Protein AF-A0A0N0VF95-F1 (afdb_monomer)

Mean predicted aligned error: 16.1 Å

Solvent-accessible surface area (backbone atoms only — not comparable to full-atom values): 36586 Å² total; per-residue (Å²): 141,85,87,76,56,75,66,59,52,66,71,29,68,65,46,52,52,51,52,53,28,52,53,48,49,68,71,66,61,54,96,54,59,75,67,47,44,58,28,39,43,28,24,74,75,69,75,32,52,61,70,86,65,90,60,78,93,64,82,70,90,65,87,73,58,76,88,77,51,61,79,75,49,56,66,72,42,43,33,57,56,52,49,53,58,71,69,46,75,83,76,75,86,73,76,82,78,67,96,63,99,69,93,77,78,98,80,84,93,77,89,74,75,90,77,60,80,74,76,49,98,81,70,58,88,42,50,72,59,63,44,55,63,55,28,48,60,32,43,67,68,74,72,40,58,56,70,73,56,29,47,51,44,46,54,22,52,58,49,46,45,67,75,44,55,33,40,32,43,36,74,40,33,38,39,46,34,77,77,26,32,36,41,36,32,42,28,34,72,26,68,66,51,46,51,50,50,47,63,71,66,50,83,75,67,79,72,79,80,82,77,86,79,85,90,82,79,88,83,88,50,76,68,56,57,63,53,50,72,54,59,82,46,73,91,76,82,57,84,70,69,93,53,82,58,62,55,85,61,35,76,83,28,41,54,48,42,35,38,22,38,67,66,29,57,69,52,71,43,79,49,66,82,59,43,16,62,51,33,45,48,51,73,60,47,89,70,78,46,55,57,50,57,80,40,76,52,80,57,50,73,78,55,95,52,32,34,38,52,53,50,41,28,45,49,51,55,48,45,30,73,62,35,54,42,60,49,57,54,56,46,65,62,78,46,62,77,77,74,76,87,74,78,64,97,56,99,66,83,77,76,81,75,76,60,36,67,57,39,76,63,85,57,59,82,39,74,58,73,87,60,60,91,84,42,64,66,59,40,59,77,30,38,52,20,59,56,18,65,58,91,69,45,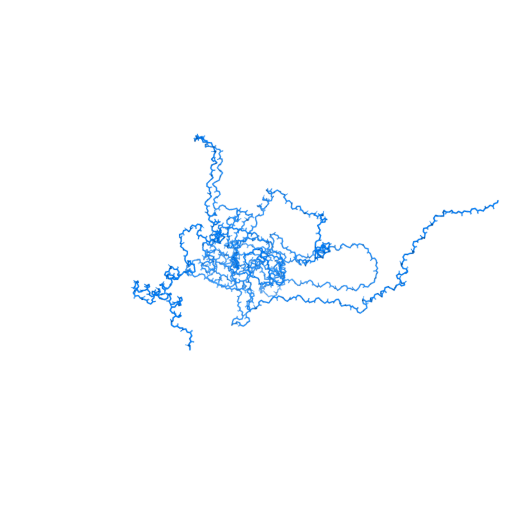66,60,40,49,71,32,26,16,33,76,40,66,61,69,46,86,74,34,37,52,42,56,76,76,78,79,79,75,74,77,75,78,78,73,86,84,80,94,80,87,87,80,86,72,77,73,74,76,78,77,77,79,77,78,74,58,73,34,69,33,73,62,38,44,56,63,73,53,73,56,40,53,25,89,91,45,99,60,44,69,39,68,36,62,47,57,47,71,45,86,87,51,94,84,51,60,57,46,44,33,35,44,32,37,57,50,39,52,37,36,35,28,42,36,39,35,39,69,74,36,62,45,63,58,65,53,56,36,35,50,31,58,78,54,72,58,57,43,84,54,79,92,68,68,68,76,80,79,77,80,79,80,73,85,80,79,56,95,77,73,77,67,72,72,74,76,80,48,74,73,57,55,59,70,71,51,75,77,78,81,78,79,76,80,75,80,87,78,86,90,81,88,83,93,133

Structure (mmCIF, N/CA/C/O backbone):
data_AF-A0A0N0VF95-F1
#
_entry.id   AF-A0A0N0VF95-F1
#
loop_
_atom_site.group_PDB
_atom_site.id
_atom_site.type_symbol
_atom_site.label_atom_id
_atom_site.label_alt_id
_atom_site.label_comp_id
_atom_site.label_asym_id
_atom_site.label_entity_id
_atom_site.label_seq_id
_atom_site.pdbx_PDB_ins_code
_atom_site.Cartn_x
_atom_site.Cartn_y
_atom_site.Cartn_z
_atom_site.occupancy
_atom_site.B_iso_or_equiv
_atom_site.auth_seq_id
_atom_site.auth_comp_id
_atom_site.auth_asym_id
_atom_site.auth_atom_id
_atom_site.pdbx_PDB_model_num
ATOM 1 N N . MET A 1 1 ? -21.400 -15.124 -65.547 1.00 45.16 1 MET A N 1
ATOM 2 C CA . MET A 1 1 ? -20.869 -16.178 -64.659 1.00 45.16 1 MET A CA 1
ATOM 3 C C . MET A 1 1 ? -21.030 -17.516 -65.368 1.00 45.16 1 MET A C 1
ATOM 5 O O . MET A 1 1 ? -22.014 -18.204 -65.154 1.00 45.16 1 MET A O 1
ATOM 9 N N . ALA A 1 2 ? -20.131 -17.824 -66.301 1.00 60.16 2 ALA A N 1
ATOM 10 C CA . ALA A 1 2 ? -20.002 -19.162 -66.875 1.00 60.16 2 ALA A CA 1
ATOM 11 C C . ALA A 1 2 ? -18.717 -19.743 -66.282 1.00 60.16 2 ALA A C 1
ATOM 13 O O . ALA A 1 2 ? -17.702 -19.048 -66.319 1.00 60.16 2 ALA A O 1
ATOM 14 N N . GLY A 1 3 ? -18.759 -20.940 -65.692 1.00 65.06 3 GLY A N 1
ATOM 15 C CA . GLY A 1 3 ? -17.522 -21.520 -65.166 1.00 65.06 3 GLY A CA 1
ATOM 16 C C . GLY A 1 3 ? -17.594 -22.718 -64.225 1.00 65.06 3 GLY A C 1
ATOM 17 O O . GLY A 1 3 ? -16.574 -23.002 -63.617 1.00 65.06 3 GLY A O 1
ATOM 18 N N . VAL A 1 4 ? -18.722 -23.418 -64.080 1.00 71.50 4 VAL A N 1
ATOM 19 C CA . VAL A 1 4 ? -18.715 -24.756 -63.458 1.00 71.50 4 VAL A CA 1
ATOM 20 C C . VAL A 1 4 ? -19.694 -25.638 -64.225 1.00 71.50 4 VAL A C 1
ATOM 22 O O . VAL A 1 4 ? -20.857 -25.263 -64.398 1.00 71.50 4 VAL A O 1
ATOM 25 N N . SER A 1 5 ? -19.230 -26.773 -64.742 1.00 82.94 5 SER A N 1
ATOM 26 C CA . SER A 1 5 ? -20.101 -27.765 -65.378 1.00 82.94 5 SER A CA 1
ATOM 27 C C . SER A 1 5 ? -20.965 -28.470 -64.325 1.00 82.94 5 SER A C 1
ATOM 29 O O . SER A 1 5 ? -20.577 -28.616 -63.166 1.00 82.94 5 SER A O 1
ATOM 31 N N . ALA A 1 6 ? -22.163 -28.919 -64.708 1.00 78.44 6 ALA A N 1
ATOM 32 C CA . ALA A 1 6 ? -23.062 -29.616 -63.782 1.00 78.44 6 ALA A CA 1
ATOM 33 C C . ALA A 1 6 ? -22.428 -30.890 -63.191 1.00 78.44 6 ALA A C 1
ATOM 35 O O . ALA A 1 6 ? -22.718 -31.258 -62.050 1.00 78.44 6 ALA A O 1
ATOM 36 N N . ASP A 1 7 ? -21.538 -31.530 -63.947 1.00 81.94 7 ASP A N 1
ATOM 37 C CA . ASP A 1 7 ? -20.803 -32.703 -63.492 1.00 81.94 7 ASP A CA 1
ATOM 38 C C . ASP A 1 7 ? -19.745 -32.331 -62.449 1.00 81.94 7 ASP A C 1
ATOM 40 O O . ASP A 1 7 ? -19.653 -33.003 -61.425 1.00 81.94 7 ASP A O 1
ATOM 44 N N . GLU A 1 8 ? -19.024 -31.220 -62.609 1.00 81.88 8 GLU A N 1
ATOM 45 C CA . GLU A 1 8 ? -18.088 -30.722 -61.587 1.00 81.88 8 GLU A CA 1
ATOM 46 C C . GLU A 1 8 ? -18.797 -30.366 -60.271 1.00 81.88 8 GLU A C 1
ATOM 48 O O . GLU A 1 8 ? -18.272 -30.649 -59.193 1.00 81.88 8 GLU A O 1
ATOM 53 N N . ILE A 1 9 ? -20.021 -29.825 -60.328 1.00 82.31 9 ILE A N 1
ATOM 54 C CA . ILE A 1 9 ? -20.820 -29.543 -59.122 1.00 82.31 9 ILE A CA 1
ATOM 55 C C . ILE A 1 9 ? -21.160 -30.844 -58.384 1.00 82.31 9 ILE A C 1
ATOM 57 O O . ILE A 1 9 ? -21.012 -30.909 -57.163 1.00 82.31 9 ILE A O 1
ATOM 61 N N . ARG A 1 10 ? -21.571 -31.894 -59.106 1.00 83.62 10 ARG A N 1
ATOM 62 C CA . ARG A 1 10 ? -21.964 -33.191 -58.518 1.00 83.62 10 ARG A CA 1
ATOM 63 C C . ARG A 1 10 ? -20.800 -33.971 -57.913 1.00 83.62 10 ARG A C 1
ATOM 65 O O . ARG A 1 10 ? -21.015 -34.738 -56.980 1.00 83.62 10 ARG A O 1
ATOM 72 N N . HIS A 1 11 ? -19.588 -33.768 -58.420 1.00 86.19 11 HIS A N 1
ATOM 73 C CA . HIS A 1 11 ? -18.372 -34.366 -57.862 1.00 86.19 11 HIS A CA 1
ATOM 74 C C . HIS A 1 11 ? -17.726 -33.493 -56.774 1.00 86.19 11 HIS A C 1
ATOM 76 O O . HIS A 1 11 ? -16.705 -33.880 -56.206 1.00 86.19 11 HIS A O 1
ATOM 82 N N . SER A 1 12 ? -18.299 -32.325 -56.460 1.00 89.44 12 SER A N 1
ATOM 83 C CA . SER A 1 12 ? -17.751 -31.453 -55.425 1.00 89.44 12 SER A CA 1
ATOM 84 C C . SER A 1 12 ? -17.924 -32.059 -54.020 1.00 89.44 12 SER A C 1
ATOM 86 O O . SER A 1 12 ? -18.953 -32.676 -53.719 1.00 89.44 12 SER A O 1
ATOM 88 N N . PRO A 1 13 ? -16.956 -31.848 -53.110 1.00 89.19 13 PRO A N 1
ATOM 89 C CA . PRO A 1 13 ? -17.052 -32.328 -51.731 1.00 89.19 13 PRO A CA 1
ATOM 90 C C . PRO A 1 13 ? -18.235 -31.699 -50.982 1.00 89.19 13 PRO A C 1
ATOM 92 O O . PRO A 1 13 ? -18.852 -32.355 -50.147 1.00 89.19 13 PRO A O 1
ATOM 95 N N . LEU A 1 14 ? -18.608 -30.460 -51.326 1.00 89.88 14 LEU A N 1
ATOM 96 C CA . LEU A 1 14 ? -19.784 -29.788 -50.771 1.00 89.88 14 LEU A CA 1
ATOM 97 C C . LEU A 1 14 ? -21.084 -30.493 -51.177 1.00 89.88 14 LEU A C 1
ATOM 99 O O . LEU A 1 14 ? -21.972 -30.662 -50.345 1.00 89.88 14 LEU A O 1
ATOM 103 N N . TRP A 1 15 ? -21.190 -30.929 -52.436 1.00 90.75 15 TRP A N 1
ATOM 104 C CA . TRP A 1 15 ? -22.339 -31.699 -52.909 1.00 90.75 15 TRP A CA 1
ATOM 105 C C . TRP A 1 15 ? -22.452 -33.037 -52.176 1.00 90.75 15 TRP A C 1
ATOM 107 O O . TRP A 1 15 ? -23.539 -33.399 -51.724 1.00 90.75 15 TRP A O 1
ATOM 117 N N . GLY A 1 16 ? -21.328 -33.737 -51.989 1.00 92.19 16 GLY A N 1
ATOM 118 C CA . GLY A 1 16 ? -21.266 -34.963 -51.188 1.00 92.19 16 GLY A CA 1
ATOM 119 C C . GLY A 1 16 ? -21.709 -34.744 -49.738 1.00 92.19 16 GLY A C 1
ATOM 120 O O . GLY A 1 16 ? -22.595 -35.454 -49.260 1.00 92.19 16 GLY A O 1
ATOM 121 N N . HIS A 1 17 ? -21.165 -33.719 -49.074 1.00 92.56 17 HIS A N 1
ATOM 122 C CA . HIS A 1 17 ? -21.524 -33.345 -47.700 1.00 92.56 17 HIS A CA 1
ATOM 123 C C . HIS A 1 17 ? -23.014 -33.017 -47.573 1.00 92.56 17 HIS A C 1
ATOM 125 O O . HIS A 1 17 ? -23.721 -33.605 -46.759 1.00 92.56 17 HIS A O 1
ATOM 131 N N . MET A 1 18 ? -23.540 -32.150 -48.440 1.00 92.25 18 MET A N 1
ATOM 132 C CA . MET A 1 18 ? -24.950 -31.758 -48.384 1.00 92.25 18 MET A CA 1
ATOM 133 C C . MET A 1 18 ? -25.904 -32.907 -48.698 1.00 92.25 18 MET A C 1
ATOM 135 O O . MET A 1 18 ? -26.975 -32.997 -48.098 1.00 92.25 18 MET A O 1
ATOM 139 N N . THR A 1 19 ? -25.501 -33.826 -49.576 1.00 93.12 19 THR A N 1
ATOM 140 C CA . THR A 1 19 ? -26.258 -35.055 -49.834 1.00 93.12 19 THR A CA 1
ATOM 141 C C . THR A 1 19 ? -26.342 -35.922 -48.578 1.00 93.12 19 THR A C 1
ATOM 143 O O . THR A 1 19 ? -27.412 -36.444 -48.271 1.00 93.12 19 THR A O 1
ATOM 146 N N . GLN A 1 20 ? -25.249 -36.052 -47.821 1.00 92.69 20 GLN A N 1
ATOM 147 C CA . GLN A 1 20 ? -25.231 -36.810 -46.568 1.00 92.69 20 GLN A CA 1
ATOM 148 C C . GLN A 1 20 ? -26.078 -36.140 -45.478 1.00 92.69 20 GLN A C 1
ATOM 150 O O . GLN A 1 20 ? -26.863 -36.830 -44.828 1.00 92.69 20 GLN A O 1
ATOM 155 N N . VAL A 1 21 ? -25.995 -34.811 -45.336 1.00 92.94 21 VAL A N 1
ATOM 156 C CA . VAL A 1 21 ? -26.812 -34.033 -44.383 1.00 92.94 21 VAL A CA 1
ATOM 157 C C . VAL A 1 21 ? -28.297 -34.215 -44.671 1.00 92.94 21 VAL A C 1
ATOM 159 O O . VAL A 1 21 ? -29.066 -34.578 -43.783 1.00 92.94 21 VAL A O 1
ATOM 162 N N . LEU A 1 22 ? -28.710 -34.032 -45.927 1.00 92.94 22 LEU A N 1
ATOM 163 C CA . LEU A 1 22 ? -30.106 -34.211 -46.323 1.00 92.94 22 LEU A CA 1
ATOM 164 C C . LEU A 1 22 ? -30.559 -35.665 -46.150 1.00 92.94 22 LEU A C 1
ATOM 166 O O . LEU A 1 22 ? -31.666 -35.905 -45.673 1.00 92.94 22 LEU A O 1
ATOM 170 N N . ALA A 1 23 ? -29.710 -36.644 -46.478 1.00 93.31 23 ALA A N 1
ATOM 171 C CA . ALA A 1 23 ? -30.018 -38.057 -46.266 1.00 93.31 23 ALA A CA 1
ATOM 172 C C . ALA A 1 23 ? -30.214 -38.394 -44.780 1.00 93.31 23 ALA A C 1
ATOM 174 O O . ALA A 1 23 ? -31.068 -39.220 -44.451 1.00 93.31 23 ALA A O 1
ATOM 175 N N . GLN A 1 24 ? -29.456 -37.757 -43.887 1.00 89.50 24 GLN A N 1
ATOM 176 C CA . GLN A 1 24 ? -29.604 -37.921 -42.447 1.00 89.50 24 GLN A CA 1
ATOM 177 C C . GLN A 1 24 ? -30.906 -37.291 -41.934 1.00 89.50 24 GLN A C 1
ATOM 179 O O . GLN A 1 24 ? -31.692 -37.982 -41.288 1.00 89.50 24 GLN A O 1
ATOM 184 N N . VAL A 1 25 ? -31.203 -36.043 -42.307 1.00 91.75 25 VAL A N 1
ATOM 185 C CA . VAL A 1 25 ? -32.443 -35.350 -41.904 1.00 91.75 25 VAL A CA 1
ATOM 186 C C . VAL A 1 25 ? -33.688 -36.087 -42.414 1.00 91.75 25 VAL A C 1
ATOM 188 O O . VAL A 1 25 ? -34.662 -36.256 -41.681 1.00 91.75 25 VAL A O 1
ATOM 191 N N . VAL A 1 26 ? -33.656 -36.608 -43.646 1.00 92.94 26 VAL A N 1
ATOM 192 C CA . VAL A 1 26 ? -34.758 -37.409 -44.213 1.00 92.94 26 VAL A CA 1
ATOM 193 C C . VAL A 1 26 ? -34.939 -38.740 -43.478 1.00 92.94 26 VAL A C 1
ATOM 195 O O . VAL A 1 26 ? -36.071 -39.213 -43.345 1.00 92.94 26 VAL A O 1
ATOM 198 N N . ARG A 1 27 ? -33.845 -39.354 -43.011 1.00 91.25 27 ARG A N 1
ATOM 199 C CA . ARG A 1 27 ? -33.880 -40.608 -42.245 1.00 91.25 27 ARG A CA 1
ATOM 200 C C . ARG A 1 27 ? -34.451 -40.395 -40.847 1.00 91.25 27 ARG A C 1
ATOM 202 O O . ARG A 1 27 ? -35.261 -41.203 -40.407 1.00 91.25 27 ARG A O 1
ATOM 209 N N . GLU A 1 28 ? -34.028 -39.333 -40.173 1.00 88.06 28 GLU A N 1
ATOM 210 C CA . GLU A 1 28 ? -34.392 -39.048 -38.782 1.00 88.06 28 GLU A CA 1
ATOM 211 C C . GLU A 1 28 ? -35.772 -38.395 -38.646 1.00 88.06 28 GLU A C 1
ATOM 213 O O . GLU A 1 28 ? -36.416 -38.562 -37.615 1.00 88.06 28 GLU A O 1
ATOM 218 N N . ARG A 1 29 ? -36.257 -37.712 -39.695 1.00 89.75 29 ARG A N 1
ATOM 219 C CA . ARG A 1 29 ? -37.553 -37.005 -39.723 1.00 89.75 29 ARG A CA 1
ATOM 220 C C . ARG A 1 29 ? -37.805 -36.160 -38.460 1.00 89.75 29 ARG A C 1
ATOM 222 O O . ARG A 1 29 ? -38.813 -36.367 -37.780 1.00 89.75 29 ARG A O 1
ATOM 229 N N . PRO A 1 30 ? -36.903 -35.217 -38.143 1.00 90.19 30 PRO A N 1
ATOM 230 C CA . PRO A 1 30 ? -37.080 -34.317 -37.010 1.00 90.19 30 PRO A CA 1
ATOM 231 C C . PRO A 1 30 ? -38.315 -33.425 -37.207 1.00 90.19 30 PRO A C 1
ATOM 233 O O . PRO A 1 30 ? -38.731 -33.171 -38.339 1.00 90.19 30 PRO A O 1
ATOM 236 N N . ALA A 1 31 ? -38.888 -32.946 -36.099 1.00 87.19 31 ALA A N 1
ATOM 237 C CA . ALA A 1 31 ? -40.053 -32.058 -36.120 1.00 87.19 31 ALA A CA 1
ATOM 238 C C . ALA A 1 31 ? -39.769 -30.760 -36.900 1.00 87.19 31 ALA A C 1
ATOM 240 O O . ALA A 1 31 ? -40.573 -30.375 -37.745 1.00 87.19 31 ALA A O 1
ATOM 241 N N . ASP A 1 32 ? -38.584 -30.175 -36.690 1.00 88.56 32 ASP A N 1
ATOM 242 C CA . ASP A 1 32 ? -38.088 -29.002 -37.409 1.00 88.56 32 ASP A CA 1
ATOM 243 C C . ASP A 1 32 ? -36.848 -29.360 -38.236 1.00 88.56 32 ASP A C 1
ATOM 245 O O . ASP A 1 32 ? -35.707 -29.359 -37.771 1.00 88.56 32 ASP A O 1
ATOM 249 N N . ALA A 1 33 ? -37.078 -29.689 -39.509 1.00 86.19 33 ALA A N 1
ATOM 250 C CA . ALA A 1 33 ? -36.026 -30.134 -40.424 1.00 86.19 33 ALA A CA 1
ATOM 251 C C . ALA A 1 33 ? -34.931 -29.085 -40.666 1.00 86.19 33 ALA A C 1
ATOM 253 O O . ALA A 1 33 ? -33.787 -29.460 -40.897 1.00 86.19 33 ALA A O 1
ATOM 254 N N . LEU A 1 34 ? -35.266 -27.792 -40.607 1.00 85.69 34 LEU A N 1
ATOM 255 C CA . LEU A 1 34 ? -34.314 -26.709 -40.862 1.00 85.69 34 LEU A CA 1
ATOM 256 C C . LEU A 1 34 ? -33.276 -26.578 -39.736 1.00 85.69 34 LEU A C 1
ATOM 258 O O . LEU A 1 34 ? -32.093 -26.426 -40.016 1.00 85.69 34 LEU A O 1
ATOM 262 N N . GLU A 1 35 ? -33.706 -26.672 -38.477 1.00 84.38 35 GLU A N 1
ATOM 263 C CA . GLU A 1 35 ? -32.815 -26.587 -37.311 1.00 84.38 35 GLU A CA 1
ATOM 264 C C . GLU A 1 35 ? -31.921 -27.832 -37.212 1.00 84.38 35 GLU A C 1
ATOM 266 O O . GLU A 1 35 ? -30.715 -27.748 -36.980 1.00 84.38 35 GLU A O 1
ATOM 271 N N . ALA A 1 36 ? -32.484 -29.003 -37.516 1.00 84.25 36 ALA A N 1
ATOM 272 C CA . ALA A 1 36 ? -31.744 -30.258 -37.517 1.00 84.25 36 ALA A CA 1
ATOM 273 C C . ALA A 1 36 ? -30.660 -30.349 -38.609 1.00 84.25 36 ALA A C 1
ATOM 275 O O . ALA A 1 36 ? -29.745 -31.164 -38.484 1.00 84.25 36 ALA A O 1
ATOM 276 N N . MET A 1 37 ? -30.720 -29.528 -39.668 1.00 87.69 37 MET A N 1
ATOM 277 C CA . MET A 1 37 ? -29.682 -29.511 -40.708 1.00 87.69 37 MET A CA 1
ATOM 278 C C . MET A 1 37 ? -28.320 -29.075 -40.163 1.00 87.69 37 MET A C 1
ATOM 280 O O . MET A 1 37 ? -27.301 -29.617 -40.592 1.00 87.69 37 MET A O 1
ATOM 284 N N . GLU A 1 38 ? -28.287 -28.126 -39.224 1.00 86.56 38 GLU A N 1
ATOM 285 C CA . GLU A 1 38 ? -27.035 -27.667 -38.616 1.00 86.56 38 GLU A CA 1
ATOM 286 C C . GLU A 1 38 ? -26.411 -28.776 -37.761 1.00 86.56 38 GLU A C 1
ATOM 288 O O . GLU A 1 38 ? -25.241 -29.123 -37.938 1.00 86.56 38 GLU A O 1
ATOM 293 N N . ALA A 1 39 ? -27.220 -29.406 -36.906 1.00 84.44 39 ALA A N 1
ATOM 294 C CA . ALA A 1 39 ? -26.795 -30.524 -36.068 1.00 84.44 39 ALA A CA 1
ATOM 295 C C . ALA A 1 39 ? -26.323 -31.733 -36.899 1.00 84.44 39 ALA A C 1
ATOM 297 O O . ALA A 1 39 ? -25.262 -32.295 -36.625 1.00 84.44 39 ALA A O 1
ATOM 298 N N . ALA A 1 40 ? -27.050 -32.093 -37.962 1.00 87.38 40 ALA A N 1
ATOM 299 C CA . ALA A 1 40 ? -26.664 -33.170 -38.875 1.00 87.38 40 ALA A CA 1
ATOM 300 C C . ALA A 1 40 ? -25.367 -32.843 -39.637 1.00 87.38 40 ALA A C 1
ATOM 302 O O . ALA A 1 40 ? -24.492 -33.699 -39.777 1.00 87.38 40 ALA A O 1
ATOM 303 N N . SER A 1 41 ? -25.190 -31.591 -40.074 1.00 90.38 41 SER A N 1
ATOM 304 C CA . SER A 1 41 ? -23.936 -31.129 -40.683 1.00 90.38 41 SER A CA 1
ATOM 305 C C . SER A 1 41 ? -22.754 -31.279 -39.729 1.00 90.38 41 SER A C 1
ATOM 307 O O . SER A 1 41 ? -21.719 -31.821 -40.120 1.00 90.38 41 SER A O 1
ATOM 309 N N . ASN A 1 42 ? -22.912 -30.870 -38.470 1.00 86.12 42 ASN A N 1
ATOM 310 C CA . ASN A 1 42 ? -21.871 -31.025 -37.455 1.00 86.12 42 ASN A CA 1
ATOM 311 C C . ASN A 1 42 ? -21.574 -32.495 -37.153 1.00 86.12 42 ASN A C 1
ATOM 313 O O . ASN A 1 42 ? -20.403 -32.868 -37.061 1.00 86.12 42 ASN A O 1
ATOM 317 N N . GLN A 1 43 ? -22.599 -33.345 -37.077 1.00 86.19 43 GLN A N 1
ATOM 318 C CA . GLN A 1 43 ? -22.429 -34.772 -36.819 1.00 86.19 43 GLN A CA 1
ATOM 319 C C . GLN A 1 43 ? -21.663 -35.480 -37.933 1.00 86.19 43 GLN A C 1
ATOM 321 O O . GLN A 1 43 ? -20.809 -36.316 -37.647 1.00 86.19 43 GLN A O 1
ATOM 326 N N . ILE A 1 44 ? -21.917 -35.121 -39.191 1.00 87.25 44 ILE A N 1
ATOM 327 C CA . ILE A 1 44 ? -21.204 -35.687 -40.341 1.00 87.25 44 ILE A CA 1
ATOM 328 C C . ILE A 1 44 ? -19.746 -35.216 -40.379 1.00 87.25 44 ILE A C 1
ATOM 330 O O . ILE A 1 44 ? -18.860 -36.011 -40.682 1.00 87.25 44 ILE A O 1
ATOM 334 N N . LEU A 1 45 ? -19.476 -33.952 -40.036 1.00 86.12 45 LEU A N 1
ATOM 335 C CA . LEU A 1 45 ? -18.117 -33.395 -40.057 1.00 86.12 45 LEU A CA 1
ATOM 336 C C . LEU A 1 45 ? -17.265 -33.811 -38.853 1.00 86.12 45 LEU A C 1
ATOM 338 O O . LEU A 1 45 ? -16.061 -34.004 -38.994 1.00 86.12 45 LEU A O 1
ATOM 342 N N . THR A 1 46 ? -17.864 -33.898 -37.665 1.00 82.19 46 THR A N 1
ATOM 343 C CA . THR A 1 46 ? -17.133 -34.000 -36.387 1.00 82.19 46 THR A CA 1
ATOM 344 C C . THR A 1 46 ? -17.473 -35.250 -35.579 1.00 82.19 46 THR A C 1
ATOM 346 O O . THR A 1 46 ? -16.852 -35.500 -34.549 1.00 82.19 46 THR A O 1
ATOM 349 N N . GLY A 1 47 ? -18.456 -36.044 -36.014 1.00 83.12 47 GLY A N 1
ATOM 350 C CA . GLY A 1 47 ? -18.970 -37.196 -35.267 1.00 83.12 47 GLY A CA 1
ATOM 351 C C . GLY A 1 47 ? -19.920 -36.832 -34.118 1.00 83.12 47 GLY A C 1
ATOM 352 O O . GLY A 1 47 ? -20.489 -37.731 -33.502 1.00 83.12 47 GLY A O 1
ATOM 353 N N . SER A 1 48 ? -20.129 -35.540 -33.840 1.00 79.06 48 SER A N 1
ATOM 354 C CA . SER A 1 48 ? -21.010 -35.026 -32.786 1.00 79.06 48 SER A CA 1
ATOM 355 C C . SER A 1 48 ? -22.026 -34.036 -33.358 1.00 79.06 48 SER A C 1
ATOM 357 O O . SER A 1 48 ? -21.670 -33.150 -34.129 1.00 79.06 48 SER A O 1
ATOM 359 N N . ALA A 1 49 ? -23.295 -34.168 -32.960 1.00 76.06 49 ALA A N 1
ATOM 360 C CA . ALA A 1 49 ? -24.370 -33.253 -33.362 1.00 76.06 49 ALA A CA 1
ATOM 361 C C . ALA A 1 49 ? -24.182 -31.829 -32.809 1.00 76.06 49 ALA A C 1
ATOM 363 O O . ALA A 1 49 ? -24.650 -30.854 -33.394 1.00 76.06 49 ALA A O 1
ATOM 364 N N . VAL A 1 50 ? -23.465 -31.710 -31.691 1.00 73.19 50 VAL A N 1
ATOM 365 C CA . VAL A 1 50 ? -23.048 -30.427 -31.125 1.00 73.19 50 VAL A CA 1
ATOM 366 C C . VAL A 1 50 ? -21.674 -30.088 -31.704 1.00 73.19 50 VAL A C 1
ATOM 368 O O . VAL A 1 50 ? -20.798 -30.963 -31.662 1.00 73.19 50 VAL A O 1
ATOM 371 N N . PRO A 1 51 ? -21.453 -28.856 -32.209 1.00 64.50 51 PRO A N 1
ATOM 372 C CA . PRO A 1 51 ? -20.123 -28.411 -32.600 1.00 64.50 51 PRO A CA 1
ATOM 373 C C . PRO A 1 51 ? -19.138 -28.691 -31.463 1.00 64.50 51 PRO A C 1
ATOM 375 O O . PRO A 1 51 ? -19.505 -28.494 -30.300 1.00 64.50 51 PRO A O 1
ATOM 378 N N . PRO A 1 52 ? -17.898 -29.119 -31.744 1.00 59.12 52 PRO A N 1
ATOM 379 C CA . PRO A 1 52 ? -16.887 -29.235 -30.707 1.00 59.12 52 PRO A CA 1
ATOM 380 C C . PRO A 1 52 ? -16.733 -27.866 -30.039 1.00 59.12 52 PRO A C 1
ATOM 382 O O . PRO A 1 52 ? -16.176 -26.931 -30.619 1.00 59.12 52 PRO A O 1
ATOM 385 N N . MET A 1 53 ? -17.279 -27.726 -28.829 1.00 58.00 53 MET A N 1
ATOM 386 C CA . MET A 1 53 ? -17.075 -26.530 -28.030 1.00 58.00 53 MET A CA 1
ATOM 387 C C . MET A 1 53 ? -15.573 -26.414 -27.786 1.00 58.00 53 MET A C 1
ATOM 389 O O . MET A 1 53 ? -14.924 -27.374 -27.363 1.00 58.00 53 MET A O 1
ATOM 393 N N . LYS A 1 54 ? -14.998 -25.241 -28.068 1.00 56.81 54 LYS A N 1
ATOM 394 C CA . LYS A 1 54 ? -13.656 -24.913 -27.584 1.00 56.81 54 LYS A CA 1
ATOM 395 C C . LYS A 1 54 ? -13.716 -24.884 -26.055 1.00 56.81 54 LYS A C 1
ATOM 397 O O . LYS A 1 54 ? -14.058 -23.864 -25.471 1.00 56.81 54 LYS A O 1
ATOM 402 N N . GLY A 1 55 ? -13.388 -26.017 -25.441 1.00 58.25 55 GLY A N 1
ATOM 403 C CA . GLY A 1 55 ? -13.351 -26.196 -23.995 1.00 58.25 55 GLY A CA 1
ATOM 404 C C . GLY A 1 55 ? -14.722 -26.454 -23.374 1.00 58.25 55 GLY A C 1
ATOM 405 O O . GLY A 1 55 ? -15.751 -25.944 -23.813 1.00 58.25 55 GLY A O 1
ATOM 406 N N . VAL A 1 56 ? -14.726 -27.255 -22.312 1.00 55.47 56 VAL A N 1
ATOM 407 C CA . VAL A 1 56 ? -15.877 -27.358 -21.419 1.00 55.47 56 VAL A CA 1
ATOM 408 C C . VAL A 1 56 ? -15.965 -26.026 -20.670 1.00 55.47 56 VAL A C 1
ATOM 410 O O . VAL A 1 56 ? -15.089 -25.704 -19.874 1.00 55.47 56 VAL A O 1
ATOM 413 N N . MET A 1 57 ? -16.988 -25.222 -20.967 1.00 47.94 57 MET A N 1
ATOM 414 C CA . MET A 1 57 ? -17.147 -23.874 -20.397 1.00 47.94 57 MET A CA 1
ATOM 415 C C . MET A 1 57 ? -17.423 -23.894 -18.881 1.00 47.94 57 MET A C 1
ATOM 417 O O . MET A 1 57 ? -17.193 -22.905 -18.192 1.00 47.94 57 MET A O 1
ATOM 421 N N . TYR A 1 58 ? -17.877 -25.039 -18.362 1.00 53.19 58 TYR A N 1
ATOM 422 C CA . TYR A 1 58 ? -18.131 -25.283 -16.947 1.00 53.19 58 TYR A CA 1
ATOM 423 C C . TYR A 1 58 ? -17.403 -26.550 -16.512 1.00 53.19 58 TYR A C 1
ATOM 425 O O . TYR A 1 58 ? -17.690 -27.631 -17.017 1.00 53.19 58 TYR A O 1
ATOM 433 N N . ALA A 1 59 ? -16.465 -26.427 -15.576 1.00 58.50 59 ALA A N 1
ATOM 434 C CA . ALA A 1 59 ? -15.816 -27.591 -14.991 1.00 58.50 59 ALA A CA 1
ATOM 435 C C . ALA A 1 59 ? -16.876 -28.506 -14.351 1.00 58.50 59 ALA A C 1
ATOM 437 O O . ALA A 1 59 ? -17.670 -28.052 -13.525 1.00 58.50 59 ALA A O 1
ATOM 438 N N . ASP A 1 60 ? -16.900 -29.785 -14.736 1.00 62.81 60 ASP A N 1
ATOM 439 C CA . ASP A 1 60 ? -17.632 -30.802 -13.979 1.00 62.81 60 ASP A CA 1
ATOM 440 C C . ASP A 1 60 ? -17.034 -30.819 -12.558 1.00 62.81 60 ASP A C 1
ATOM 442 O O . ASP A 1 60 ? -15.815 -30.952 -12.425 1.00 62.81 60 ASP A O 1
ATOM 446 N N . PRO A 1 61 ? -17.833 -30.644 -11.488 1.00 63.12 61 PRO A N 1
ATOM 447 C CA . PRO A 1 61 ? -17.323 -30.637 -10.116 1.00 63.12 61 PRO A CA 1
ATOM 448 C C . PRO A 1 61 ? -16.762 -31.996 -9.670 1.00 63.12 61 PRO A C 1
ATOM 450 O O . PRO A 1 61 ? -16.215 -32.107 -8.571 1.00 63.12 61 PRO A O 1
ATOM 453 N N . ARG A 1 62 ? -16.918 -33.054 -10.474 1.00 73.44 62 ARG A N 1
ATOM 454 C CA . ARG A 1 62 ? -16.356 -34.371 -10.177 1.00 73.44 62 ARG A CA 1
ATOM 455 C C . ARG A 1 62 ? -14.836 -34.369 -10.369 1.00 73.44 62 ARG A C 1
ATOM 457 O O . ARG A 1 62 ? -14.347 -33.870 -11.378 1.00 73.44 62 ARG A O 1
ATOM 464 N N . PRO A 1 63 ? -14.079 -34.984 -9.446 1.00 67.56 63 PRO A N 1
ATOM 465 C CA . PRO A 1 63 ? -12.633 -35.072 -9.570 1.00 67.56 63 PRO A CA 1
ATOM 466 C C . PRO A 1 63 ? -12.257 -35.886 -10.812 1.00 67.56 63 PRO A C 1
ATOM 468 O O . PRO A 1 63 ? -12.563 -37.075 -10.916 1.00 67.56 63 PRO A O 1
ATOM 471 N N . THR A 1 64 ? -11.587 -35.244 -11.763 1.00 68.56 64 THR A N 1
ATOM 472 C CA . THR A 1 64 ? -11.041 -35.900 -12.951 1.00 68.56 64 THR A CA 1
ATOM 473 C C . THR A 1 64 ? -9.780 -36.679 -12.586 1.00 68.56 64 THR A C 1
ATOM 475 O O . THR A 1 64 ? -8.996 -36.267 -11.729 1.00 68.56 64 THR A O 1
ATOM 478 N N . ALA A 1 65 ? -9.548 -37.812 -13.252 1.00 73.56 65 ALA A N 1
ATOM 479 C CA . ALA A 1 65 ? -8.296 -38.543 -13.092 1.00 73.56 65 ALA A CA 1
ATOM 480 C C . ALA A 1 65 ? -7.103 -37.649 -13.469 1.00 73.56 65 ALA A C 1
ATOM 482 O O . ALA A 1 65 ? -7.153 -36.924 -14.461 1.00 73.56 65 ALA A O 1
ATOM 483 N N . ARG A 1 66 ? -5.999 -37.750 -12.716 1.00 72.12 66 ARG A N 1
ATOM 484 C CA . ARG A 1 66 ? -4.768 -36.975 -12.952 1.00 72.12 66 ARG A CA 1
ATOM 485 C C . ARG A 1 66 ? -4.252 -37.102 -14.393 1.00 72.12 66 ARG A C 1
ATOM 487 O O . ARG A 1 66 ? -3.718 -36.149 -14.935 1.00 72.12 66 ARG A O 1
ATOM 494 N N . THR A 1 67 ? -4.445 -38.253 -15.030 1.00 77.75 67 THR A N 1
ATOM 495 C CA . THR A 1 67 ? -4.053 -38.513 -16.425 1.00 77.75 67 THR A CA 1
ATOM 496 C C . THR A 1 67 ? -4.903 -37.782 -17.467 1.00 77.75 67 THR A C 1
ATOM 498 O O . THR A 1 67 ? -4.468 -37.646 -18.604 1.00 77.75 67 THR A O 1
ATOM 501 N N . ALA A 1 68 ? -6.101 -37.320 -17.100 1.00 76.75 68 ALA A N 1
ATOM 502 C CA . ALA A 1 68 ? -7.007 -36.580 -17.975 1.00 76.75 68 ALA A CA 1
ATOM 503 C C . ALA A 1 68 ? -6.833 -35.053 -17.864 1.00 76.75 68 ALA A C 1
ATOM 505 O O . ALA A 1 68 ? -7.409 -34.314 -18.661 1.00 76.75 68 ALA A O 1
ATOM 506 N N . ALA A 1 69 ? -6.062 -34.576 -16.882 1.00 71.88 69 ALA A N 1
ATOM 507 C CA . ALA A 1 69 ? -5.769 -33.160 -16.713 1.00 71.88 69 ALA A CA 1
ATOM 508 C C . ALA A 1 69 ? -4.604 -32.733 -17.634 1.00 71.88 69 ALA A C 1
ATOM 510 O O . ALA A 1 69 ? -3.624 -33.474 -17.753 1.00 71.88 69 ALA A O 1
ATOM 511 N N . PRO A 1 70 ? -4.666 -31.550 -18.275 1.00 80.12 70 PRO A N 1
ATOM 512 C CA . PRO A 1 70 ? -3.550 -31.019 -19.058 1.00 80.12 70 PRO A CA 1
ATOM 513 C C . PRO A 1 70 ? -2.271 -30.910 -18.216 1.00 80.12 70 PRO A C 1
ATOM 515 O O . PRO A 1 70 ? -2.346 -30.554 -17.041 1.00 80.12 70 PRO A O 1
ATOM 518 N N . ALA A 1 71 ? -1.095 -31.149 -18.804 1.00 75.94 71 ALA A N 1
ATOM 519 C CA . ALA A 1 71 ? 0.179 -31.070 -18.077 1.00 75.94 71 ALA A CA 1
ATOM 520 C C . ALA A 1 71 ? 0.413 -29.685 -17.431 1.00 75.94 71 ALA A C 1
ATOM 522 O O . ALA A 1 71 ? 0.871 -29.601 -16.293 1.00 75.94 71 ALA A O 1
ATOM 523 N N . ASP A 1 72 ? -0.014 -28.609 -18.096 1.00 75.31 72 ASP A N 1
ATOM 524 C CA . ASP A 1 72 ? 0.107 -27.232 -17.593 1.00 75.31 72 ASP A CA 1
ATOM 525 C C . ASP A 1 72 ? -0.837 -26.924 -16.415 1.00 75.31 72 ASP A C 1
ATOM 527 O O . ASP A 1 72 ? -0.684 -25.918 -15.728 1.00 75.31 72 ASP A O 1
ATOM 531 N N . SER A 1 73 ? -1.826 -27.783 -16.139 1.00 75.12 73 SER A N 1
ATOM 532 C CA . SER A 1 73 ? -2.728 -27.587 -14.996 1.00 75.12 73 SER A CA 1
ATOM 533 C C . SER A 1 73 ? -2.043 -27.852 -13.653 1.00 75.12 73 SER A C 1
ATOM 535 O O . SER A 1 73 ? -2.461 -27.303 -12.636 1.00 75.12 73 SER A O 1
ATOM 537 N N . PHE A 1 74 ? -0.965 -28.645 -13.634 1.00 75.81 74 PHE A N 1
ATOM 538 C CA . PHE A 1 74 ? -0.275 -29.010 -12.397 1.00 75.81 74 PHE A CA 1
ATOM 539 C C . PHE A 1 74 ? 0.504 -27.849 -11.785 1.00 75.81 74 PHE A C 1
ATOM 541 O O . PHE A 1 74 ? 0.496 -27.703 -10.564 1.00 75.81 74 PHE A O 1
ATOM 548 N N . SER A 1 75 ? 1.137 -27.004 -12.606 1.00 75.62 75 SER A N 1
ATOM 549 C CA . SER A 1 75 ? 1.780 -25.778 -12.120 1.00 75.62 75 SER A CA 1
ATOM 550 C C . SER A 1 75 ? 0.736 -24.818 -11.549 1.00 75.62 75 SER A C 1
ATOM 552 O O . SER A 1 75 ? 0.899 -24.327 -10.435 1.00 75.62 75 SER A O 1
ATOM 554 N N . ASN A 1 76 ? -0.389 -24.653 -12.250 1.00 76.75 76 ASN A N 1
ATOM 555 C CA . ASN A 1 76 ? -1.494 -23.790 -11.829 1.00 76.75 76 ASN A CA 1
ATOM 556 C C . ASN A 1 76 ? -2.254 -24.306 -10.597 1.00 76.75 76 ASN A C 1
ATOM 558 O O . ASN A 1 76 ? -2.924 -23.520 -9.938 1.00 76.75 76 ASN A O 1
ATOM 562 N N . ALA A 1 77 ? -2.181 -25.601 -10.278 1.00 81.38 77 ALA A N 1
ATOM 563 C CA . ALA A 1 77 ? -2.844 -26.201 -9.116 1.00 81.38 77 ALA A CA 1
ATOM 564 C C . ALA A 1 77 ? -1.914 -26.382 -7.901 1.00 81.38 77 ALA A C 1
ATOM 566 O O . ALA A 1 77 ? -2.356 -26.882 -6.863 1.00 81.38 77 ALA A O 1
ATOM 567 N N . ARG A 1 78 ? -0.638 -25.982 -8.000 1.00 83.50 78 ARG A N 1
ATOM 568 C CA . ARG A 1 78 ? 0.344 -26.136 -6.914 1.00 83.50 78 ARG A CA 1
ATOM 569 C C . ARG A 1 78 ? -0.093 -25.417 -5.637 1.00 83.50 78 ARG A C 1
ATOM 571 O O . ARG A 1 78 ? -0.045 -26.023 -4.569 1.00 83.50 78 ARG A O 1
ATOM 578 N N . TRP A 1 79 ? -0.610 -24.192 -5.753 1.00 84.56 79 TRP A N 1
ATOM 579 C CA . TRP A 1 79 ? -1.148 -23.445 -4.610 1.00 84.56 79 TRP A CA 1
ATOM 580 C C . TRP A 1 79 ? -2.227 -24.226 -3.851 1.00 84.56 79 TRP A C 1
ATOM 582 O O . TRP A 1 79 ? -2.264 -24.191 -2.622 1.00 84.56 79 TRP A O 1
ATOM 592 N N . ALA A 1 80 ? -3.095 -24.958 -4.559 1.00 84.62 80 ALA A N 1
ATOM 593 C CA . ALA A 1 80 ? -4.188 -25.701 -3.944 1.00 84.62 80 ALA A CA 1
ATOM 594 C C . ALA A 1 80 ? -3.656 -26.903 -3.151 1.00 84.62 80 ALA A C 1
ATOM 596 O O . ALA A 1 80 ? -4.127 -27.175 -2.048 1.00 84.62 80 ALA A O 1
ATOM 597 N N . ALA A 1 81 ? -2.632 -27.591 -3.669 1.00 85.38 81 ALA A N 1
ATOM 598 C CA . ALA A 1 81 ? -1.956 -28.672 -2.953 1.00 85.38 81 ALA A CA 1
ATOM 599 C C . ALA A 1 81 ? -1.234 -28.164 -1.692 1.00 85.38 81 ALA A C 1
ATOM 601 O O . ALA A 1 81 ? -1.379 -28.760 -0.620 1.00 85.38 81 ALA A O 1
ATOM 602 N N . ASN A 1 82 ? -0.521 -27.038 -1.798 1.00 86.69 82 ASN A N 1
ATOM 603 C CA . ASN A 1 82 ? 0.149 -26.393 -0.665 1.00 86.69 82 ASN A CA 1
ATOM 604 C C . ASN A 1 82 ? -0.864 -25.958 0.401 1.00 86.69 82 ASN A C 1
ATOM 606 O O . ASN A 1 82 ? -0.703 -26.271 1.577 1.00 86.69 82 ASN A O 1
ATOM 610 N N . THR A 1 83 ? -1.962 -25.332 -0.023 1.00 84.50 83 THR A N 1
ATOM 611 C CA . THR A 1 83 ? -3.045 -24.899 0.868 1.00 84.50 83 THR A CA 1
ATOM 612 C C . THR A 1 83 ? -3.694 -26.078 1.586 1.00 84.50 83 THR A C 1
ATOM 614 O O . THR A 1 83 ? -3.902 -26.032 2.794 1.00 84.50 83 THR A O 1
ATOM 617 N N . ASN A 1 84 ? -3.978 -27.167 0.871 1.00 86.38 84 ASN A N 1
ATOM 618 C CA . ASN A 1 84 ? -4.547 -28.370 1.479 1.00 86.38 84 ASN A CA 1
ATOM 619 C C . ASN A 1 84 ? -3.586 -29.022 2.478 1.00 86.38 84 ASN A C 1
ATOM 621 O O . ASN A 1 84 ? -4.032 -29.579 3.476 1.00 86.38 84 ASN A O 1
ATOM 625 N N . THR A 1 85 ? -2.280 -28.941 2.223 1.00 86.81 85 THR A N 1
ATOM 626 C CA . THR A 1 85 ? -1.253 -29.427 3.154 1.00 86.81 85 THR A CA 1
ATOM 627 C C . THR A 1 85 ? -1.191 -28.554 4.405 1.00 86.81 85 THR A C 1
ATOM 629 O O . THR A 1 85 ? -1.111 -29.086 5.505 1.00 86.81 85 THR A O 1
ATOM 632 N N . ALA A 1 86 ? -1.296 -27.232 4.248 1.00 84.69 86 ALA A N 1
ATOM 633 C CA . ALA A 1 86 ? -1.336 -26.268 5.345 1.00 84.69 86 ALA A CA 1
ATOM 634 C C . ALA A 1 86 ? -2.581 -26.413 6.237 1.00 84.69 86 ALA A C 1
ATOM 636 O O . ALA A 1 86 ? -2.502 -26.233 7.448 1.00 84.69 86 ALA A O 1
ATOM 637 N N . LEU A 1 87 ? -3.729 -26.732 5.632 1.00 85.56 87 LEU A N 1
ATOM 638 C CA . LEU A 1 87 ? -5.002 -26.947 6.325 1.00 85.56 87 LEU A CA 1
ATOM 639 C C . LEU A 1 87 ? -5.132 -28.346 6.936 1.00 85.56 87 LEU A C 1
ATOM 641 O O . LEU A 1 87 ? -6.046 -28.581 7.729 1.00 85.56 87 LEU A O 1
ATOM 645 N N . ALA A 1 88 ? -4.278 -29.291 6.539 1.00 84.12 88 ALA A N 1
ATOM 646 C CA . ALA A 1 88 ? -4.342 -30.644 7.059 1.00 84.12 88 ALA A CA 1
ATOM 647 C C . ALA A 1 88 ? -4.011 -30.634 8.561 1.00 84.12 88 ALA A C 1
ATOM 649 O O . ALA A 1 88 ? -3.030 -30.005 8.964 1.00 84.12 88 ALA A O 1
ATOM 650 N N . PRO A 1 89 ? -4.789 -31.343 9.397 1.00 78.88 89 PRO A N 1
ATOM 651 C CA . PRO A 1 89 ? -4.467 -31.454 10.811 1.00 78.88 89 PRO A CA 1
ATOM 652 C C . PRO A 1 89 ? -3.082 -32.099 10.985 1.00 78.88 89 PRO A C 1
ATOM 654 O O . PRO A 1 89 ? -2.705 -32.958 10.171 1.00 78.88 89 PRO A O 1
ATOM 657 N N . PRO A 1 90 ? -2.323 -31.719 12.033 1.00 76.12 90 PRO A N 1
ATOM 658 C CA . PRO A 1 90 ? -1.034 -32.334 12.312 1.00 76.12 90 PRO A CA 1
ATOM 659 C C . PRO A 1 90 ? -1.213 -33.849 12.416 1.00 76.12 90 PRO A C 1
ATOM 661 O O . PRO A 1 90 ? -2.134 -34.350 13.066 1.00 76.12 90 PRO A O 1
ATOM 664 N N . LYS A 1 91 ? -0.359 -34.596 11.711 1.00 76.94 91 LYS A N 1
ATOM 665 C CA . LYS A 1 91 ? -0.423 -36.058 11.750 1.00 76.94 91 LYS A CA 1
ATOM 666 C C . LYS A 1 91 ? -0.104 -36.501 13.180 1.00 76.94 91 LYS A C 1
ATOM 668 O O . LYS A 1 91 ? 0.903 -36.038 13.716 1.00 76.94 91 LYS A O 1
ATOM 673 N N . PRO A 1 92 ? -0.898 -37.405 13.778 1.00 78.81 92 PRO A N 1
ATOM 674 C CA . PRO A 1 92 ? -0.572 -37.932 15.094 1.00 78.81 92 PRO A CA 1
ATOM 675 C C . PRO A 1 92 ? 0.823 -38.572 15.049 1.00 78.81 92 PRO A C 1
ATOM 677 O O . PRO A 1 92 ? 1.160 -39.203 14.032 1.00 78.81 92 PRO A O 1
ATOM 680 N N . PRO A 1 93 ? 1.640 -38.416 16.107 1.00 71.94 93 PRO A N 1
ATOM 681 C CA . PRO A 1 93 ? 2.967 -39.006 16.154 1.00 71.94 93 PRO A CA 1
ATOM 682 C C . PRO A 1 93 ? 2.838 -40.513 15.939 1.00 71.94 93 PRO A C 1
ATOM 684 O O . PRO A 1 93 ? 2.155 -41.225 16.676 1.00 71.94 93 PRO A O 1
ATOM 687 N N . ARG A 1 94 ? 3.452 -41.015 14.866 1.00 66.12 94 ARG A N 1
ATOM 688 C CA . ARG A 1 94 ? 3.491 -42.453 14.609 1.00 66.12 94 ARG A CA 1
ATOM 689 C C . ARG A 1 94 ? 4.518 -43.058 15.554 1.00 66.12 94 ARG A C 1
ATOM 691 O O . ARG A 1 94 ? 5.703 -42.770 15.410 1.00 66.12 94 ARG A O 1
ATOM 698 N N . ARG A 1 95 ? 4.072 -43.923 16.474 1.00 59.62 95 ARG A N 1
ATOM 699 C CA . ARG A 1 95 ? 4.969 -44.807 17.234 1.00 59.62 95 ARG A CA 1
ATOM 700 C C . ARG A 1 95 ? 5.878 -45.511 16.211 1.00 59.62 95 ARG A C 1
ATOM 702 O O . ARG A 1 95 ? 5.338 -46.074 15.249 1.00 59.62 95 ARG A O 1
ATOM 709 N N . PRO A 1 96 ? 7.215 -45.444 16.332 1.00 58.53 96 PRO A N 1
ATOM 710 C CA . PRO A 1 96 ? 8.093 -46.131 15.399 1.00 58.53 96 PRO A CA 1
ATOM 711 C C . PRO A 1 96 ? 7.757 -47.618 15.464 1.00 58.53 96 PRO A C 1
ATOM 713 O O . PRO A 1 96 ? 7.888 -48.256 16.507 1.00 58.53 96 PRO A O 1
ATOM 716 N N . ARG A 1 97 ? 7.253 -48.165 14.356 1.00 49.62 97 ARG A N 1
ATOM 717 C CA . ARG A 1 97 ? 7.010 -49.599 14.239 1.00 49.62 97 ARG A CA 1
ATOM 718 C C . ARG A 1 97 ? 8.382 -50.262 14.216 1.00 49.62 97 ARG A C 1
ATOM 720 O O . ARG A 1 97 ? 9.039 -50.245 13.176 1.00 49.62 97 ARG A O 1
ATOM 727 N N . ARG A 1 98 ? 8.827 -50.788 15.364 1.00 47.59 98 ARG A N 1
ATOM 728 C CA . ARG A 1 98 ? 9.980 -51.690 15.411 1.00 47.59 98 ARG A CA 1
ATOM 729 C C . ARG A 1 98 ? 9.705 -52.831 14.440 1.00 47.59 98 ARG A C 1
ATOM 731 O O . ARG A 1 98 ? 8.588 -53.348 14.371 1.00 47.59 98 ARG A O 1
ATOM 738 N N . ALA A 1 99 ? 10.697 -53.144 13.622 1.00 55.69 99 ALA A N 1
ATOM 739 C CA . ALA A 1 99 ? 10.591 -54.149 12.584 1.00 55.69 99 ALA A CA 1
ATOM 740 C C . ALA A 1 99 ? 10.766 -55.568 13.145 1.00 55.69 99 ALA A C 1
ATOM 742 O O . ALA A 1 99 ? 11.280 -56.410 12.437 1.00 55.69 99 ALA A O 1
ATOM 743 N N . ASP A 1 100 ? 10.306 -55.842 14.367 1.00 46.69 100 ASP A N 1
ATOM 744 C CA . ASP A 1 100 ? 10.402 -57.153 15.003 1.00 46.69 100 ASP A CA 1
ATOM 745 C C . ASP A 1 100 ? 9.096 -57.394 15.765 1.00 46.69 100 ASP A C 1
ATOM 747 O O . ASP A 1 100 ? 8.682 -56.590 16.600 1.00 46.69 100 ASP A O 1
ATOM 751 N N . GLY A 1 101 ? 8.368 -58.430 15.350 1.00 52.25 101 GLY A N 1
ATOM 752 C CA . GLY A 1 101 ? 7.018 -58.732 15.808 1.00 52.25 101 GLY A CA 1
ATOM 753 C C . GLY A 1 101 ? 7.001 -59.472 17.135 1.00 52.25 101 GLY A C 1
ATOM 754 O O . GLY A 1 101 ? 6.772 -60.677 17.137 1.00 52.25 101 GLY A O 1
ATOM 755 N N . GLU A 1 102 ? 7.173 -58.748 18.235 1.00 43.69 102 GLU A N 1
ATOM 756 C CA . GLU A 1 102 ? 6.856 -59.246 19.573 1.00 43.69 102 GLU A CA 1
ATOM 757 C C . GLU A 1 102 ? 5.893 -58.269 20.259 1.00 43.69 102 GLU A C 1
ATOM 759 O O . GLU A 1 102 ? 6.110 -57.057 20.304 1.00 43.69 102 GLU A O 1
ATOM 764 N N . GLU A 1 103 ? 4.750 -58.817 20.672 1.00 47.09 103 GLU A N 1
ATOM 765 C CA . GLU A 1 103 ? 3.735 -58.153 21.480 1.00 47.09 103 GLU A CA 1
ATOM 766 C C . GLU A 1 103 ? 4.332 -57.941 22.875 1.00 47.09 103 GLU A C 1
ATOM 768 O O . GLU A 1 103 ? 4.510 -58.907 23.611 1.00 47.09 103 GLU A O 1
ATOM 773 N N . GLU A 1 104 ? 4.673 -56.701 23.228 1.00 40.28 104 GLU A N 1
ATOM 774 C CA . GLU A 1 104 ? 5.013 -56.355 24.609 1.00 40.28 104 GLU A CA 1
ATOM 775 C C . GLU A 1 104 ? 3.818 -55.709 25.309 1.00 40.28 104 GLU A C 1
ATOM 777 O O . GLU A 1 104 ? 3.109 -54.859 24.757 1.00 40.28 104 GLU A O 1
ATOM 782 N N . GLU A 1 105 ? 3.611 -56.216 26.519 1.00 40.31 105 GLU A N 1
ATOM 783 C CA . GLU A 1 105 ? 2.502 -56.023 27.433 1.00 40.31 105 GLU A CA 1
ATOM 784 C C . GLU A 1 105 ? 2.321 -54.551 27.837 1.00 40.31 105 GLU A C 1
ATOM 786 O O . GLU A 1 105 ? 3.262 -53.762 27.936 1.00 40.31 105 GLU A O 1
ATOM 791 N N . GLU A 1 106 ? 1.058 -54.183 28.051 1.00 46.34 106 GLU A N 1
ATOM 792 C CA . GLU A 1 106 ? 0.640 -52.914 28.637 1.00 46.34 106 GLU A CA 1
ATOM 793 C C . GLU A 1 106 ? 1.108 -52.833 30.096 1.00 46.34 106 GLU A C 1
ATOM 795 O O . GLU A 1 106 ? 0.350 -53.206 30.975 1.00 46.34 106 GLU A O 1
ATOM 800 N N . GLU A 1 107 ? 2.319 -52.353 30.380 1.00 42.22 107 GLU A N 1
ATOM 801 C CA . GLU A 1 107 ? 2.705 -51.902 31.728 1.00 42.22 107 GLU A CA 1
ATOM 802 C C . GLU A 1 107 ? 4.047 -51.152 31.671 1.00 42.22 107 GLU A C 1
ATOM 804 O O . GLU A 1 107 ? 5.101 -51.728 31.878 1.00 42.22 107 GLU A O 1
ATOM 809 N N . ASP A 1 108 ? 3.996 -49.863 31.317 1.00 35.34 108 ASP A N 1
ATOM 810 C CA . ASP A 1 108 ? 4.937 -48.822 31.774 1.00 35.34 108 ASP A CA 1
ATOM 811 C C . ASP A 1 108 ? 4.351 -47.447 31.397 1.00 35.34 108 ASP A C 1
ATOM 813 O O . ASP A 1 108 ? 4.726 -46.776 30.434 1.00 35.34 108 ASP A O 1
ATOM 817 N N . MET A 1 109 ? 3.315 -47.073 32.152 1.00 42.25 109 MET A N 1
ATOM 818 C CA . MET A 1 109 ? 2.727 -45.734 32.207 1.00 42.25 109 MET A CA 1
ATOM 819 C C . MET A 1 109 ? 3.226 -45.044 33.480 1.00 42.25 109 MET A C 1
ATOM 821 O O . MET A 1 109 ? 2.545 -45.073 34.501 1.00 42.25 109 MET A O 1
ATOM 825 N N . ALA A 1 110 ? 4.413 -44.449 33.417 1.00 37.78 110 ALA A N 1
ATOM 826 C CA . ALA A 1 110 ? 4.872 -43.331 34.245 1.00 37.78 110 ALA A CA 1
ATOM 827 C C . ALA A 1 110 ? 6.263 -42.927 33.729 1.00 37.78 110 ALA A C 1
ATOM 829 O O . ALA A 1 110 ? 7.074 -43.800 33.457 1.00 37.78 110 ALA A O 1
ATOM 830 N N . ASP A 1 111 ? 6.534 -41.632 33.592 1.00 36.69 111 ASP A N 1
ATOM 831 C CA . ASP A 1 111 ? 7.844 -41.048 33.236 1.00 36.69 111 ASP A CA 1
ATOM 832 C C . ASP A 1 111 ? 8.169 -40.850 31.741 1.00 36.69 111 ASP A C 1
ATOM 834 O O . ASP A 1 111 ? 9.327 -40.861 31.325 1.00 36.69 111 ASP A O 1
ATOM 838 N N . MET A 1 112 ? 7.166 -40.490 30.937 1.00 34.50 112 MET A N 1
ATOM 839 C CA . MET A 1 112 ? 7.392 -39.405 29.976 1.00 34.50 112 MET A CA 1
ATOM 840 C C . MET A 1 112 ? 6.505 -38.234 30.369 1.00 34.50 112 MET A C 1
ATOM 842 O O . MET A 1 112 ? 5.285 -38.284 30.232 1.00 34.50 112 MET A O 1
ATOM 846 N N . GLU A 1 113 ? 7.171 -37.235 30.941 1.00 34.16 113 GLU A N 1
ATOM 847 C CA . GLU A 1 113 ? 6.738 -35.860 31.154 1.00 34.16 113 GLU A CA 1
ATOM 848 C C . GLU A 1 113 ? 5.634 -35.450 30.171 1.00 34.16 113 GLU A C 1
ATOM 850 O O . GLU A 1 113 ? 5.764 -35.663 28.963 1.00 34.16 113 GLU A O 1
ATOM 855 N N . GLU A 1 114 ? 4.541 -34.892 30.703 1.00 31.84 114 GLU A N 1
ATOM 856 C CA . GLU A 1 114 ? 3.463 -34.223 29.969 1.00 31.84 114 GLU A CA 1
ATOM 857 C C . GLU A 1 114 ? 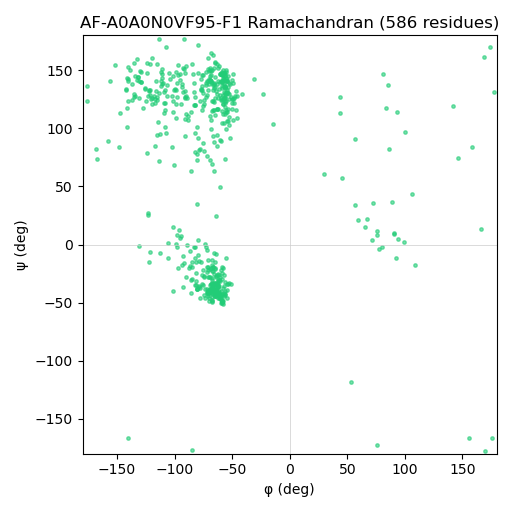4.034 -33.081 29.106 1.00 31.84 114 GLU A C 1
ATOM 859 O O . GLU A 1 114 ? 3.902 -31.896 29.401 1.00 31.84 114 GLU A O 1
ATOM 864 N N . GLY A 1 115 ? 4.708 -33.431 28.017 1.00 33.66 115 GLY A N 1
ATOM 865 C CA . GLY A 1 115 ? 5.216 -32.514 27.017 1.00 33.66 115 GLY A CA 1
ATOM 866 C C . GLY A 1 115 ? 4.065 -32.086 26.130 1.00 33.66 115 GLY A C 1
ATOM 867 O O . GLY A 1 115 ? 3.874 -32.685 25.080 1.00 33.66 115 GLY A O 1
ATOM 868 N N . GLN A 1 116 ? 3.310 -31.103 26.628 1.00 32.94 116 GLN A N 1
ATOM 869 C CA . GLN A 1 116 ? 2.400 -30.166 25.957 1.00 32.94 116 GLN A CA 1
ATOM 870 C C . GLN A 1 116 ? 1.464 -30.749 24.874 1.00 32.94 116 GLN A C 1
ATOM 872 O O . GLN A 1 116 ? 1.926 -31.340 23.897 1.00 32.94 116 GLN A O 1
ATOM 877 N N . PRO A 1 117 ? 0.132 -30.524 24.954 1.00 33.41 117 PRO A N 1
ATOM 878 C CA . PRO A 1 117 ? -0.747 -30.802 23.819 1.00 33.41 117 PRO A CA 1
ATOM 879 C C . PRO A 1 117 ? -0.144 -30.129 22.584 1.00 33.41 117 PRO A C 1
ATOM 881 O O . PRO A 1 117 ? 0.161 -28.940 22.623 1.00 33.41 117 PRO A O 1
ATOM 884 N N . GLY A 1 118 ? 0.143 -30.930 21.550 1.00 42.03 118 GLY A N 1
ATOM 885 C CA . GLY A 1 118 ? 0.921 -30.494 20.395 1.00 42.03 118 GLY A CA 1
ATOM 886 C C . GLY A 1 118 ? 0.423 -29.144 19.902 1.00 42.03 118 GLY A C 1
ATOM 887 O O . GLY A 1 118 ? -0.733 -29.071 19.499 1.00 42.03 118 GLY A O 1
ATOM 888 N N . ALA A 1 119 ? 1.302 -28.135 20.008 1.00 45.50 119 ALA A N 1
ATOM 889 C CA . ALA A 1 119 ? 1.066 -26.710 19.780 1.00 45.50 119 ALA A CA 1
ATOM 890 C C . ALA A 1 119 ? -0.253 -26.449 19.052 1.00 45.50 119 ALA A C 1
ATOM 892 O O . ALA A 1 119 ? -0.362 -26.696 17.840 1.00 45.50 119 ALA A O 1
ATOM 893 N N . ASP A 1 120 ? -1.258 -26.003 19.808 1.00 43.09 120 ASP A N 1
ATOM 894 C CA . ASP A 1 120 ? -2.576 -25.720 19.270 1.00 43.09 120 ASP A CA 1
ATOM 895 C C . ASP A 1 120 ? -2.427 -24.844 18.017 1.00 43.09 120 ASP A C 1
ATOM 897 O O . ASP A 1 120 ? -1.541 -23.992 17.896 1.00 43.09 120 ASP A O 1
ATOM 901 N N . LEU A 1 121 ? -3.317 -25.017 17.037 1.00 46.81 121 LEU A N 1
ATOM 902 C CA . LEU A 1 121 ? -3.359 -24.155 15.846 1.00 46.81 121 LEU A CA 1
ATOM 903 C C . LEU A 1 121 ? -3.500 -22.650 16.194 1.00 46.81 121 LEU A C 1
ATOM 905 O O . LEU A 1 121 ? -3.372 -21.810 15.301 1.00 46.81 121 LEU A O 1
ATOM 909 N N . ALA A 1 122 ? -3.801 -22.340 17.459 1.00 53.34 122 ALA A N 1
ATOM 910 C CA . ALA A 1 122 ? -3.905 -21.014 18.049 1.00 53.34 122 ALA A CA 1
ATOM 911 C C . ALA A 1 122 ? -2.573 -20.453 18.587 1.00 53.34 122 ALA A C 1
ATOM 913 O O . ALA A 1 122 ? -2.461 -19.236 18.691 1.00 53.34 122 ALA A O 1
ATOM 914 N N . ASP A 1 123 ? -1.565 -21.288 18.858 1.00 65.25 123 ASP A N 1
ATOM 915 C CA . ASP A 1 123 ? -0.302 -20.831 19.439 1.00 65.25 123 ASP A CA 1
ATOM 916 C C . ASP A 1 123 ? 0.664 -20.408 18.326 1.00 65.25 123 ASP A C 1
ATOM 918 O O . ASP A 1 123 ? 1.134 -21.207 17.503 1.00 65.25 123 ASP A O 1
ATOM 922 N N . HIS A 1 124 ? 0.919 -19.106 18.248 1.00 68.94 124 HIS A N 1
ATOM 923 C CA . HIS A 1 124 ? 1.941 -18.508 17.398 1.00 68.94 124 HIS A CA 1
ATOM 924 C C . HIS A 1 124 ? 2.775 -17.518 18.224 1.00 68.94 124 HIS A C 1
ATOM 926 O O . HIS A 1 124 ? 2.216 -16.845 19.087 1.00 68.94 124 HIS A O 1
ATOM 932 N N . PRO A 1 125 ? 4.092 -17.405 17.966 1.00 74.25 125 PRO A N 1
ATOM 933 C CA . PRO A 1 125 ? 5.027 -16.720 18.866 1.00 74.25 125 PRO A CA 1
ATOM 934 C C . PRO A 1 125 ? 4.892 -15.188 18.901 1.00 74.25 125 PRO A C 1
ATOM 936 O O . PRO A 1 125 ? 5.565 -14.547 19.693 1.00 74.25 125 PRO A O 1
ATOM 939 N N . GLY A 1 126 ? 4.033 -14.590 18.069 1.00 80.94 126 GLY A N 1
ATOM 940 C CA . GLY A 1 126 ? 3.853 -13.137 18.005 1.00 80.94 126 GLY A CA 1
ATOM 941 C C . GLY A 1 126 ? 2.399 -12.717 17.815 1.00 80.94 126 GLY A C 1
ATOM 942 O O . GLY A 1 126 ? 1.477 -13.516 17.952 1.00 80.94 126 GLY A O 1
ATOM 943 N N . THR A 1 127 ? 2.170 -11.455 17.477 1.00 88.06 127 THR A N 1
ATOM 944 C CA . THR A 1 127 ? 0.833 -10.905 17.217 1.00 88.06 127 THR A CA 1
ATOM 945 C C . THR A 1 127 ? 0.474 -11.022 15.734 1.00 88.06 127 THR A C 1
ATOM 947 O O . THR A 1 127 ? 1.207 -10.573 14.855 1.00 88.06 127 THR A O 1
ATOM 950 N N . LEU A 1 128 ? -0.672 -11.631 15.430 1.00 89.31 128 LEU A N 1
ATOM 951 C CA . LEU A 1 128 ? -1.170 -11.772 14.062 1.00 89.31 128 LEU A CA 1
ATOM 952 C C . LEU A 1 128 ? -2.468 -10.982 13.903 1.00 89.31 128 LEU A C 1
ATOM 954 O O . LEU A 1 128 ? -3.415 -11.186 14.663 1.00 89.31 128 LEU A O 1
ATOM 958 N N . SER A 1 129 ? -2.527 -10.108 12.899 1.00 86.75 129 SER A N 1
ATOM 959 C CA . SER A 1 129 ? -3.749 -9.354 12.611 1.00 86.75 129 SER A CA 1
ATOM 960 C C . SER A 1 129 ? -4.845 -10.267 12.032 1.00 86.75 129 SER A C 1
ATOM 962 O O . SER A 1 129 ? -4.582 -11.190 11.251 1.00 86.75 129 SER A O 1
ATOM 964 N N . ASP A 1 130 ? -6.097 -10.039 12.441 1.00 90.12 130 ASP A N 1
ATOM 965 C CA . ASP A 1 130 ? -7.240 -10.839 11.992 1.00 90.12 130 ASP A CA 1
ATOM 966 C C . ASP A 1 130 ? -7.689 -10.406 10.594 1.00 90.12 130 ASP A C 1
ATOM 968 O O . ASP A 1 130 ? -8.673 -9.684 10.406 1.00 90.12 130 ASP A O 1
ATOM 972 N N . VAL A 1 131 ? -6.979 -10.917 9.589 1.00 91.75 131 VAL A N 1
ATOM 973 C CA . VAL A 1 131 ? -7.273 -10.673 8.173 1.00 91.75 131 VAL A CA 1
ATOM 974 C C . VAL A 1 131 ? -8.723 -11.015 7.827 1.00 91.75 131 VAL A C 1
ATOM 976 O O . VAL A 1 131 ? -9.327 -10.346 6.995 1.00 91.75 131 VAL A O 1
ATOM 979 N N . THR A 1 132 ? -9.333 -12.025 8.452 1.00 92.81 132 THR A N 1
ATOM 980 C CA . THR A 1 132 ? -10.706 -12.418 8.096 1.00 92.81 132 THR A CA 1
ATOM 981 C C . THR A 1 132 ? -11.737 -11.383 8.528 1.00 92.81 132 THR A C 1
ATOM 983 O O . THR A 1 132 ? -12.630 -11.046 7.743 1.00 92.81 132 THR A O 1
ATOM 986 N N . THR A 1 133 ? -11.585 -10.826 9.728 1.00 91.62 133 THR A N 1
ATOM 987 C CA . THR A 1 133 ? -12.445 -9.745 10.224 1.00 91.62 133 THR A CA 1
ATOM 988 C C . THR A 1 133 ? -12.154 -8.431 9.502 1.00 91.62 133 THR A C 1
ATOM 990 O O . THR A 1 133 ? -13.085 -7.751 9.067 1.00 91.62 133 THR A O 1
ATOM 993 N N . GLU A 1 134 ? -10.883 -8.107 9.257 1.00 92.31 134 GLU A N 1
ATOM 994 C CA . GLU A 1 134 ? -10.491 -6.915 8.493 1.00 92.31 134 GLU A CA 1
ATOM 995 C C . GLU A 1 134 ? -11.089 -6.926 7.076 1.00 92.31 134 GLU A C 1
ATOM 997 O O . GLU A 1 134 ? -11.732 -5.965 6.643 1.00 92.31 134 GLU A O 1
ATOM 1002 N N . GLN A 1 135 ? -10.950 -8.042 6.351 1.00 93.75 135 GLN A N 1
ATOM 1003 C CA . GLN A 1 135 ? -11.505 -8.181 5.003 1.00 93.75 135 GLN A CA 1
ATOM 1004 C C . GLN A 1 135 ? -13.036 -8.191 5.006 1.00 93.75 135 GLN A C 1
ATOM 1006 O O . GLN A 1 135 ? -13.648 -7.725 4.045 1.00 93.75 135 GLN A O 1
ATOM 1011 N N . ARG A 1 136 ? -13.687 -8.648 6.082 1.00 92.25 136 ARG A N 1
ATOM 1012 C CA . ARG A 1 136 ? -15.143 -8.519 6.240 1.00 92.25 136 ARG A CA 1
ATOM 1013 C C . ARG A 1 136 ? -15.576 -7.052 6.251 1.00 92.25 136 ARG A C 1
ATOM 1015 O O . ARG A 1 136 ? -16.501 -6.712 5.516 1.00 92.25 136 ARG A O 1
ATOM 1022 N N . HIS A 1 137 ? -14.891 -6.186 6.996 1.00 91.81 137 HIS A N 1
ATOM 1023 C CA . HIS A 1 137 ? -15.192 -4.749 7.011 1.00 91.81 137 HIS A CA 1
ATOM 1024 C C . HIS A 1 137 ? -14.960 -4.089 5.644 1.00 91.81 137 HIS A C 1
ATOM 1026 O O . HIS A 1 137 ? -15.785 -3.295 5.188 1.00 91.81 137 HIS A O 1
ATOM 1032 N N . PHE A 1 138 ? -13.903 -4.472 4.923 1.00 92.56 138 PHE A N 1
ATOM 1033 C CA . PHE A 1 138 ? -13.705 -4.011 3.544 1.00 92.56 138 PHE A CA 1
ATOM 1034 C C . PHE A 1 138 ? -14.772 -4.542 2.569 1.00 92.56 138 PHE A C 1
ATOM 1036 O O . PHE A 1 138 ? -15.169 -3.831 1.639 1.00 92.56 138 PHE A O 1
ATOM 1043 N N . ASN A 1 139 ? -15.267 -5.766 2.770 1.00 92.06 139 ASN A N 1
ATOM 1044 C CA . ASN A 1 139 ? -16.324 -6.373 1.957 1.00 92.06 139 ASN A CA 1
ATOM 1045 C C . ASN A 1 139 ? -17.684 -5.694 2.152 1.00 92.06 139 ASN A C 1
ATOM 1047 O O . ASN A 1 139 ? -18.418 -5.538 1.177 1.00 92.06 139 ASN A O 1
ATOM 1051 N N . GLU A 1 140 ? -17.993 -5.205 3.355 1.00 89.00 140 GLU A N 1
ATOM 1052 C CA . GLU A 1 140 ? -19.202 -4.404 3.618 1.00 89.00 140 GLU A CA 1
ATOM 1053 C C . GLU A 1 140 ? -19.260 -3.123 2.763 1.00 89.00 140 GLU A C 1
ATOM 1055 O O . GLU A 1 140 ? -20.345 -2.623 2.462 1.00 89.00 140 GLU A O 1
ATOM 1060 N N . VAL A 1 141 ? -18.104 -2.620 2.312 1.00 85.75 141 VAL A N 1
ATOM 1061 C CA . VAL A 1 141 ? -17.976 -1.434 1.440 1.00 85.75 141 VAL A CA 1
ATOM 1062 C C . VAL A 1 141 ? -17.628 -1.799 -0.015 1.00 85.75 141 VAL A C 1
ATOM 1064 O O . VAL A 1 141 ? -17.503 -0.918 -0.874 1.00 85.75 141 VAL A O 1
ATOM 1067 N N . GLY A 1 142 ? -17.512 -3.094 -0.323 1.00 86.69 142 GLY A N 1
ATOM 1068 C CA . GLY A 1 142 ? -17.247 -3.612 -1.667 1.00 86.69 142 GLY A CA 1
ATOM 1069 C C . GLY A 1 142 ? -15.818 -3.376 -2.168 1.00 86.69 142 GLY A C 1
ATOM 1070 O O . GLY A 1 142 ? -15.635 -3.079 -3.347 1.00 86.69 142 GLY A O 1
ATOM 1071 N N . LEU A 1 143 ? -14.817 -3.436 -1.283 1.00 87.00 143 LEU A N 1
ATOM 1072 C CA . LEU A 1 143 ? -13.394 -3.279 -1.627 1.00 87.00 143 LEU A CA 1
ATOM 1073 C C . LEU A 1 143 ? -12.498 -4.461 -1.231 1.00 87.00 143 LEU A C 1
ATOM 1075 O O . LEU A 1 143 ? -11.358 -4.509 -1.683 1.00 87.00 143 LEU A O 1
ATOM 1079 N N . GLY A 1 144 ? -12.973 -5.354 -0.363 1.00 88.31 144 GLY A N 1
ATOM 1080 C CA . GLY A 1 144 ? -12.157 -6.410 0.235 1.00 88.31 144 GLY A CA 1
ATOM 1081 C C . GLY A 1 144 ? -11.921 -7.616 -0.670 1.00 88.31 144 GLY A C 1
ATOM 1082 O O . GLY A 1 144 ? -12.522 -7.766 -1.736 1.00 88.31 144 GLY A O 1
ATOM 1083 N N . LEU A 1 145 ? -11.042 -8.500 -0.203 1.00 91.88 145 LEU A N 1
ATOM 1084 C CA . LEU A 1 145 ? -10.850 -9.827 -0.778 1.00 91.88 145 LEU A CA 1
ATOM 1085 C C . LEU A 1 145 ? -12.030 -10.742 -0.439 1.00 91.88 145 LEU A C 1
ATOM 1087 O O . LEU A 1 145 ? -12.610 -10.631 0.649 1.00 91.88 145 LEU A O 1
ATOM 1091 N N . PRO A 1 146 ? -12.370 -11.700 -1.319 1.00 92.69 146 PRO A N 1
ATOM 1092 C CA . PRO A 1 146 ? -13.423 -12.653 -1.017 1.00 92.69 146 PRO A CA 1
ATOM 1093 C C . PRO A 1 146 ? -13.059 -13.466 0.242 1.00 92.69 146 PRO A C 1
ATOM 1095 O O . PRO A 1 146 ? -11.883 -13.776 0.458 1.00 92.69 146 PRO A O 1
ATOM 1098 N N . PRO A 1 147 ? -14.047 -13.871 1.064 1.00 91.94 147 PRO A N 1
ATOM 1099 C CA . PRO A 1 147 ? -13.787 -14.539 2.343 1.00 91.94 147 PRO A CA 1
ATOM 1100 C C . PRO A 1 147 ? -12.924 -15.804 2.234 1.00 91.94 147 PRO A C 1
ATOM 1102 O O . PRO A 1 147 ? -12.137 -16.098 3.131 1.00 91.94 147 PRO A O 1
ATOM 1105 N N . SER A 1 148 ? -13.037 -16.541 1.123 1.00 90.75 148 SER A N 1
ATOM 1106 C CA . SER A 1 148 ? -12.210 -17.722 0.860 1.00 90.75 148 SER A CA 1
ATOM 1107 C C . SER A 1 148 ? -10.728 -17.388 0.720 1.00 90.75 148 SER A C 1
ATOM 1109 O O . SER A 1 148 ? -9.888 -18.145 1.197 1.00 90.75 148 SER A O 1
ATOM 1111 N N . ASP A 1 149 ? -10.402 -16.267 0.078 1.00 90.25 149 ASP A N 1
ATOM 1112 C CA . ASP A 1 149 ? -9.016 -15.859 -0.164 1.00 90.25 149 ASP A CA 1
ATOM 1113 C C . ASP A 1 149 ? -8.436 -15.210 1.087 1.00 90.25 149 ASP A C 1
ATOM 1115 O O . ASP A 1 149 ? -7.308 -15.514 1.458 1.00 90.25 149 ASP A O 1
ATOM 1119 N N . ALA A 1 150 ? -9.242 -14.421 1.804 1.00 92.94 150 ALA A N 1
ATOM 1120 C CA . ALA A 1 150 ? -8.873 -13.877 3.108 1.00 92.94 150 ALA A CA 1
ATOM 1121 C C . ALA A 1 150 ? -8.485 -14.986 4.103 1.00 92.94 150 ALA A C 1
ATOM 1123 O O . ALA A 1 150 ? -7.473 -14.874 4.791 1.00 92.94 150 ALA A O 1
ATOM 1124 N N . TYR A 1 151 ? -9.242 -16.090 4.143 1.00 91.81 151 TYR A N 1
ATOM 1125 C CA . TYR A 1 151 ? -8.914 -17.229 5.003 1.00 91.81 151 TYR A CA 1
ATOM 1126 C C . TYR A 1 151 ? -7.639 -17.961 4.558 1.00 91.81 151 TYR A C 1
ATOM 1128 O O . TYR A 1 151 ? -6.815 -18.324 5.395 1.00 91.81 151 TYR A O 1
ATOM 1136 N N . ARG A 1 152 ? -7.430 -18.146 3.247 1.00 90.44 152 ARG A N 1
ATOM 1137 C CA . ARG A 1 152 ? -6.183 -18.734 2.718 1.00 90.44 152 ARG A CA 1
ATOM 1138 C C . ARG A 1 152 ? -4.967 -17.888 3.083 1.00 90.44 152 ARG A C 1
ATOM 1140 O O . ARG A 1 152 ? -3.963 -18.439 3.521 1.00 90.44 152 ARG A O 1
ATOM 1147 N N . LEU A 1 153 ? -5.078 -16.567 2.953 1.00 92.50 153 LEU A N 1
ATOM 1148 C CA . LEU A 1 153 ? -4.027 -15.632 3.344 1.00 92.50 153 LEU A CA 1
ATOM 1149 C C . LEU A 1 153 ? -3.756 -15.685 4.846 1.00 92.50 153 LEU A C 1
ATOM 1151 O O . LEU A 1 153 ? -2.596 -15.736 5.236 1.00 92.50 153 LEU A O 1
ATOM 1155 N N . LEU A 1 154 ? -4.795 -15.754 5.685 1.00 92.31 154 LEU A N 1
ATOM 1156 C CA . LEU A 1 154 ? -4.624 -15.914 7.132 1.00 92.31 154 LEU A CA 1
ATOM 1157 C C . LEU A 1 154 ? -3.795 -17.164 7.467 1.00 92.31 154 LEU A C 1
ATOM 1159 O O . LEU A 1 154 ? -2.904 -17.107 8.309 1.00 92.31 154 LEU A O 1
ATOM 1163 N N . VAL A 1 155 ? -4.055 -18.287 6.793 1.00 90.81 155 VAL A N 1
ATOM 1164 C CA . VAL A 1 155 ? -3.280 -19.526 6.972 1.00 90.81 155 VAL A CA 1
ATOM 1165 C C . VAL A 1 155 ? -1.831 -19.349 6.511 1.00 90.81 155 VAL A C 1
ATOM 1167 O O . VAL A 1 155 ? -0.922 -19.763 7.227 1.00 90.81 155 VAL A O 1
ATOM 1170 N N . GLY A 1 156 ? -1.603 -18.685 5.374 1.00 91.62 156 GLY A N 1
ATOM 1171 C CA . GLY A 1 156 ? -0.256 -18.361 4.896 1.00 91.62 156 GLY A CA 1
ATOM 1172 C C . GLY A 1 156 ? 0.526 -17.479 5.876 1.00 91.62 156 GLY A C 1
ATOM 1173 O O . GLY A 1 156 ? 1.682 -17.767 6.169 1.00 91.62 156 GLY A O 1
ATOM 1174 N N . LEU A 1 157 ? -0.103 -16.449 6.447 1.00 92.62 157 LEU A N 1
ATOM 1175 C CA . LEU A 1 157 ? 0.532 -15.568 7.437 1.00 92.62 157 LEU A CA 1
ATOM 1176 C C . LEU A 1 157 ? 0.822 -16.284 8.763 1.00 92.62 157 LEU A C 1
ATOM 1178 O O . LEU A 1 157 ? 1.848 -16.031 9.391 1.00 92.62 157 LEU A O 1
ATOM 1182 N N . ARG A 1 158 ? -0.039 -17.226 9.175 1.00 89.88 158 ARG A N 1
ATOM 1183 C CA . ARG A 1 158 ? 0.225 -18.101 10.333 1.00 89.88 158 ARG A CA 1
ATOM 1184 C C . ARG A 1 158 ? 1.444 -18.995 10.125 1.00 89.88 158 ARG A C 1
ATOM 1186 O O . ARG A 1 158 ? 2.145 -19.293 11.085 1.00 89.88 158 ARG A O 1
ATOM 1193 N N . GLN A 1 159 ? 1.695 -19.441 8.897 1.00 89.06 159 GLN A N 1
ATOM 1194 C CA . GLN A 1 159 ? 2.921 -20.175 8.583 1.00 89.06 159 GLN A CA 1
ATOM 1195 C C . GLN A 1 159 ? 4.139 -19.252 8.600 1.00 89.06 159 GLN A C 1
ATOM 1197 O O . GLN A 1 159 ? 5.162 -19.626 9.167 1.00 89.06 159 GLN A O 1
ATOM 1202 N N . LEU A 1 160 ? 4.005 -18.035 8.065 1.00 90.88 160 LEU A N 1
ATOM 1203 C CA . LEU A 1 160 ? 5.071 -17.033 8.049 1.00 90.88 160 LEU A CA 1
ATOM 1204 C C . LEU A 1 160 ? 5.572 -16.681 9.460 1.00 90.88 160 LEU A C 1
ATOM 1206 O O . LEU A 1 160 ? 6.768 -16.773 9.710 1.00 90.88 160 LEU A O 1
ATOM 1210 N N . ILE A 1 161 ? 4.677 -16.350 10.400 1.00 90.56 16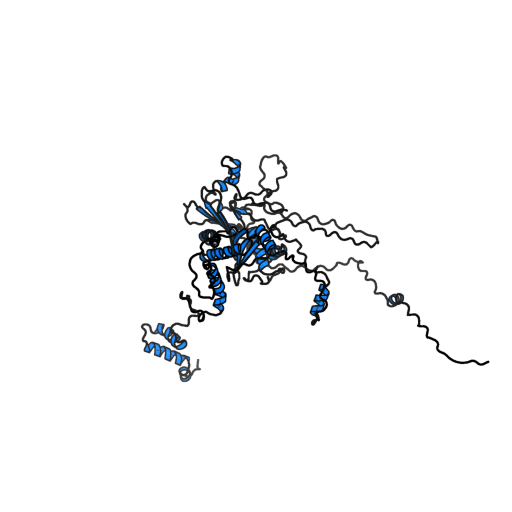1 ILE A N 1
ATOM 1211 C CA . ILE A 1 161 ? 5.065 -15.971 11.778 1.00 90.56 161 ILE A CA 1
ATOM 1212 C C . ILE A 1 161 ? 5.752 -17.116 12.547 1.00 90.56 161 ILE A C 1
ATOM 1214 O O . ILE A 1 161 ? 6.557 -16.887 13.449 1.00 90.56 161 ILE A O 1
ATOM 1218 N N . ARG A 1 162 ? 5.444 -18.368 12.185 1.00 87.25 162 ARG A N 1
ATOM 1219 C CA . ARG A 1 162 ? 6.086 -19.560 12.754 1.00 87.25 162 ARG A CA 1
ATOM 1220 C C . ARG A 1 162 ? 7.459 -19.818 12.135 1.00 87.25 162 ARG A C 1
ATOM 1222 O O . ARG A 1 162 ? 8.358 -20.241 12.849 1.00 87.25 162 ARG A O 1
ATOM 1229 N N . ALA A 1 163 ? 7.620 -19.563 10.839 1.00 87.75 163 ALA A N 1
ATOM 1230 C CA . ALA A 1 163 ? 8.877 -19.779 10.128 1.00 87.75 163 ALA A CA 1
ATOM 1231 C C . ALA A 1 163 ? 9.932 -18.710 10.460 1.00 87.75 163 ALA A C 1
ATOM 1233 O O . ALA A 1 163 ? 11.079 -19.048 10.728 1.00 87.75 163 ALA A O 1
ATOM 1234 N N . GLU A 1 164 ? 9.535 -17.437 10.514 1.00 88.44 164 GLU A N 1
ATOM 1235 C CA . GLU A 1 164 ? 10.447 -16.284 10.591 1.00 88.44 164 GLU A CA 1
ATOM 1236 C C . GLU A 1 164 ? 10.373 -15.566 11.952 1.00 88.44 164 GLU A C 1
ATOM 1238 O O . GLU A 1 164 ? 9.293 -15.562 12.556 1.00 88.44 164 GLU A O 1
ATOM 1243 N N . PRO A 1 165 ? 11.471 -14.957 12.457 1.00 87.62 165 PRO A N 1
ATOM 1244 C CA . PRO A 1 165 ? 11.525 -14.243 13.741 1.00 87.62 165 PRO A CA 1
ATOM 1245 C C . PRO A 1 165 ? 10.772 -12.912 13.725 1.00 87.62 165 PRO A C 1
ATOM 1247 O O . PRO A 1 165 ? 11.354 -11.832 13.636 1.00 87.62 165 PRO A O 1
ATOM 1250 N N . LEU A 1 166 ? 9.444 -13.002 13.789 1.00 90.50 166 LEU A N 1
ATOM 1251 C CA . LEU A 1 166 ? 8.529 -11.871 13.661 1.00 90.50 166 LEU A CA 1
ATOM 1252 C C . LEU A 1 166 ? 7.706 -11.682 14.942 1.00 90.50 166 LEU A C 1
ATOM 1254 O O . LEU A 1 166 ? 7.023 -12.605 15.385 1.00 90.50 166 LEU A O 1
ATOM 1258 N N . ALA A 1 167 ? 7.718 -10.460 15.477 1.00 89.75 167 ALA A N 1
ATOM 1259 C CA . ALA A 1 167 ? 6.938 -10.047 16.644 1.00 89.75 167 ALA A CA 1
ATOM 1260 C C . ALA A 1 167 ? 5.486 -9.722 16.270 1.00 89.75 167 ALA A C 1
ATOM 1262 O O . ALA A 1 167 ? 4.548 -10.023 17.014 1.00 89.75 167 ALA A O 1
ATOM 1263 N N . SER A 1 168 ? 5.283 -9.104 15.104 1.00 91.94 168 SER A N 1
ATOM 1264 C CA . SER A 1 168 ? 3.953 -8.808 14.576 1.00 91.94 168 SER A CA 1
ATOM 1265 C C . SER A 1 168 ? 3.886 -9.035 13.071 1.00 91.94 168 SER A C 1
ATOM 1267 O O . SER A 1 168 ? 4.840 -8.757 12.343 1.00 91.94 168 SER A O 1
ATOM 1269 N N . VAL A 1 169 ? 2.753 -9.560 12.602 1.00 94.50 169 VAL A N 1
ATOM 1270 C CA . VAL A 1 169 ? 2.473 -9.787 11.180 1.00 94.50 169 VAL A CA 1
ATOM 1271 C C . VAL A 1 169 ? 1.104 -9.221 10.838 1.00 94.50 169 VAL A C 1
ATOM 1273 O O . VAL A 1 169 ? 0.085 -9.582 11.434 1.00 94.50 169 VAL A O 1
ATOM 1276 N N . ARG A 1 170 ? 1.074 -8.357 9.826 1.00 93.75 170 ARG A N 1
ATOM 1277 C CA . ARG A 1 170 ? -0.141 -7.733 9.314 1.00 93.75 170 ARG A CA 1
ATOM 1278 C C . ARG A 1 170 ? -0.202 -7.830 7.795 1.00 93.75 170 ARG A C 1
ATOM 1280 O O . ARG A 1 170 ? 0.790 -7.678 7.089 1.00 93.75 170 ARG A O 1
ATOM 1287 N N . PHE A 1 171 ? -1.410 -8.007 7.271 1.00 95.56 171 PHE A N 1
ATOM 1288 C CA . PHE A 1 171 ? -1.653 -7.913 5.838 1.00 95.56 171 PHE A CA 1
ATOM 1289 C C . PHE A 1 171 ? -1.658 -6.447 5.368 1.00 95.56 171 PHE A C 1
ATOM 1291 O O . PHE A 1 171 ? -2.482 -5.646 5.808 1.00 95.56 171 PHE A O 1
ATOM 1298 N N . TRP A 1 172 ? -0.739 -6.090 4.466 1.00 96.19 172 TRP A N 1
ATOM 1299 C CA . TRP A 1 172 ? -0.628 -4.735 3.910 1.00 96.19 172 TRP A CA 1
ATOM 1300 C C . TRP A 1 172 ? -1.553 -4.536 2.705 1.00 96.19 172 TRP A C 1
ATOM 1302 O O . TRP A 1 172 ? -2.201 -3.494 2.564 1.00 96.19 172 TRP A O 1
ATOM 1312 N N . GLY A 1 173 ? -1.632 -5.534 1.820 1.00 95.31 173 GLY A N 1
ATOM 1313 C CA . GLY A 1 173 ? -2.454 -5.421 0.622 1.00 95.31 173 GLY A CA 1
ATOM 1314 C C . GLY A 1 173 ? -2.047 -6.297 -0.558 1.00 95.31 173 GLY A C 1
ATOM 1315 O O . GLY A 1 173 ? -1.249 -7.225 -0.436 1.00 95.31 173 GLY A O 1
ATOM 1316 N N . VAL A 1 174 ? -2.620 -5.970 -1.717 1.00 95.75 174 VAL A N 1
ATOM 1317 C CA . VAL A 1 174 ? -2.411 -6.636 -3.005 1.00 95.75 174 VAL A CA 1
ATOM 1318 C C . VAL A 1 174 ? -1.886 -5.649 -4.041 1.00 95.75 174 VAL A C 1
ATOM 1320 O O . VAL A 1 174 ? -2.489 -4.598 -4.283 1.00 95.75 174 VAL A O 1
ATOM 1323 N N . VAL A 1 175 ? -0.792 -6.014 -4.703 1.00 96.56 175 VAL A N 1
ATOM 1324 C CA . VAL A 1 175 ? -0.277 -5.306 -5.878 1.00 96.56 175 VAL A CA 1
ATOM 1325 C C . VAL A 1 175 ? -0.512 -6.164 -7.111 1.00 96.56 175 VAL A C 1
ATOM 1327 O O . VAL A 1 175 ? 0.045 -7.251 -7.236 1.00 96.56 175 VAL A O 1
ATOM 1330 N N . THR A 1 176 ? -1.340 -5.682 -8.033 1.00 95.31 176 THR A N 1
ATOM 1331 C CA . THR A 1 176 ? -1.721 -6.454 -9.218 1.00 95.31 176 THR A CA 1
ATOM 1332 C C . THR A 1 176 ? -0.610 -6.453 -10.262 1.00 95.31 176 THR A C 1
ATOM 1334 O O . THR A 1 176 ? -0.104 -5.379 -10.619 1.00 95.31 176 THR A O 1
ATOM 1337 N N . GLY A 1 177 ? -0.286 -7.625 -10.799 1.00 93.62 177 GLY A N 1
ATOM 1338 C CA . GLY A 1 177 ? 0.710 -7.808 -11.851 1.00 93.62 177 GLY A CA 1
ATOM 1339 C C . GLY A 1 177 ? 0.098 -8.288 -13.166 1.00 93.62 177 GLY A C 1
ATOM 1340 O O . GLY A 1 177 ? -1.104 -8.500 -13.290 1.00 93.62 177 GLY A O 1
ATOM 1341 N N . SER A 1 178 ? 0.930 -8.422 -14.198 1.00 91.69 178 SER A N 1
ATOM 1342 C CA . SER A 1 178 ? 0.477 -8.912 -15.511 1.00 91.69 178 SER A CA 1
ATOM 1343 C C . SER A 1 178 ? 0.385 -10.437 -15.601 1.00 91.69 178 SER A C 1
ATOM 1345 O O . SER A 1 178 ? -0.503 -10.936 -16.290 1.00 91.69 178 SER A O 1
ATOM 1347 N N . LYS A 1 179 ? 1.280 -11.178 -14.934 1.00 91.00 179 LYS A N 1
ATOM 1348 C CA . LYS A 1 179 ? 1.253 -12.652 -14.883 1.00 91.00 179 LYS A CA 1
ATOM 1349 C C . LYS A 1 179 ? 0.677 -13.179 -13.574 1.00 91.00 179 LYS A C 1
ATOM 1351 O O . LYS A 1 179 ? -0.040 -14.171 -13.589 1.00 91.00 179 LYS A O 1
ATOM 1356 N N . ALA A 1 180 ? 1.018 -12.535 -12.463 1.00 91.38 180 ALA A N 1
ATOM 1357 C CA . ALA A 1 180 ? 0.535 -12.879 -11.136 1.00 91.38 180 ALA A CA 1
ATOM 1358 C C . ALA A 1 180 ? 0.509 -11.637 -10.242 1.00 91.38 180 ALA A C 1
ATOM 1360 O O . ALA A 1 180 ? 1.274 -10.696 -10.464 1.00 91.38 180 ALA A O 1
ATOM 1361 N N . ASP A 1 181 ? -0.356 -11.662 -9.233 1.00 94.88 181 ASP A N 1
ATOM 1362 C CA . ASP A 1 181 ? -0.482 -10.593 -8.245 1.00 94.88 181 ASP A CA 1
ATOM 1363 C C . ASP A 1 181 ? 0.396 -10.871 -7.022 1.00 94.88 181 ASP A C 1
ATOM 1365 O O . ASP A 1 181 ? 0.651 -12.028 -6.683 1.00 94.88 181 ASP A O 1
ATOM 1369 N N . TYR A 1 182 ? 0.829 -9.811 -6.346 1.00 96.06 182 TYR A N 1
ATOM 1370 C CA . TYR A 1 182 ? 1.607 -9.884 -5.116 1.00 96.06 182 TYR A CA 1
ATOM 1371 C C . TYR A 1 182 ? 0.726 -9.622 -3.901 1.00 96.06 182 TYR A C 1
ATOM 1373 O O . TYR A 1 182 ? 0.125 -8.555 -3.787 1.00 96.06 182 TYR A O 1
ATOM 1381 N N . TYR A 1 183 ? 0.705 -10.565 -2.968 1.00 96.06 183 TYR A N 1
ATOM 1382 C CA . TYR A 1 183 ? 0.200 -10.375 -1.615 1.00 96.06 183 TYR A CA 1
ATOM 1383 C C . TYR A 1 183 ? 1.341 -9.892 -0.730 1.00 96.06 183 TYR A C 1
ATOM 1385 O O . TYR A 1 183 ? 2.388 -10.531 -0.675 1.00 96.06 183 TYR A O 1
ATOM 1393 N N . VAL A 1 184 ? 1.150 -8.772 -0.042 1.00 97.00 184 VAL A N 1
ATOM 1394 C CA . VAL A 1 184 ? 2.189 -8.145 0.778 1.00 97.00 184 VAL A CA 1
ATOM 1395 C C . VAL A 1 184 ? 1.791 -8.217 2.249 1.00 97.00 184 VAL A C 1
ATOM 1397 O O . VAL A 1 184 ? 0.681 -7.823 2.620 1.00 97.00 184 VAL A O 1
ATOM 1400 N N . ALA A 1 185 ? 2.716 -8.677 3.083 1.00 96.25 185 ALA A N 1
ATOM 1401 C CA . ALA A 1 185 ? 2.635 -8.633 4.534 1.00 96.25 185 ALA A CA 1
ATOM 1402 C C . ALA A 1 185 ? 3.646 -7.615 5.073 1.00 96.25 185 ALA A C 1
ATOM 1404 O O . ALA A 1 185 ? 4.812 -7.636 4.678 1.00 96.25 185 ALA A O 1
ATOM 1405 N N . GLU A 1 186 ? 3.204 -6.733 5.966 1.00 94.75 186 GLU A N 1
ATOM 1406 C CA . GLU A 1 186 ? 4.088 -5.897 6.780 1.00 94.75 186 GLU A CA 1
ATOM 1407 C C . GLU A 1 186 ? 4.352 -6.618 8.103 1.00 94.75 186 GLU A C 1
ATOM 1409 O O . GLU A 1 186 ? 3.425 -7.136 8.730 1.00 94.75 186 GLU A O 1
ATOM 1414 N N . CYS A 1 187 ? 5.617 -6.707 8.497 1.00 94.06 187 CYS A N 1
ATOM 1415 C CA . CYS A 1 187 ? 6.037 -7.452 9.672 1.00 94.06 187 CYS A CA 1
ATOM 1416 C C . CYS A 1 187 ? 7.020 -6.625 10.507 1.00 94.06 187 CYS A C 1
ATOM 1418 O O . CYS A 1 187 ? 7.851 -5.883 9.972 1.00 94.06 187 CYS A O 1
ATOM 1420 N N . GLN A 1 188 ? 6.945 -6.784 11.822 1.00 91.94 188 GLN A N 1
ATOM 1421 C CA . GLN A 1 188 ? 7.935 -6.260 12.754 1.00 91.94 188 GLN A CA 1
ATOM 1422 C C . GLN A 1 188 ? 8.842 -7.404 13.191 1.00 91.94 188 GLN A C 1
ATOM 1424 O O . GLN A 1 188 ? 8.355 -8.457 13.604 1.00 91.94 188 GLN A O 1
ATOM 1429 N N . VAL A 1 189 ? 10.151 -7.202 13.063 1.00 88.50 189 VAL A N 1
ATOM 1430 C CA . VAL A 1 189 ? 11.150 -8.193 13.472 1.00 88.50 189 VAL A CA 1
ATOM 1431 C C . VAL A 1 189 ? 11.177 -8.277 14.994 1.00 88.50 189 VAL A C 1
ATOM 1433 O O . VAL A 1 189 ? 11.109 -7.251 15.670 1.00 88.50 189 VAL A O 1
ATOM 1436 N N . ASP A 1 190 ? 11.265 -9.496 15.516 1.00 83.69 190 ASP A N 1
ATOM 1437 C CA . ASP A 1 190 ? 11.510 -9.737 16.933 1.00 83.69 190 ASP A CA 1
ATOM 1438 C C . ASP A 1 190 ? 13.022 -9.778 17.192 1.00 83.69 190 ASP A C 1
ATOM 1440 O O . ASP A 1 190 ? 13.702 -10.719 16.777 1.00 83.69 190 ASP A O 1
ATOM 1444 N N . ALA A 1 191 ? 13.555 -8.735 17.831 1.00 80.56 191 ALA A N 1
ATOM 1445 C CA . ALA A 1 191 ? 14.989 -8.605 18.072 1.00 80.56 191 ALA A CA 1
ATOM 1446 C C . ALA A 1 191 ? 15.538 -9.724 18.973 1.00 80.56 191 ALA A C 1
ATOM 1448 O O . ALA A 1 191 ? 16.653 -10.188 18.740 1.00 80.56 191 ALA A O 1
ATOM 1449 N N . GLU A 1 192 ? 14.755 -10.193 19.949 1.00 77.31 192 GLU A N 1
ATOM 1450 C CA . GLU A 1 192 ? 15.166 -11.256 20.875 1.00 77.31 192 GLU A CA 1
ATOM 1451 C C . GLU A 1 192 ? 15.300 -12.579 20.124 1.00 77.31 192 GLU A C 1
ATOM 1453 O O . GLU A 1 192 ? 16.344 -13.227 20.157 1.00 77.31 192 GLU A O 1
ATOM 1458 N N . ARG A 1 193 ? 14.289 -12.928 19.325 1.00 74.06 193 ARG A N 1
ATOM 1459 C CA . ARG A 1 193 ? 14.303 -14.159 18.532 1.00 74.06 193 ARG A CA 1
ATOM 1460 C C . ARG A 1 193 ? 15.360 -14.143 17.422 1.00 74.06 193 ARG A C 1
ATOM 1462 O O . ARG A 1 193 ? 15.882 -15.195 17.063 1.00 74.06 193 ARG A O 1
ATOM 1469 N N . VAL A 1 194 ? 15.696 -12.976 16.865 1.00 78.62 194 VAL A N 1
ATOM 1470 C CA . VAL A 1 194 ? 16.835 -12.853 15.936 1.00 78.62 194 VAL A CA 1
ATOM 1471 C C . VAL A 1 194 ? 18.147 -13.160 16.650 1.00 78.62 194 VAL A C 1
ATOM 1473 O O . VAL A 1 194 ? 18.951 -13.914 16.109 1.00 78.62 194 VAL A O 1
ATOM 1476 N N . GLN A 1 195 ? 18.350 -12.628 17.858 1.00 71.81 195 GLN A N 1
ATOM 1477 C CA . GLN A 1 195 ? 19.540 -12.917 18.662 1.00 71.81 195 GLN A CA 1
ATOM 1478 C C . GLN A 1 195 ? 19.604 -14.391 19.071 1.00 71.81 195 GLN A C 1
ATOM 1480 O O . GLN A 1 195 ? 20.673 -14.986 19.003 1.00 71.81 195 GLN A O 1
ATOM 1485 N N . GLU A 1 196 ? 18.475 -15.010 19.421 1.00 68.94 196 GLU A N 1
ATOM 1486 C CA . GLU A 1 196 ? 18.402 -16.449 19.701 1.00 68.94 196 GLU A CA 1
ATOM 1487 C C . GLU A 1 196 ? 18.765 -17.290 18.474 1.00 68.94 196 GLU A C 1
ATOM 1489 O O . GLU A 1 196 ? 19.553 -18.224 18.582 1.00 68.94 196 GLU A O 1
ATOM 1494 N N . ILE A 1 197 ? 18.230 -16.959 17.295 1.00 71.88 197 ILE A N 1
ATOM 1495 C CA . ILE A 1 197 ? 18.561 -17.667 16.052 1.00 71.88 197 ILE A CA 1
ATOM 1496 C C . ILE A 1 197 ? 20.033 -17.454 15.683 1.00 71.88 197 ILE A C 1
ATOM 1498 O O . ILE A 1 197 ? 20.686 -18.410 15.277 1.00 71.88 197 ILE A O 1
ATOM 1502 N N . ALA A 1 198 ? 20.571 -16.245 15.857 1.00 70.62 198 ALA A N 1
ATOM 1503 C CA . ALA A 1 198 ? 21.990 -15.964 15.643 1.00 70.62 198 ALA A CA 1
ATOM 1504 C C . ALA A 1 198 ? 22.875 -16.766 16.614 1.00 70.62 198 ALA A C 1
ATOM 1506 O O . ALA A 1 198 ? 23.833 -17.402 16.188 1.00 70.62 198 ALA A O 1
ATOM 1507 N N . ALA A 1 199 ? 22.499 -16.836 17.894 1.00 71.00 199 ALA A N 1
ATOM 1508 C CA . ALA A 1 199 ? 23.209 -17.615 18.906 1.00 71.00 199 ALA A CA 1
ATOM 1509 C C . ALA A 1 199 ? 23.121 -19.134 18.668 1.00 71.00 199 ALA A C 1
ATOM 1511 O O . ALA A 1 199 ? 24.066 -19.861 18.968 1.00 71.00 199 ALA A O 1
ATOM 1512 N N . LEU A 1 200 ? 22.002 -19.627 18.125 1.00 66.00 200 LEU A N 1
ATOM 1513 C CA . LEU A 1 200 ? 21.818 -21.036 17.759 1.00 66.00 200 LEU A CA 1
ATOM 1514 C C . LEU A 1 200 ? 22.557 -21.414 16.471 1.00 66.00 200 LEU A C 1
ATOM 1516 O O . LEU A 1 200 ? 23.028 -22.545 16.359 1.00 66.00 200 LEU A O 1
ATOM 1520 N N . ASN A 1 201 ? 22.650 -20.486 15.516 1.00 63.69 201 ASN A N 1
ATOM 1521 C CA . ASN A 1 201 ? 23.401 -20.672 14.276 1.00 63.69 201 ASN A CA 1
ATOM 1522 C C . ASN A 1 201 ? 24.910 -20.463 14.458 1.00 63.69 201 ASN A C 1
ATOM 1524 O O . ASN A 1 201 ? 25.645 -20.818 13.549 1.00 63.69 201 ASN A O 1
ATOM 1528 N N . GLY A 1 202 ? 25.343 -19.972 15.628 1.00 46.97 202 GLY A N 1
ATOM 1529 C CA . GLY A 1 202 ? 26.728 -19.932 16.090 1.00 46.97 202 GLY A CA 1
ATOM 1530 C C . GLY A 1 202 ? 27.662 -19.192 15.143 1.00 46.97 202 GLY A C 1
ATOM 1531 O O . GLY A 1 202 ? 28.232 -19.839 14.280 1.00 46.97 202 GLY A O 1
ATOM 1532 N N . ASP A 1 203 ? 27.833 -17.881 15.345 1.00 44.06 203 ASP A N 1
ATOM 1533 C CA . ASP A 1 203 ? 28.934 -17.058 14.815 1.00 44.06 203 ASP A CA 1
ATOM 1534 C C . ASP A 1 203 ? 29.517 -17.541 13.470 1.00 44.06 203 ASP A C 1
ATOM 1536 O O . ASP A 1 203 ? 30.701 -17.851 13.357 1.00 44.06 203 ASP A O 1
ATOM 1540 N N . GLU A 1 204 ? 28.694 -17.585 12.422 1.00 39.75 204 GLU A N 1
ATOM 1541 C CA . GLU A 1 204 ? 29.206 -17.300 11.085 1.00 39.75 204 GLU A CA 1
ATOM 1542 C C . GLU A 1 204 ? 29.249 -15.773 10.993 1.00 39.75 204 GLU A C 1
ATOM 1544 O O . GLU A 1 204 ? 28.346 -15.128 10.459 1.00 39.75 204 GLU A O 1
ATOM 1549 N N . GLU A 1 205 ? 30.278 -15.185 11.614 1.00 36.31 205 GLU A N 1
ATOM 1550 C CA . GLU A 1 205 ? 30.805 -13.917 11.127 1.00 36.31 205 GLU A CA 1
ATOM 1551 C C . GLU A 1 205 ? 30.984 -14.107 9.616 1.00 36.31 205 GLU A C 1
ATOM 1553 O O . GLU A 1 205 ? 31.635 -15.060 9.177 1.00 36.31 205 GLU A O 1
ATOM 1558 N N . GLU A 1 206 ? 30.332 -13.268 8.810 1.00 34.50 206 GLU A N 1
ATOM 1559 C CA . GLU A 1 206 ? 30.751 -13.093 7.428 1.00 34.50 206 GLU A CA 1
ATOM 1560 C C . GLU A 1 206 ? 32.227 -12.692 7.516 1.00 34.50 206 GLU A C 1
ATOM 1562 O O . GLU A 1 206 ? 32.531 -11.550 7.859 1.00 34.50 206 GLU A O 1
ATOM 1567 N N . GLU A 1 207 ? 33.149 -13.639 7.304 1.00 30.34 207 GLU A N 1
ATOM 1568 C CA . GLU A 1 207 ? 34.527 -13.274 7.016 1.00 30.34 207 GLU A CA 1
ATOM 1569 C C . GLU A 1 207 ? 34.440 -12.326 5.823 1.00 30.34 207 GLU A C 1
ATOM 1571 O O . GLU A 1 207 ? 33.980 -12.701 4.738 1.00 30.34 207 GLU A O 1
ATOM 1576 N N . GLU A 1 208 ? 34.802 -11.066 6.055 1.00 28.61 208 GLU A N 1
ATOM 1577 C CA . GLU A 1 208 ? 35.162 -10.155 4.988 1.00 28.61 208 GLU A CA 1
ATOM 1578 C C . GLU A 1 208 ? 36.242 -10.877 4.175 1.00 28.61 208 GLU A C 1
ATOM 1580 O O . GLU A 1 208 ? 37.377 -11.040 4.616 1.00 28.61 208 GLU A O 1
ATOM 1585 N N . ASP A 1 209 ? 35.840 -11.409 3.021 1.00 27.66 209 ASP A N 1
ATOM 1586 C CA . ASP A 1 209 ? 36.717 -12.027 2.035 1.00 27.66 209 ASP A CA 1
ATOM 1587 C C . ASP A 1 209 ? 37.670 -10.947 1.506 1.00 27.66 209 ASP A C 1
ATOM 1589 O O . ASP A 1 209 ? 37.420 -10.296 0.487 1.00 27.66 209 ASP A O 1
ATOM 1593 N N . ASP A 1 210 ? 38.770 -10.731 2.229 1.00 31.06 210 ASP A N 1
ATOM 1594 C CA . ASP A 1 210 ? 39.999 -10.115 1.734 1.00 31.06 210 ASP A CA 1
ATOM 1595 C C . ASP A 1 210 ? 40.645 -11.071 0.712 1.00 31.06 210 ASP A C 1
ATOM 1597 O O . ASP A 1 210 ? 41.692 -11.685 0.929 1.00 31.06 210 ASP A O 1
ATOM 1601 N N . GLY A 1 211 ? 39.986 -11.219 -0.437 1.00 30.19 211 GLY A N 1
ATOM 1602 C CA . GLY A 1 211 ? 40.447 -12.004 -1.573 1.00 30.19 211 GLY A CA 1
ATOM 1603 C C . GLY A 1 211 ? 41.475 -11.248 -2.416 1.00 30.19 211 GLY A C 1
ATOM 1604 O O . GLY A 1 211 ? 41.173 -10.826 -3.534 1.00 30.19 211 GLY A O 1
ATOM 1605 N N . ASP A 1 212 ? 42.703 -11.093 -1.912 1.00 41.84 212 ASP A N 1
ATOM 1606 C CA . ASP A 1 212 ? 43.876 -10.835 -2.760 1.00 41.84 212 ASP A CA 1
ATOM 1607 C C . ASP A 1 212 ? 44.391 -12.172 -3.313 1.00 41.84 212 ASP A C 1
ATOM 1609 O O . ASP A 1 212 ? 45.114 -12.916 -2.647 1.00 41.84 212 ASP A O 1
ATOM 1613 N N . GLY A 1 213 ? 43.973 -12.513 -4.534 1.00 42.78 213 GLY A N 1
ATOM 1614 C CA . GLY A 1 213 ? 44.517 -13.663 -5.248 1.00 42.78 213 GLY A CA 1
ATOM 1615 C C . GLY A 1 213 ? 43.618 -14.217 -6.344 1.00 42.78 213 GLY A C 1
ATOM 1616 O O . GLY A 1 213 ? 42.958 -15.228 -6.136 1.00 42.78 213 GLY A O 1
ATOM 1617 N N . ASP A 1 214 ? 43.671 -13.633 -7.545 1.00 31.98 214 ASP A N 1
ATOM 1618 C CA . ASP A 1 214 ? 43.404 -14.416 -8.759 1.00 31.98 214 ASP A CA 1
ATOM 1619 C C . ASP A 1 214 ? 44.214 -13.882 -9.955 1.00 31.98 214 ASP A C 1
ATOM 1621 O O . ASP A 1 214 ? 43.772 -13.061 -10.765 1.00 31.98 214 ASP A O 1
ATOM 1625 N N . GLU A 1 215 ? 45.465 -14.341 -10.046 1.00 39.56 215 GLU A N 1
ATOM 1626 C CA . GLU A 1 215 ? 46.277 -14.233 -11.253 1.00 39.56 215 GLU A CA 1
ATOM 1627 C C . GLU A 1 215 ? 45.944 -15.394 -12.213 1.00 39.56 215 GLU A C 1
ATOM 1629 O O . GLU A 1 215 ? 46.201 -16.562 -11.932 1.00 39.56 215 GLU A O 1
ATOM 1634 N N . HIS A 1 216 ? 45.478 -15.015 -13.410 1.00 37.47 216 HIS A N 1
ATOM 1635 C CA . HIS A 1 216 ? 45.492 -15.769 -14.676 1.00 37.47 216 HIS A CA 1
ATOM 1636 C C . HIS A 1 216 ? 44.343 -16.749 -15.002 1.00 37.47 216 HIS A C 1
ATOM 1638 O O . HIS A 1 216 ? 44.521 -17.966 -15.055 1.00 37.47 216 HIS A O 1
ATOM 1644 N N . ALA A 1 217 ? 43.235 -16.194 -15.512 1.00 40.22 217 ALA A N 1
ATOM 1645 C CA . ALA A 1 217 ? 42.400 -16.854 -16.525 1.00 40.22 217 ALA A CA 1
ATOM 1646 C C . ALA A 1 217 ? 42.748 -16.341 -17.948 1.00 40.22 217 ALA A C 1
ATOM 1648 O O . ALA A 1 217 ? 42.972 -15.140 -18.130 1.00 40.22 217 ALA A O 1
ATOM 1649 N N . PRO A 1 218 ? 42.818 -17.204 -18.985 1.00 39.97 218 PRO A N 1
ATOM 1650 C CA . PRO A 1 218 ? 43.241 -16.799 -20.325 1.00 39.97 218 PRO A CA 1
ATOM 1651 C C . PRO A 1 218 ? 42.154 -15.997 -21.056 1.00 39.97 218 PRO A C 1
ATOM 1653 O O . PRO A 1 218 ? 41.034 -16.461 -21.267 1.00 39.97 218 PRO A O 1
ATOM 1656 N N . VAL A 1 219 ? 42.521 -14.793 -21.493 1.00 44.38 219 VAL A N 1
ATOM 1657 C CA . VAL A 1 219 ? 41.652 -13.845 -22.200 1.00 44.38 219 VAL A CA 1
ATOM 1658 C C . VAL A 1 219 ? 41.433 -14.300 -23.648 1.00 44.38 219 VAL A C 1
ATOM 1660 O O . VAL A 1 219 ? 42.393 -14.439 -24.405 1.00 44.38 219 VAL A O 1
ATOM 1663 N N . SER A 1 220 ? 40.180 -14.528 -24.057 1.00 51.88 220 SER A N 1
ATOM 1664 C CA . SER A 1 220 ? 39.844 -15.001 -25.416 1.00 51.88 220 SER A CA 1
ATOM 1665 C C . SER A 1 220 ? 39.240 -13.927 -26.334 1.00 51.88 220 SER A C 1
ATOM 1667 O O . SER A 1 220 ? 39.190 -14.118 -27.550 1.00 51.88 220 SER A O 1
ATOM 1669 N N . GLN A 1 221 ? 38.844 -12.765 -25.800 1.00 48.75 221 GLN A N 1
ATOM 1670 C CA . GLN A 1 221 ? 38.275 -11.659 -26.574 1.00 48.75 221 GLN A CA 1
ATOM 1671 C C . GLN A 1 221 ? 38.846 -10.302 -26.148 1.00 48.75 221 GLN A C 1
ATOM 1673 O O . GLN A 1 221 ? 38.966 -9.994 -24.970 1.00 48.75 221 GLN A O 1
ATOM 1678 N N . VAL A 1 222 ? 39.139 -9.440 -27.127 1.00 53.06 222 VAL A N 1
ATOM 1679 C CA . VAL A 1 222 ? 39.654 -8.069 -26.913 1.00 53.06 222 VAL A CA 1
ATOM 1680 C C . VAL A 1 222 ? 38.687 -7.203 -26.079 1.00 53.06 222 VAL A C 1
ATOM 1682 O O . VAL A 1 222 ? 39.113 -6.249 -25.434 1.00 53.06 222 VAL A O 1
ATOM 1685 N N . ALA A 1 223 ? 37.397 -7.563 -26.029 1.00 51.00 223 ALA A N 1
ATOM 1686 C CA . ALA A 1 223 ? 36.405 -6.922 -25.162 1.00 51.00 223 ALA A CA 1
ATOM 1687 C C . ALA A 1 223 ? 36.715 -7.103 -23.660 1.00 51.00 223 ALA A C 1
ATOM 1689 O O . ALA A 1 223 ? 36.514 -6.170 -22.885 1.00 51.00 223 ALA A O 1
ATOM 1690 N N . ASP A 1 224 ? 37.294 -8.239 -23.265 1.00 45.47 224 ASP A N 1
ATOM 1691 C CA . ASP A 1 224 ? 37.657 -8.519 -21.870 1.00 45.47 224 ASP A CA 1
ATOM 1692 C C . ASP A 1 224 ? 38.896 -7.722 -21.429 1.00 45.47 224 ASP A C 1
ATOM 1694 O O . ASP A 1 224 ? 39.009 -7.349 -20.264 1.00 45.47 224 ASP A O 1
ATOM 1698 N N . VAL A 1 225 ? 39.794 -7.361 -22.357 1.00 48.22 225 VAL A N 1
ATOM 1699 C CA . VAL A 1 225 ? 40.966 -6.496 -22.091 1.00 48.22 225 VAL A CA 1
ATOM 1700 C C . VAL A 1 225 ? 40.549 -5.045 -21.802 1.00 48.22 225 VAL A C 1
ATOM 1702 O O . VAL A 1 225 ? 41.145 -4.373 -20.956 1.00 48.22 225 VAL A O 1
ATOM 1705 N N . LEU A 1 226 ? 39.490 -4.554 -22.457 1.00 46.81 226 LEU A N 1
ATOM 1706 C CA . LEU A 1 226 ? 38.945 -3.212 -22.205 1.00 46.81 226 LEU A CA 1
ATOM 1707 C C . LEU A 1 226 ? 38.159 -3.141 -20.885 1.00 46.81 226 LEU A C 1
ATOM 1709 O O . LEU A 1 226 ? 38.124 -2.086 -20.254 1.00 46.81 226 LEU A O 1
ATOM 1713 N N . CYS A 1 227 ? 37.571 -4.254 -20.438 1.00 46.81 227 CYS A N 1
ATOM 1714 C CA . CYS A 1 227 ? 36.913 -4.341 -19.132 1.00 46.81 227 CYS A CA 1
ATOM 1715 C C . CYS A 1 227 ? 37.897 -4.581 -17.970 1.00 46.81 227 CYS A C 1
ATOM 1717 O O . CYS A 1 227 ? 37.698 -4.020 -16.896 1.00 46.81 227 CYS A O 1
ATOM 1719 N N . THR A 1 228 ? 38.976 -5.344 -18.164 1.00 41.84 228 THR A N 1
ATOM 1720 C CA . THR A 1 228 ? 39.955 -5.657 -17.098 1.00 41.84 228 THR A CA 1
ATOM 1721 C C . THR A 1 228 ? 40.937 -4.519 -16.819 1.00 41.84 228 THR A C 1
ATOM 1723 O O . THR A 1 228 ? 41.223 -4.232 -15.660 1.00 41.84 228 THR A O 1
ATOM 1726 N N . SER A 1 229 ? 41.371 -3.765 -17.834 1.00 40.44 229 SER A N 1
ATOM 1727 C CA . SER A 1 229 ? 42.180 -2.547 -17.619 1.00 40.44 229 SER A CA 1
ATOM 1728 C C . SER A 1 229 ? 41.404 -1.410 -16.926 1.00 40.44 229 SER A C 1
ATOM 1730 O O . SER A 1 229 ? 42.005 -0.508 -16.340 1.00 40.44 229 SER A O 1
ATOM 1732 N N . ALA A 1 230 ? 40.068 -1.480 -16.919 1.00 42.75 230 ALA A N 1
ATOM 1733 C CA . ALA A 1 230 ? 39.204 -0.618 -16.116 1.00 42.75 230 ALA A CA 1
ATOM 1734 C C . ALA A 1 230 ? 38.987 -1.129 -14.674 1.00 42.75 230 ALA A C 1
ATOM 1736 O O . ALA A 1 230 ? 38.543 -0.347 -13.837 1.00 42.75 230 ALA A O 1
ATOM 1737 N N . ALA A 1 231 ? 39.313 -2.393 -14.369 1.00 39.09 231 ALA A N 1
ATOM 1738 C CA . ALA A 1 231 ? 39.021 -3.044 -13.086 1.00 39.09 231 ALA A CA 1
ATOM 1739 C C . ALA A 1 231 ? 40.091 -2.820 -11.997 1.00 39.09 231 ALA A C 1
ATOM 1741 O O . ALA A 1 231 ? 39.789 -2.952 -10.818 1.00 39.09 231 ALA A O 1
ATOM 1742 N N . HIS A 1 232 ? 41.318 -2.415 -12.349 1.00 35.94 232 HIS A N 1
ATOM 1743 C CA . HIS A 1 232 ? 42.320 -1.948 -11.366 1.00 35.94 232 HIS A CA 1
ATOM 1744 C C . HIS A 1 232 ? 42.151 -0.473 -10.975 1.00 35.94 232 HIS A C 1
ATOM 1746 O O . HIS A 1 232 ? 42.848 0.040 -10.101 1.00 35.94 232 HIS A O 1
ATOM 1752 N N . ARG A 1 233 ? 41.182 0.228 -11.572 1.00 38.31 233 ARG A N 1
ATOM 1753 C CA . ARG A 1 233 ? 40.625 1.426 -10.949 1.00 38.31 233 ARG A CA 1
ATOM 1754 C C . ARG A 1 233 ? 39.525 0.938 -10.016 1.00 38.31 233 ARG A C 1
ATOM 1756 O O . ARG A 1 233 ? 38.522 0.420 -10.497 1.00 38.31 233 ARG A O 1
ATOM 1763 N N . ARG A 1 234 ? 39.713 1.119 -8.700 1.00 35.12 234 ARG A N 1
ATOM 1764 C CA . ARG A 1 234 ? 38.659 1.000 -7.670 1.00 35.12 234 ARG A CA 1
ATOM 1765 C C . ARG A 1 234 ? 37.300 1.419 -8.255 1.00 35.12 234 ARG A C 1
ATOM 1767 O O . ARG A 1 234 ? 37.288 2.407 -9.000 1.00 35.12 234 ARG A O 1
ATOM 1774 N N . PRO A 1 235 ? 36.166 0.776 -7.917 1.00 36.66 235 PRO A N 1
ATOM 1775 C CA . PRO A 1 235 ? 34.856 1.130 -8.456 1.00 36.66 235 PRO A CA 1
ATOM 1776 C C . PRO A 1 235 ? 34.406 2.499 -7.909 1.00 36.66 235 PRO A C 1
ATOM 1778 O O . PRO A 1 235 ? 33.516 2.611 -7.080 1.00 36.66 235 PRO A O 1
ATOM 1781 N N . ARG A 1 236 ? 35.027 3.585 -8.380 1.00 37.78 236 ARG A N 1
ATOM 1782 C CA . ARG A 1 236 ? 34.667 4.986 -8.118 1.00 37.78 236 ARG A CA 1
ATOM 1783 C C . ARG A 1 236 ? 33.799 5.566 -9.245 1.00 37.78 236 ARG A C 1
ATOM 1785 O O . ARG A 1 236 ? 33.616 6.773 -9.317 1.00 37.78 236 ARG A O 1
ATOM 1792 N N . ARG A 1 237 ? 33.273 4.729 -10.152 1.00 35.19 237 ARG A N 1
ATOM 1793 C CA . ARG A 1 237 ? 32.502 5.156 -11.341 1.00 35.19 237 ARG A CA 1
ATOM 1794 C C . ARG A 1 237 ? 31.088 4.565 -11.446 1.00 35.19 237 ARG A C 1
ATOM 1796 O O . ARG A 1 237 ? 30.536 4.468 -12.536 1.00 35.19 237 ARG A O 1
ATOM 1803 N N . GLY A 1 238 ? 30.467 4.221 -10.323 1.00 39.34 238 GLY A N 1
ATOM 1804 C CA . GLY A 1 238 ? 29.016 4.393 -10.186 1.00 39.34 238 GLY A CA 1
ATOM 1805 C C . GLY A 1 238 ? 28.768 5.738 -9.499 1.00 39.34 238 GLY A C 1
ATOM 1806 O O . GLY A 1 238 ? 29.607 6.120 -8.682 1.00 39.34 238 GLY A O 1
ATOM 1807 N N . PRO A 1 239 ? 27.686 6.486 -9.788 1.00 40.28 239 PRO A N 1
ATOM 1808 C CA . PRO A 1 239 ? 27.318 7.587 -8.906 1.00 40.28 239 PRO A CA 1
ATOM 1809 C C . PRO A 1 239 ? 27.172 6.995 -7.500 1.00 40.28 239 PRO A C 1
ATOM 1811 O O . PRO A 1 239 ? 26.303 6.143 -7.298 1.00 40.28 239 PRO A O 1
ATOM 1814 N N . ARG A 1 240 ? 28.046 7.384 -6.552 1.00 43.56 240 ARG A N 1
ATOM 1815 C CA . ARG A 1 240 ? 27.815 7.099 -5.127 1.00 43.56 240 ARG A CA 1
ATOM 1816 C C . ARG A 1 240 ? 26.362 7.517 -4.872 1.00 43.56 240 ARG A C 1
ATOM 1818 O O . ARG A 1 240 ? 26.004 8.624 -5.294 1.00 43.56 240 ARG A O 1
ATOM 1825 N N . PRO A 1 241 ? 25.498 6.660 -4.292 1.00 53.31 241 PRO A N 1
ATOM 1826 C CA . PRO A 1 241 ? 24.176 7.107 -3.883 1.00 53.31 241 PRO A CA 1
ATOM 1827 C C . PRO A 1 241 ? 24.396 8.376 -3.067 1.00 53.31 241 PRO A C 1
ATOM 1829 O O . PRO A 1 241 ? 25.099 8.330 -2.064 1.00 53.31 241 PRO A O 1
ATOM 1832 N N . SER A 1 242 ? 23.892 9.523 -3.533 1.00 61.94 242 SER A N 1
ATOM 1833 C CA . SER A 1 242 ? 24.256 10.812 -2.922 1.00 61.94 242 SER A CA 1
ATOM 1834 C C . SER A 1 242 ? 23.776 10.926 -1.472 1.00 61.94 242 SER A C 1
ATOM 1836 O O . SER A 1 242 ? 24.063 11.907 -0.801 1.00 61.94 242 SER A O 1
ATOM 1838 N N . THR A 1 243 ? 22.977 9.955 -1.024 1.00 75.88 243 THR A N 1
ATOM 1839 C CA . THR A 1 243 ? 22.369 9.868 0.293 1.00 75.88 243 THR A CA 1
ATOM 1840 C C . THR A 1 243 ? 22.516 8.441 0.828 1.00 75.88 243 THR A C 1
ATOM 1842 O O . THR A 1 243 ? 22.177 7.487 0.113 1.00 75.88 243 THR A O 1
ATOM 1845 N N . PRO A 1 244 ? 23.009 8.276 2.068 1.00 83.12 244 PRO A N 1
ATOM 1846 C CA . PRO A 1 244 ? 23.153 6.965 2.684 1.00 83.12 244 PRO A CA 1
ATOM 1847 C C . PRO A 1 244 ? 21.780 6.362 2.987 1.00 83.12 244 PRO A C 1
ATOM 1849 O O . PRO A 1 244 ? 20.827 7.089 3.302 1.00 83.12 244 PRO A O 1
ATOM 1852 N N . ALA A 1 245 ? 21.685 5.037 2.860 1.00 83.75 245 ALA A N 1
ATOM 1853 C CA . ALA A 1 245 ? 20.474 4.296 3.188 1.00 83.75 245 ALA A CA 1
ATOM 1854 C C . ALA A 1 245 ? 20.189 4.340 4.694 1.00 83.75 245 ALA A C 1
ATOM 1856 O O . ALA A 1 245 ? 21.102 4.478 5.500 1.00 83.75 245 ALA A O 1
ATOM 1857 N N . GLU A 1 246 ? 18.910 4.268 5.054 1.00 85.56 246 GL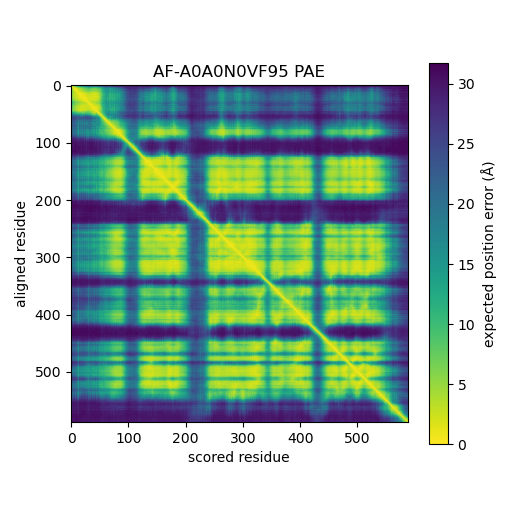U A N 1
ATOM 1858 C CA . GLU A 1 246 ? 18.501 4.164 6.455 1.00 85.56 246 GLU A CA 1
ATOM 1859 C C . GLU A 1 246 ? 18.750 2.733 6.942 1.00 85.56 246 GLU A C 1
ATOM 1861 O O . GLU A 1 246 ? 18.447 1.775 6.224 1.00 85.56 246 GLU A O 1
ATOM 1866 N N . GLU A 1 247 ? 19.298 2.595 8.146 1.00 85.00 247 GLU A N 1
ATOM 1867 C CA . GLU A 1 247 ? 19.592 1.302 8.762 1.00 85.00 247 GLU A CA 1
ATOM 1868 C C . GLU A 1 247 ? 18.313 0.487 8.988 1.00 85.00 247 GLU A C 1
ATOM 1870 O O . GLU A 1 247 ? 17.222 1.043 9.182 1.00 85.00 247 GLU A O 1
ATOM 1875 N N . ALA A 1 248 ? 18.442 -0.840 8.986 1.00 83.31 248 ALA A N 1
ATOM 1876 C CA . ALA A 1 248 ? 17.336 -1.736 9.299 1.00 83.31 248 ALA A CA 1
ATOM 1877 C C . ALA A 1 248 ? 16.757 -1.405 10.688 1.00 83.31 248 ALA A C 1
ATOM 1879 O O . ALA A 1 248 ? 17.487 -1.257 11.661 1.00 83.31 248 ALA A O 1
ATOM 1880 N N . GLY A 1 249 ? 15.435 -1.255 10.778 1.00 79.06 249 GLY A N 1
ATOM 1881 C CA . GLY A 1 249 ? 14.747 -0.831 12.002 1.00 79.06 249 GLY A CA 1
ATOM 1882 C C . GLY A 1 249 ? 14.514 0.681 12.117 1.00 79.06 249 GLY A C 1
ATOM 1883 O O . GLY A 1 249 ? 13.697 1.100 12.936 1.00 79.06 249 GLY A O 1
ATOM 1884 N N . THR A 1 250 ? 15.123 1.507 11.261 1.00 81.94 250 THR A N 1
ATOM 1885 C CA . THR A 1 250 ? 14.971 2.972 11.306 1.00 81.94 250 THR A CA 1
ATOM 1886 C C . THR A 1 250 ? 14.190 3.520 10.107 1.00 81.94 250 THR A C 1
ATOM 1888 O O . THR A 1 250 ? 14.238 2.979 9.002 1.00 81.94 250 THR A O 1
ATOM 1891 N N . GLY A 1 251 ? 13.416 4.591 10.329 1.00 84.94 251 GLY A N 1
ATOM 1892 C CA . GLY A 1 251 ? 12.708 5.327 9.273 1.00 84.94 251 GLY A CA 1
ATOM 1893 C C . GLY A 1 251 ? 11.832 4.444 8.371 1.00 84.94 251 GLY A C 1
ATOM 1894 O O . GLY A 1 251 ? 10.882 3.797 8.825 1.00 84.94 251 GLY A O 1
ATOM 1895 N N . LEU A 1 252 ? 12.151 4.417 7.076 1.00 86.12 252 LEU A N 1
ATOM 1896 C CA . LEU A 1 252 ? 11.488 3.620 6.040 1.00 86.12 252 LEU A CA 1
ATOM 1897 C C . LEU A 1 252 ? 11.770 2.122 6.129 1.00 86.12 252 LEU A C 1
ATOM 1899 O O . LEU A 1 252 ? 11.005 1.341 5.550 1.00 86.12 252 LEU A O 1
ATOM 1903 N N . ASN A 1 253 ? 12.838 1.726 6.822 1.00 91.50 253 ASN A N 1
ATOM 1904 C CA . ASN A 1 253 ? 13.241 0.341 7.068 1.00 91.50 253 ASN A CA 1
ATOM 1905 C C . ASN A 1 253 ? 12.860 -0.146 8.477 1.00 91.50 253 ASN A C 1
ATOM 1907 O O . ASN A 1 253 ? 13.310 -1.205 8.896 1.00 91.50 253 ASN A O 1
ATOM 1911 N N . SER A 1 254 ? 11.980 0.575 9.182 1.00 89.00 254 SER A N 1
ATOM 1912 C CA . SER A 1 254 ? 11.412 0.152 10.474 1.00 89.00 254 SER A CA 1
ATOM 1913 C C . SER A 1 254 ? 10.611 -1.150 10.405 1.00 89.00 254 SER A C 1
ATOM 1915 O O . SER A 1 254 ? 10.651 -1.957 11.330 1.00 89.00 254 SER A O 1
ATOM 1917 N N . LEU A 1 255 ? 9.892 -1.366 9.301 1.00 91.25 255 LEU A N 1
ATOM 1918 C CA . LEU A 1 255 ? 9.106 -2.572 9.052 1.00 91.25 255 LEU A CA 1
ATOM 1919 C C . LEU A 1 255 ? 9.733 -3.388 7.924 1.00 91.25 255 LEU A C 1
ATOM 1921 O O . LEU A 1 255 ? 10.115 -2.846 6.880 1.00 91.25 255 LEU A O 1
ATOM 1925 N N . CYS A 1 256 ? 9.764 -4.704 8.111 1.00 92.88 256 CYS A N 1
ATOM 1926 C CA . CYS A 1 256 ? 10.141 -5.650 7.072 1.00 92.88 256 CYS A CA 1
ATOM 1927 C C . CYS A 1 256 ? 8.897 -6.092 6.293 1.00 92.88 256 CYS A C 1
ATOM 1929 O O . CYS A 1 256 ? 7.788 -6.151 6.823 1.00 92.88 256 CYS A O 1
ATOM 1931 N N . TYR A 1 257 ? 9.067 -6.370 5.002 1.00 95.88 257 TYR A N 1
ATOM 1932 C CA . TYR A 1 257 ? 7.954 -6.724 4.127 1.00 95.88 257 TYR A CA 1
ATOM 1933 C C . TYR A 1 257 ? 8.193 -8.091 3.507 1.00 95.88 257 TYR A C 1
ATOM 1935 O O . TYR A 1 257 ? 9.259 -8.346 2.949 1.00 95.88 257 TYR A O 1
ATOM 1943 N N . TYR A 1 258 ? 7.179 -8.947 3.566 1.00 96.19 258 TYR A N 1
ATOM 1944 C CA . TYR A 1 258 ? 7.175 -10.252 2.918 1.00 96.19 258 TYR A CA 1
ATOM 1945 C C . TYR A 1 258 ? 6.159 -10.254 1.791 1.00 96.19 258 TYR A C 1
ATOM 1947 O O . TYR A 1 258 ? 5.072 -9.687 1.909 1.00 96.19 258 TYR A O 1
ATOM 1955 N N . VAL A 1 259 ? 6.516 -10.896 0.687 1.00 96.19 259 VAL A N 1
ATOM 1956 C CA . VAL A 1 259 ? 5.665 -10.986 -0.492 1.00 96.19 259 VAL A CA 1
ATOM 1957 C C . VAL A 1 259 ? 5.405 -12.434 -0.834 1.00 96.19 259 VAL A C 1
ATOM 1959 O O . VAL A 1 259 ? 6.319 -13.250 -0.904 1.00 96.19 259 VAL A O 1
ATOM 1962 N N . SER A 1 260 ? 4.141 -12.727 -1.086 1.00 94.25 260 SER A N 1
ATOM 1963 C CA . SER A 1 260 ? 3.686 -13.969 -1.677 1.00 94.25 260 SER A CA 1
ATOM 1964 C C . SER A 1 260 ? 3.052 -13.684 -3.035 1.00 94.25 260 SER A C 1
ATOM 1966 O O . SER A 1 260 ? 2.606 -12.571 -3.311 1.00 94.25 260 SER A O 1
ATOM 1968 N N . THR A 1 261 ? 3.032 -14.674 -3.918 1.00 92.94 261 THR A N 1
ATOM 1969 C CA . THR A 1 261 ? 2.479 -14.527 -5.270 1.00 92.94 261 THR A CA 1
ATOM 1970 C C . THR A 1 261 ? 1.128 -15.230 -5.345 1.00 92.94 261 THR A C 1
ATOM 1972 O O . THR A 1 261 ? 0.941 -16.271 -4.728 1.00 92.94 261 THR A O 1
ATOM 1975 N N . SER A 1 262 ? 0.190 -14.736 -6.155 1.00 87.56 262 SER A N 1
ATOM 1976 C CA . SER A 1 262 ? -1.114 -15.392 -6.363 1.00 87.56 262 SER A CA 1
ATOM 1977 C C . SER A 1 262 ? -1.002 -16.841 -6.863 1.00 87.56 262 SER A C 1
ATOM 1979 O O . SER A 1 262 ? -1.852 -17.678 -6.566 1.00 87.56 262 SER A O 1
ATOM 1981 N N . ALA A 1 263 ? 0.098 -17.168 -7.547 1.00 83.88 263 ALA A N 1
ATOM 1982 C CA . ALA A 1 263 ? 0.433 -18.527 -7.965 1.00 83.88 263 ALA A CA 1
ATOM 1983 C C . ALA A 1 263 ? 0.750 -19.487 -6.801 1.00 83.88 263 ALA A C 1
ATOM 1985 O O . ALA A 1 263 ? 0.645 -20.698 -6.993 1.00 83.88 263 ALA A O 1
ATOM 1986 N N . ASP A 1 264 ? 1.153 -18.977 -5.633 1.00 84.69 264 ASP A N 1
ATOM 1987 C CA . ASP A 1 264 ? 1.398 -19.756 -4.417 1.00 84.69 264 ASP A CA 1
ATOM 1988 C C . ASP A 1 264 ? 1.317 -18.869 -3.153 1.00 84.69 264 ASP A C 1
ATOM 1990 O O . ASP A 1 264 ? 2.344 -18.355 -2.709 1.00 84.69 264 ASP A O 1
ATOM 1994 N N . PRO A 1 265 ? 0.122 -18.708 -2.545 1.00 83.69 265 PRO A N 1
ATOM 1995 C CA . PRO A 1 265 ? -0.122 -17.819 -1.406 1.00 83.69 265 PRO A CA 1
ATOM 1996 C C . PRO A 1 265 ? 0.479 -18.328 -0.081 1.00 83.69 265 PRO A C 1
ATOM 1998 O O . PRO A 1 265 ? 0.333 -17.674 0.950 1.00 83.69 265 PRO A O 1
ATOM 2001 N N . MET A 1 266 ? 1.099 -19.515 -0.085 1.00 86.69 266 MET A N 1
ATOM 2002 C CA . MET A 1 266 ? 1.730 -20.121 1.094 1.00 86.69 266 MET A CA 1
ATOM 2003 C C . MET A 1 266 ? 3.240 -19.872 1.150 1.00 86.69 266 MET A C 1
ATOM 2005 O O . MET A 1 266 ? 3.832 -19.963 2.221 1.00 86.69 266 MET A O 1
ATOM 2009 N N . THR A 1 267 ? 3.865 -19.540 0.018 1.00 90.56 267 THR A N 1
ATOM 2010 C CA . THR A 1 267 ? 5.298 -19.241 -0.039 1.00 90.56 267 THR A CA 1
ATOM 2011 C C . THR A 1 267 ? 5.501 -17.737 0.091 1.00 90.56 267 THR A C 1
ATOM 2013 O O . THR A 1 267 ? 4.986 -16.969 -0.725 1.00 90.56 267 THR A O 1
ATOM 2016 N N . TRP A 1 268 ? 6.253 -17.323 1.110 1.00 93.69 268 TRP A N 1
ATOM 2017 C CA . TRP A 1 268 ? 6.574 -15.925 1.391 1.00 93.69 268 TRP A CA 1
ATOM 2018 C C . TRP A 1 268 ? 8.060 -15.669 1.163 1.00 93.69 268 TRP A C 1
ATOM 2020 O O . TRP A 1 268 ? 8.906 -16.463 1.562 1.00 93.69 268 TRP A O 1
ATOM 2030 N N . THR A 1 269 ? 8.381 -14.553 0.522 1.00 94.31 269 THR A N 1
ATOM 2031 C CA . THR A 1 269 ? 9.753 -14.125 0.240 1.00 94.31 269 THR A CA 1
ATOM 2032 C C . THR A 1 269 ? 9.977 -12.745 0.842 1.00 94.31 269 THR A C 1
ATOM 2034 O O . THR A 1 269 ? 9.189 -11.829 0.597 1.00 94.31 269 THR A O 1
ATOM 2037 N N . ARG A 1 270 ? 11.043 -12.584 1.632 1.00 94.62 270 ARG A N 1
ATOM 2038 C CA . ARG A 1 270 ? 11.416 -11.294 2.227 1.00 94.62 270 ARG A CA 1
ATOM 2039 C C . ARG A 1 270 ? 11.847 -10.309 1.136 1.00 94.62 270 ARG A C 1
ATOM 2041 O O . ARG A 1 270 ? 12.643 -10.648 0.260 1.00 94.62 270 ARG A O 1
ATOM 2048 N N . LEU A 1 271 ? 11.327 -9.085 1.187 1.00 95.31 271 LEU A N 1
ATOM 2049 C CA . LEU A 1 271 ? 11.799 -7.989 0.346 1.00 95.31 271 LEU A CA 1
ATOM 2050 C C . LEU A 1 271 ? 13.083 -7.377 0.919 1.00 95.31 271 LEU A C 1
ATOM 2052 O O . LEU A 1 271 ? 13.226 -7.306 2.140 1.00 95.31 271 LEU A O 1
ATOM 2056 N N . PRO A 1 272 ? 13.985 -6.889 0.050 1.00 93.62 272 PRO A N 1
ATOM 2057 C CA . PRO A 1 272 ? 15.168 -6.160 0.488 1.00 93.62 272 PRO A CA 1
ATOM 2058 C C . PRO A 1 272 ? 14.785 -4.823 1.128 1.00 93.62 272 PRO A C 1
ATOM 2060 O O . PRO A 1 272 ? 13.684 -4.304 0.907 1.00 93.62 272 PRO A O 1
ATOM 2063 N N . ASP A 1 273 ? 15.720 -4.240 1.868 1.00 91.81 273 ASP A N 1
ATOM 2064 C CA . ASP A 1 273 ? 15.552 -2.917 2.459 1.00 91.81 273 ASP A CA 1
ATOM 2065 C C . ASP A 1 273 ? 15.550 -1.817 1.390 1.00 91.81 273 ASP A C 1
ATOM 2067 O O . ASP A 1 273 ? 16.093 -1.961 0.285 1.00 91.81 273 ASP A O 1
ATOM 2071 N N . VAL A 1 274 ? 14.852 -0.716 1.680 1.00 91.75 274 VAL A N 1
ATOM 2072 C CA . VAL A 1 274 ? 14.718 0.380 0.724 1.00 91.75 274 VAL A CA 1
ATOM 2073 C C . VAL A 1 274 ? 15.930 1.295 0.805 1.00 91.75 274 VAL A C 1
ATOM 2075 O O . VAL A 1 274 ? 16.320 1.751 1.875 1.00 91.75 274 VAL A O 1
ATOM 2078 N N . ALA A 1 275 ? 16.492 1.602 -0.361 1.00 90.69 275 ALA A N 1
ATOM 2079 C CA . ALA A 1 275 ? 17.534 2.604 -0.501 1.00 90.69 275 ALA A CA 1
ATOM 2080 C C . ALA A 1 275 ? 16.932 3.916 -1.047 1.00 90.69 275 ALA A C 1
ATOM 2082 O O . ALA A 1 275 ? 16.042 3.860 -1.908 1.00 90.69 275 ALA A O 1
ATOM 2083 N N . PRO A 1 276 ? 17.425 5.097 -0.633 1.00 90.06 276 PRO A N 1
ATOM 2084 C CA . PRO A 1 276 ? 16.860 6.386 -1.043 1.00 90.06 276 PRO A CA 1
ATOM 2085 C C . PRO A 1 276 ? 16.858 6.588 -2.563 1.00 90.06 276 PRO A C 1
ATOM 2087 O O . PRO A 1 276 ? 15.881 7.064 -3.146 1.00 90.06 276 PRO A O 1
ATOM 2090 N N . HIS A 1 277 ? 17.912 6.120 -3.239 1.00 88.81 277 HIS A N 1
ATOM 2091 C CA . HIS A 1 277 ? 18.013 6.176 -4.696 1.00 88.81 277 HIS A CA 1
ATOM 2092 C C . HIS A 1 277 ? 16.906 5.363 -5.397 1.00 88.81 277 HIS A C 1
ATOM 2094 O O . HIS A 1 277 ? 16.373 5.810 -6.415 1.00 88.81 277 HIS A O 1
ATOM 2100 N N . HIS A 1 278 ? 16.492 4.213 -4.843 1.00 91.88 278 HIS A N 1
ATOM 2101 C CA . HIS A 1 278 ? 15.372 3.435 -5.381 1.00 91.88 278 HIS A CA 1
ATOM 2102 C C . HIS A 1 278 ? 14.069 4.234 -5.320 1.00 91.88 278 HIS A C 1
ATOM 2104 O O . HIS A 1 278 ? 13.303 4.229 -6.282 1.00 91.88 278 HIS A O 1
ATOM 2110 N N . VAL A 1 279 ? 13.831 4.965 -4.227 1.00 92.94 279 VAL A N 1
ATOM 2111 C CA . VAL A 1 279 ? 12.643 5.816 -4.056 1.00 92.94 279 VAL A CA 1
ATOM 2112 C C . VAL A 1 279 ? 12.668 6.998 -5.025 1.00 92.94 279 VAL A C 1
ATOM 2114 O O . VAL A 1 279 ? 11.661 7.274 -5.687 1.00 92.94 279 VAL A O 1
ATOM 2117 N N . ALA A 1 280 ? 13.815 7.670 -5.150 1.00 91.06 280 ALA A N 1
ATOM 2118 C CA . ALA A 1 280 ? 13.997 8.811 -6.045 1.00 91.06 280 ALA A CA 1
ATOM 2119 C C . ALA A 1 280 ? 13.757 8.431 -7.515 1.00 91.06 280 ALA A C 1
ATOM 2121 O O . ALA A 1 280 ? 13.002 9.110 -8.216 1.00 91.06 280 ALA A O 1
ATOM 2122 N N . VAL A 1 281 ? 14.319 7.308 -7.971 1.00 90.81 281 VAL A N 1
ATOM 2123 C CA . VAL A 1 281 ? 14.107 6.809 -9.338 1.00 90.81 281 VAL A CA 1
ATOM 2124 C C . VAL A 1 281 ? 12.676 6.288 -9.513 1.00 90.81 281 VAL A C 1
ATOM 2126 O O . VAL A 1 281 ? 12.029 6.598 -10.513 1.00 90.81 281 VAL A O 1
ATOM 2129 N N . ALA A 1 282 ? 12.107 5.583 -8.527 1.00 92.50 282 ALA A N 1
ATOM 2130 C CA . ALA A 1 282 ? 10.731 5.085 -8.602 1.00 92.50 282 ALA A CA 1
ATOM 2131 C C . ALA A 1 282 ? 9.689 6.207 -8.759 1.00 92.50 282 ALA A C 1
ATOM 2133 O O . ALA A 1 282 ? 8.636 5.986 -9.363 1.00 92.50 282 ALA A O 1
ATOM 2134 N N . ARG A 1 283 ? 9.960 7.423 -8.262 1.00 91.25 283 ARG A N 1
ATOM 2135 C CA . ARG A 1 283 ? 9.105 8.606 -8.490 1.00 91.25 283 ARG A CA 1
ATOM 2136 C C . ARG A 1 283 ? 9.016 9.014 -9.957 1.00 91.25 283 ARG A C 1
ATOM 2138 O O . ARG A 1 283 ? 7.964 9.496 -10.367 1.00 91.25 283 ARG A O 1
ATOM 2145 N N . GLN A 1 284 ? 10.084 8.798 -10.717 1.00 89.44 284 GLN A N 1
ATOM 2146 C CA . GLN A 1 284 ? 10.191 9.160 -12.131 1.00 89.44 284 GLN A CA 1
ATOM 2147 C C . GLN A 1 284 ? 9.762 8.020 -13.062 1.00 89.44 284 GLN A C 1
ATOM 2149 O O . GLN A 1 284 ? 9.505 8.243 -14.244 1.00 89.44 284 GLN A O 1
ATOM 2154 N N . LEU A 1 285 ? 9.670 6.794 -12.543 1.00 90.12 285 LEU A N 1
ATOM 2155 C CA . LEU A 1 285 ? 9.301 5.612 -13.311 1.00 90.12 285 LEU A CA 1
ATOM 2156 C C . LEU A 1 285 ? 7.814 5.284 -13.211 1.00 90.12 285 LEU A C 1
ATOM 2158 O O . LEU A 1 285 ? 7.202 5.327 -12.142 1.00 90.12 285 LEU A O 1
ATOM 2162 N N . ARG A 1 286 ? 7.253 4.842 -14.338 1.00 90.25 286 ARG A N 1
ATOM 2163 C CA . ARG A 1 286 ? 5.898 4.290 -14.422 1.00 90.25 286 ARG A CA 1
ATOM 2164 C C . ARG A 1 286 ? 5.937 2.885 -15.020 1.00 90.25 286 ARG A C 1
ATOM 2166 O O . ARG A 1 286 ? 5.630 2.695 -16.193 1.00 90.25 286 ARG A O 1
ATOM 2173 N N . CYS A 1 287 ? 6.304 1.906 -14.198 1.00 89.25 287 CYS A N 1
ATOM 2174 C CA . CYS A 1 287 ? 6.409 0.507 -14.611 1.00 89.25 287 CYS A CA 1
ATOM 2175 C C . CYS A 1 287 ? 5.246 -0.310 -14.042 1.00 89.25 287 CYS A C 1
ATOM 2177 O O . CYS A 1 287 ? 4.879 -0.148 -12.881 1.00 89.25 287 CYS A O 1
ATOM 2179 N N . ARG A 1 288 ? 4.658 -1.192 -14.857 1.00 91.44 288 ARG A N 1
ATOM 2180 C CA . ARG A 1 288 ? 3.700 -2.194 -14.368 1.00 91.44 288 ARG A CA 1
ATOM 2181 C C . ARG A 1 288 ? 4.456 -3.403 -13.836 1.00 91.44 288 ARG A C 1
ATOM 2183 O O . ARG A 1 288 ? 5.477 -3.778 -14.402 1.00 91.44 288 ARG A O 1
ATOM 2190 N N . PHE A 1 289 ? 3.903 -4.028 -12.808 1.00 94.62 289 PHE A N 1
ATOM 2191 C CA . PHE A 1 289 ? 4.457 -5.242 -12.227 1.00 94.62 289 PHE A CA 1
ATOM 2192 C C . PHE A 1 289 ? 4.243 -6.453 -13.140 1.00 94.62 289 PHE A C 1
ATOM 2194 O O . PHE A 1 289 ? 3.184 -6.618 -13.764 1.00 94.62 289 PHE A O 1
ATOM 2201 N N . SER A 1 290 ? 5.261 -7.303 -13.250 1.00 92.69 290 SER A N 1
ATOM 2202 C CA . SER A 1 290 ? 5.196 -8.522 -14.051 1.00 92.69 290 SER A CA 1
ATOM 2203 C C . SER A 1 290 ? 4.588 -9.688 -13.273 1.00 92.69 290 SER A C 1
ATOM 2205 O O . SER A 1 290 ? 3.926 -10.529 -13.881 1.00 92.69 290 SER A O 1
ATOM 2207 N N . GLY A 1 291 ? 4.750 -9.711 -11.947 1.00 91.25 291 GLY A N 1
ATOM 2208 C CA . GLY A 1 291 ? 4.455 -10.883 -11.112 1.00 91.25 291 GLY A CA 1
ATOM 2209 C C . GLY A 1 291 ? 5.658 -11.819 -10.934 1.00 91.25 291 GLY A C 1
ATOM 2210 O O . GLY A 1 291 ? 5.496 -12.928 -10.434 1.00 91.25 291 GLY A O 1
ATOM 2211 N N . ASN A 1 292 ? 6.852 -11.401 -11.374 1.00 92.88 292 ASN A N 1
ATOM 2212 C CA . ASN A 1 292 ? 8.126 -12.038 -11.056 1.00 92.88 292 ASN A CA 1
ATOM 2213 C C . ASN A 1 292 ? 9.060 -11.051 -10.328 1.00 92.88 292 ASN A C 1
ATOM 2215 O O . ASN A 1 292 ? 9.435 -10.023 -10.890 1.00 92.88 292 ASN A O 1
ATOM 2219 N N . LEU A 1 293 ? 9.478 -11.393 -9.106 1.00 92.62 293 LEU A N 1
ATOM 2220 C CA . LEU A 1 293 ? 10.310 -10.544 -8.244 1.00 92.62 293 LEU A CA 1
ATOM 2221 C C . LEU A 1 293 ? 11.708 -10.256 -8.821 1.00 92.62 293 LEU A C 1
ATOM 2223 O O . LEU A 1 293 ? 12.273 -9.191 -8.554 1.00 92.62 293 LEU A O 1
ATOM 2227 N N . ASP A 1 294 ? 12.238 -11.162 -9.644 1.00 94.31 294 ASP A N 1
ATOM 2228 C CA . ASP A 1 294 ? 13.573 -11.047 -10.248 1.00 94.31 294 ASP A CA 1
ATOM 2229 C C . ASP A 1 294 ? 13.553 -10.445 -11.658 1.00 94.31 294 ASP A C 1
ATOM 2231 O O . ASP A 1 294 ? 14.580 -10.374 -12.334 1.00 94.31 294 ASP A O 1
ATOM 2235 N N . ALA A 1 295 ? 12.392 -9.988 -12.134 1.00 93.19 295 ALA A N 1
ATOM 2236 C CA . ALA A 1 295 ? 12.322 -9.313 -13.420 1.00 93.19 295 ALA A CA 1
ATOM 2237 C C . ALA A 1 295 ? 13.090 -7.973 -13.380 1.00 93.19 295 ALA A C 1
ATOM 2239 O O . ALA A 1 295 ? 12.980 -7.222 -12.404 1.00 93.19 295 ALA A O 1
ATOM 2240 N N . PRO A 1 296 ? 13.854 -7.628 -14.432 1.00 91.94 296 PRO A N 1
ATOM 2241 C CA . PRO A 1 296 ? 14.503 -6.328 -14.523 1.00 91.94 296 PRO A CA 1
ATOM 2242 C C . PRO A 1 296 ? 13.468 -5.215 -14.730 1.00 91.94 296 PRO A C 1
ATOM 2244 O O . PRO A 1 296 ? 12.502 -5.365 -15.481 1.00 91.94 296 PRO A O 1
ATOM 2247 N N . VAL A 1 297 ? 13.692 -4.066 -14.093 1.00 90.19 297 VAL A N 1
ATOM 2248 C CA . VAL A 1 297 ? 12.822 -2.892 -14.239 1.00 90.19 297 VAL A CA 1
ATOM 2249 C C . VAL A 1 297 ? 13.332 -2.034 -15.390 1.00 90.19 297 VAL A C 1
ATOM 2251 O O . VAL A 1 297 ? 14.409 -1.441 -15.323 1.00 90.19 297 VAL A O 1
ATOM 2254 N N . HIS A 1 298 ? 12.549 -1.964 -16.461 1.00 85.19 298 HIS A N 1
ATOM 2255 C CA . HIS A 1 298 ? 12.889 -1.178 -17.642 1.00 85.19 298 HIS A CA 1
ATOM 2256 C C . HIS A 1 298 ? 12.338 0.244 -17.535 1.00 85.19 298 HIS A C 1
ATOM 2258 O O . HIS A 1 298 ? 11.140 0.439 -17.354 1.00 85.19 298 HIS A O 1
ATOM 2264 N N . GLY A 1 299 ? 13.197 1.245 -17.710 1.00 82.62 299 GLY A N 1
ATOM 2265 C CA . GLY A 1 299 ? 12.785 2.642 -17.733 1.00 82.62 299 GLY A CA 1
ATOM 2266 C C . GLY A 1 299 ? 13.968 3.600 -17.794 1.00 82.62 299 GLY A C 1
ATOM 2267 O O . GLY A 1 299 ? 15.121 3.194 -17.643 1.00 82.62 299 GLY A O 1
ATOM 2268 N N . HIS A 1 300 ? 13.664 4.872 -18.035 1.00 83.25 300 HIS A N 1
ATOM 2269 C CA . HIS A 1 300 ? 14.611 5.970 -17.906 1.00 83.25 300 HIS A CA 1
ATOM 2270 C C . HIS A 1 300 ? 14.095 6.906 -16.801 1.00 83.25 300 HIS A C 1
ATOM 2272 O O . HIS A 1 300 ? 12.933 7.308 -16.886 1.00 83.25 300 HIS A O 1
ATOM 2278 N N . PRO A 1 301 ? 14.890 7.215 -15.760 1.00 86.62 301 PRO A N 1
ATOM 2279 C CA . PRO A 1 301 ? 16.289 6.833 -15.545 1.00 86.62 301 PRO A CA 1
ATOM 2280 C C . PRO A 1 301 ? 16.445 5.341 -15.217 1.00 86.62 301 PRO A C 1
ATOM 2282 O O . PRO A 1 301 ? 15.484 4.680 -14.822 1.00 86.62 301 PRO A O 1
ATOM 2285 N N . ARG A 1 302 ? 17.655 4.796 -15.394 1.00 86.19 302 ARG A N 1
ATOM 2286 C CA . ARG A 1 302 ? 17.920 3.375 -15.130 1.00 86.19 302 ARG A CA 1
ATOM 2287 C C . ARG A 1 302 ? 17.672 3.065 -13.653 1.00 86.19 302 ARG A C 1
ATOM 2289 O O . ARG A 1 302 ? 18.260 3.693 -12.778 1.00 86.19 302 ARG A O 1
ATOM 2296 N N . PHE A 1 303 ? 16.840 2.063 -13.391 1.00 89.94 303 PHE A N 1
ATOM 2297 C CA . PHE A 1 303 ? 16.625 1.550 -12.045 1.00 89.94 303 PHE A CA 1
ATOM 2298 C C . PHE A 1 303 ? 17.741 0.568 -11.669 1.00 89.94 303 PHE A C 1
ATOM 2300 O O . PHE A 1 303 ? 18.018 -0.375 -12.413 1.00 89.94 303 PHE A O 1
ATOM 2307 N N . LEU A 1 304 ? 18.395 0.798 -10.530 1.00 86.94 304 LEU A N 1
ATOM 2308 C CA . LEU A 1 304 ? 19.492 -0.034 -10.033 1.00 86.94 304 LEU A CA 1
ATOM 2309 C C . LEU A 1 304 ? 18.960 -1.231 -9.235 1.00 86.94 304 LEU A C 1
ATOM 2311 O O . LEU A 1 304 ? 19.210 -1.357 -8.051 1.00 86.94 304 LEU A O 1
ATOM 2315 N N . GLY A 1 305 ? 18.207 -2.121 -9.877 1.00 89.06 305 GLY A N 1
ATOM 2316 C CA . GLY A 1 305 ? 17.698 -3.314 -9.207 1.00 89.06 305 GLY A CA 1
ATOM 2317 C C . GLY A 1 305 ? 16.661 -4.084 -10.015 1.00 89.06 305 GLY A C 1
ATOM 2318 O O . GLY A 1 305 ? 16.319 -3.733 -11.144 1.00 89.06 305 GLY A O 1
ATOM 2319 N N . CYS A 1 306 ? 16.154 -5.152 -9.404 1.00 94.06 306 CYS A N 1
ATOM 2320 C CA . CYS A 1 306 ? 15.035 -5.950 -9.916 1.00 94.06 306 CYS A CA 1
ATOM 2321 C C . CYS A 1 306 ? 13.673 -5.466 -9.382 1.00 94.06 306 CYS A C 1
ATOM 2323 O O . CYS A 1 306 ? 13.604 -4.581 -8.522 1.00 94.06 306 CYS A O 1
ATOM 2325 N N . GLU A 1 307 ? 12.592 -6.088 -9.849 1.00 95.06 307 GLU A N 1
ATOM 2326 C CA . GLU A 1 307 ? 11.203 -5.781 -9.490 1.00 95.06 307 GLU A CA 1
ATOM 2327 C C . GLU A 1 307 ? 10.957 -5.803 -7.974 1.00 95.06 307 GLU A C 1
ATOM 2329 O O . GLU A 1 307 ? 10.236 -4.938 -7.481 1.00 95.06 307 GLU A O 1
ATOM 2334 N N . ARG A 1 308 ? 11.629 -6.678 -7.209 1.00 95.44 308 ARG A N 1
ATOM 2335 C CA . ARG A 1 308 ? 11.568 -6.692 -5.732 1.00 95.44 308 ARG A CA 1
ATOM 2336 C C . ARG A 1 308 ? 11.954 -5.357 -5.078 1.00 95.44 308 ARG A C 1
ATOM 2338 O O . ARG A 1 308 ? 11.280 -4.918 -4.148 1.00 95.44 308 ARG A O 1
ATOM 2345 N N . HIS A 1 309 ? 12.978 -4.667 -5.590 1.00 94.81 309 HIS A N 1
ATOM 2346 C CA . HIS A 1 309 ? 13.406 -3.368 -5.051 1.00 94.81 309 HIS A CA 1
ATOM 2347 C C . HIS A 1 309 ? 12.436 -2.257 -5.469 1.00 94.81 309 HIS A C 1
ATOM 2349 O O . HIS A 1 309 ? 12.159 -1.344 -4.691 1.00 94.81 309 HIS A O 1
ATOM 2355 N N . TYR A 1 310 ? 11.874 -2.342 -6.681 1.00 95.38 310 TYR A N 1
ATOM 2356 C CA . TYR A 1 310 ? 10.853 -1.397 -7.137 1.00 95.38 310 TYR A CA 1
ATOM 2357 C C . TYR A 1 310 ? 9.552 -1.560 -6.347 1.00 95.38 310 TYR A C 1
ATOM 2359 O O . TYR A 1 310 ? 8.976 -0.566 -5.912 1.00 95.38 310 TYR A O 1
ATOM 2367 N N . LEU A 1 311 ? 9.129 -2.799 -6.083 1.00 96.12 311 LEU A N 1
ATOM 2368 C CA . LEU A 1 311 ? 7.975 -3.110 -5.243 1.00 96.12 311 LEU A CA 1
ATOM 2369 C C . LEU A 1 311 ? 8.166 -2.550 -3.832 1.00 96.12 311 LEU A C 1
ATOM 2371 O O . LEU A 1 311 ? 7.300 -1.824 -3.347 1.00 96.12 311 LEU A O 1
ATOM 2375 N N . ARG A 1 312 ? 9.329 -2.789 -3.215 1.00 95.69 312 ARG A N 1
ATOM 2376 C CA . ARG A 1 312 ? 9.677 -2.221 -1.906 1.00 95.69 312 ARG A CA 1
ATOM 2377 C C . ARG A 1 312 ? 9.619 -0.690 -1.894 1.00 95.69 312 ARG A C 1
ATOM 2379 O O . ARG A 1 312 ? 9.069 -0.109 -0.956 1.00 95.69 312 ARG A O 1
ATOM 2386 N N . ALA A 1 313 ? 10.157 -0.037 -2.925 1.00 95.06 313 ALA A N 1
ATOM 2387 C CA . ALA A 1 313 ? 10.124 1.419 -3.055 1.00 95.06 313 ALA A CA 1
ATOM 2388 C C . ALA A 1 313 ? 8.690 1.953 -3.233 1.00 95.06 313 ALA A C 1
ATOM 2390 O O . ALA A 1 313 ? 8.334 2.970 -2.638 1.00 95.06 313 ALA A O 1
ATOM 2391 N N . GLN A 1 314 ? 7.842 1.263 -4.005 1.00 95.50 314 GLN A N 1
ATOM 2392 C CA . GLN A 1 314 ? 6.429 1.628 -4.154 1.00 95.50 314 GLN A CA 1
ATOM 2393 C C . GLN A 1 314 ? 5.649 1.450 -2.853 1.00 95.50 314 GLN A C 1
ATOM 2395 O O . GLN A 1 314 ? 4.870 2.335 -2.505 1.00 95.50 314 GLN A O 1
ATOM 2400 N N . ILE A 1 315 ? 5.889 0.366 -2.111 1.00 96.19 315 ILE A N 1
ATOM 2401 C CA . ILE A 1 315 ? 5.285 0.144 -0.792 1.00 96.19 315 ILE A CA 1
ATOM 2402 C C . ILE A 1 315 ? 5.649 1.293 0.150 1.00 96.19 315 ILE A C 1
ATOM 2404 O O . ILE A 1 315 ? 4.748 1.897 0.722 1.00 96.19 315 ILE A O 1
ATOM 2408 N N . ALA A 1 316 ? 6.930 1.671 0.239 1.00 95.00 316 ALA A N 1
ATOM 2409 C CA . ALA A 1 316 ? 7.371 2.788 1.079 1.00 95.00 316 ALA A CA 1
ATOM 2410 C C . ALA A 1 316 ? 6.616 4.090 0.753 1.00 95.00 316 ALA A C 1
ATOM 2412 O O . ALA A 1 316 ? 6.089 4.745 1.648 1.00 95.00 316 ALA A O 1
ATOM 2413 N N . ARG A 1 317 ? 6.487 4.417 -0.541 1.00 94.94 317 ARG A N 1
ATOM 2414 C CA . ARG A 1 317 ? 5.776 5.616 -1.021 1.00 94.94 317 ARG A CA 1
ATOM 2415 C C . ARG A 1 317 ? 4.271 5.586 -0.758 1.00 94.94 317 ARG A C 1
ATOM 2417 O O . ARG A 1 317 ? 3.675 6.636 -0.521 1.00 94.94 317 ARG A O 1
ATOM 2424 N N . ILE A 1 318 ? 3.641 4.420 -0.888 1.00 96.06 318 ILE A N 1
ATOM 2425 C CA . ILE A 1 318 ? 2.200 4.254 -0.661 1.00 96.06 318 ILE A CA 1
ATOM 2426 C C . ILE A 1 318 ? 1.915 4.313 0.839 1.00 96.06 318 ILE A C 1
ATOM 2428 O O . ILE A 1 318 ? 1.022 5.047 1.253 1.00 96.06 318 ILE A O 1
ATOM 2432 N N . THR A 1 319 ? 2.694 3.602 1.658 1.00 94.94 319 THR A N 1
ATOM 2433 C CA . THR A 1 319 ? 2.554 3.613 3.118 1.00 94.94 319 THR A CA 1
ATOM 2434 C C . THR A 1 319 ? 2.729 5.026 3.666 1.00 94.94 319 THR A C 1
ATOM 2436 O O . THR A 1 319 ? 1.862 5.489 4.399 1.00 94.94 319 THR A O 1
ATOM 2439 N N . SER A 1 320 ? 3.766 5.759 3.250 1.00 92.50 320 SER A N 1
ATOM 2440 C CA . SER A 1 320 ? 3.985 7.138 3.710 1.00 92.50 320 SER A CA 1
ATOM 2441 C C . SER A 1 320 ? 2.859 8.100 3.329 1.00 92.50 320 SER A C 1
ATOM 2443 O O . SER A 1 320 ? 2.578 9.037 4.058 1.00 92.50 320 SER A O 1
ATOM 2445 N N . ALA A 1 321 ? 2.230 7.901 2.165 1.00 93.25 321 ALA A N 1
ATOM 2446 C CA . ALA A 1 321 ? 1.236 8.833 1.631 1.00 93.25 321 ALA A CA 1
ATOM 2447 C C . ALA A 1 321 ? -0.212 8.483 1.998 1.00 93.25 321 ALA A C 1
ATOM 2449 O O . ALA A 1 321 ? -1.107 9.300 1.786 1.00 93.25 321 ALA A O 1
ATOM 2450 N N . CYS A 1 322 ? -0.483 7.246 2.419 1.00 94.38 322 CYS A N 1
ATOM 2451 C CA . CYS A 1 322 ? -1.853 6.746 2.551 1.00 94.38 322 CYS A CA 1
ATOM 2452 C C . CYS A 1 322 ? -2.156 6.066 3.887 1.00 94.38 322 CYS A C 1
ATOM 2454 O O . CYS A 1 322 ? -3.295 5.640 4.091 1.00 94.38 322 CYS A O 1
ATOM 2456 N N . ARG A 1 323 ? -1.184 5.952 4.797 1.00 93.69 323 ARG A N 1
ATOM 2457 C CA . ARG A 1 323 ? -1.435 5.415 6.134 1.00 93.69 323 ARG A CA 1
ATOM 2458 C C . ARG A 1 323 ? -2.046 6.513 7.006 1.00 93.69 323 ARG A C 1
ATOM 2460 O O . ARG A 1 323 ? -1.356 7.395 7.511 1.00 93.69 323 ARG A O 1
ATOM 2467 N N . ILE A 1 324 ? -3.361 6.425 7.157 1.00 94.94 324 ILE A N 1
ATOM 2468 C CA . ILE A 1 324 ? -4.188 7.370 7.909 1.00 94.94 324 ILE A CA 1
ATOM 2469 C C . ILE A 1 324 ? -4.935 6.652 9.032 1.00 94.94 324 ILE A C 1
ATOM 2471 O O . ILE A 1 324 ? -5.215 5.455 8.926 1.00 94.94 324 ILE A O 1
ATOM 2475 N N . ALA A 1 325 ? -5.294 7.394 10.073 1.00 93.81 325 ALA A N 1
ATOM 2476 C CA . ALA A 1 325 ? -6.148 6.942 11.165 1.00 93.81 325 ALA A CA 1
ATOM 2477 C C . ALA A 1 325 ? -7.246 7.981 11.453 1.00 93.81 325 ALA A C 1
ATOM 2479 O O . ALA A 1 325 ? -7.099 9.148 11.073 1.00 93.81 325 ALA A O 1
ATOM 2480 N N . PRO A 1 326 ? -8.346 7.585 12.113 1.00 92.75 326 PRO A N 1
ATOM 2481 C CA . PRO A 1 326 ? -9.287 8.529 12.702 1.00 92.75 326 PRO A CA 1
ATOM 2482 C C . PRO A 1 326 ? -8.575 9.521 13.635 1.00 92.75 326 PRO A C 1
ATOM 2484 O O . PRO A 1 326 ? -7.602 9.169 14.305 1.00 92.75 326 PRO A O 1
ATOM 2487 N N . THR A 1 327 ? -9.038 10.769 13.674 1.00 88.56 327 THR A N 1
ATOM 2488 C CA . THR A 1 327 ? -8.448 11.811 14.529 1.00 88.56 327 THR A CA 1
ATOM 2489 C C . THR A 1 327 ? -8.472 11.430 16.003 1.00 88.56 327 THR A C 1
ATOM 2491 O O . THR A 1 327 ? -9.401 10.766 16.447 1.00 88.56 327 THR A O 1
ATOM 2494 N N . GLN A 1 328 ? -7.482 11.895 16.770 1.00 85.12 328 GLN A N 1
ATOM 2495 C CA . GLN A 1 328 ? -7.367 11.657 18.217 1.00 85.12 328 GLN A CA 1
ATOM 2496 C C . GLN A 1 328 ? -7.137 10.184 18.630 1.00 85.12 328 GLN A C 1
ATOM 2498 O O . GLN A 1 328 ? -7.273 9.851 19.800 1.00 85.12 328 GLN A O 1
ATOM 2503 N N . MET A 1 329 ? -6.764 9.290 17.701 1.00 84.75 329 MET A N 1
ATOM 2504 C CA . MET A 1 329 ? -6.288 7.936 18.053 1.00 84.75 329 MET A CA 1
ATOM 2505 C C . MET A 1 329 ? -4.858 7.930 18.615 1.00 84.75 329 MET A C 1
ATOM 2507 O O . MET A 1 329 ? -4.461 6.977 19.285 1.00 84.75 329 MET A O 1
ATOM 2511 N N . TYR A 1 330 ? -4.087 8.969 18.303 1.00 87.25 330 TYR A N 1
ATOM 2512 C CA . TYR A 1 330 ? -2.676 9.079 18.635 1.00 87.25 330 TYR A CA 1
ATOM 2513 C C . TYR A 1 330 ? -2.323 10.498 19.057 1.00 87.25 330 TYR A C 1
ATOM 2515 O O . TYR A 1 330 ? -2.926 11.461 18.575 1.00 87.25 330 TYR A O 1
ATOM 2523 N N . THR A 1 331 ? -1.286 10.598 19.877 1.00 85.00 331 THR A N 1
ATOM 2524 C CA . THR A 1 331 ? -0.611 11.834 20.268 1.00 85.00 331 THR A CA 1
ATOM 2525 C C . THR A 1 331 ? 0.872 11.736 19.942 1.00 85.00 331 THR A C 1
ATOM 2527 O O . THR A 1 331 ? 1.428 10.650 19.763 1.00 85.00 331 THR A O 1
ATOM 2530 N N . THR A 1 332 ? 1.512 12.891 19.778 1.00 80.62 332 THR A N 1
ATOM 2531 C CA . THR A 1 332 ? 2.925 12.980 19.401 1.00 80.62 332 THR A CA 1
ATOM 2532 C C . THR A 1 332 ? 3.569 14.139 20.133 1.00 80.62 332 THR A C 1
ATOM 2534 O O . THR A 1 332 ? 3.041 15.252 20.097 1.00 80.62 332 THR A O 1
ATOM 2537 N N . GLU A 1 333 ? 4.734 13.899 20.717 1.00 77.31 333 GLU A N 1
ATOM 2538 C CA . GLU A 1 333 ? 5.568 14.933 21.324 1.00 77.31 333 GLU A CA 1
ATOM 2539 C C . GLU A 1 333 ? 6.592 15.430 20.288 1.00 77.31 333 GLU A C 1
ATOM 2541 O O . GLU A 1 333 ? 7.163 14.635 19.540 1.00 77.31 333 GLU A O 1
ATOM 2546 N N . GLY A 1 334 ? 6.797 16.748 20.181 1.00 69.44 334 GLY A N 1
ATOM 2547 C CA . GLY A 1 334 ? 7.825 17.336 19.304 1.00 69.44 334 GLY A CA 1
ATOM 2548 C C . GLY A 1 334 ? 7.518 17.364 17.796 1.00 69.44 334 GLY A C 1
ATOM 2549 O O . GLY A 1 334 ? 8.386 17.717 17.000 1.00 69.44 334 GLY A O 1
ATOM 2550 N N . ALA A 1 335 ? 6.297 17.022 17.367 1.00 71.94 335 ALA A N 1
ATOM 2551 C CA . ALA A 1 335 ? 5.909 17.087 15.950 1.00 71.94 335 ALA A CA 1
ATOM 2552 C C . ALA A 1 335 ? 5.778 18.525 15.414 1.00 71.94 335 ALA A C 1
ATOM 2554 O O . ALA A 1 335 ? 5.962 18.766 14.218 1.00 71.94 335 ALA A O 1
ATOM 2555 N N . ILE A 1 336 ? 5.451 19.476 16.283 1.00 73.81 336 ILE A N 1
ATOM 2556 C CA . ILE A 1 336 ? 5.362 20.898 15.966 1.00 73.81 336 ILE A CA 1
ATOM 2557 C C . ILE A 1 336 ? 6.451 21.582 16.796 1.00 73.81 336 ILE A C 1
ATOM 2559 O O . ILE A 1 336 ? 6.455 21.378 18.010 1.00 73.81 336 ILE A O 1
ATOM 2563 N N . PRO A 1 337 ? 7.376 22.348 16.183 1.00 64.44 337 PRO A N 1
ATOM 2564 C CA . PRO A 1 337 ? 8.339 23.139 16.933 1.00 64.44 337 PRO A CA 1
ATOM 2565 C C . PRO A 1 337 ? 7.568 24.049 17.879 1.00 64.44 337 PRO A C 1
ATOM 2567 O O . PRO A 1 337 ? 6.609 24.697 17.446 1.00 64.44 337 PRO A O 1
ATOM 2570 N N . GLU A 1 338 ? 7.952 24.062 19.153 1.00 59.56 338 GLU A N 1
ATOM 2571 C CA . GLU A 1 338 ? 7.370 24.999 20.107 1.00 59.56 338 GLU A CA 1
ATOM 2572 C C . GLU A 1 338 ? 7.504 26.407 19.517 1.00 59.56 338 GLU A C 1
ATOM 2574 O O . GLU A 1 338 ? 8.577 26.746 19.002 1.00 59.56 338 GLU A O 1
ATOM 2579 N N . PRO A 1 339 ? 6.417 27.199 19.474 1.00 56.62 339 PRO A N 1
ATOM 2580 C CA . PRO A 1 339 ? 6.531 28.561 18.996 1.00 56.62 339 PRO A CA 1
ATOM 2581 C C . PRO A 1 339 ? 7.553 29.259 19.892 1.00 56.62 339 PRO A C 1
ATOM 2583 O O . PRO A 1 339 ? 7.356 29.315 21.104 1.00 56.62 339 PRO A O 1
ATOM 2586 N N . GLU A 1 340 ? 8.640 29.775 19.307 1.00 49.84 340 GLU A N 1
ATOM 2587 C CA . GLU A 1 340 ? 9.444 30.786 19.989 1.00 49.84 340 GLU A CA 1
ATOM 2588 C C . GLU A 1 340 ? 8.451 31.838 20.490 1.00 49.84 340 GLU A C 1
ATOM 2590 O O . GLU A 1 340 ? 7.603 32.292 19.715 1.00 49.84 340 GLU A O 1
ATOM 2595 N N . GLU A 1 341 ? 8.477 32.119 21.794 1.00 45.38 341 GLU A N 1
ATOM 2596 C CA . GLU A 1 341 ? 7.572 33.038 22.488 1.00 45.38 341 GLU A CA 1
ATOM 2597 C C . GLU A 1 341 ? 7.788 34.484 21.998 1.00 45.38 341 GLU A C 1
ATOM 2599 O O . GLU A 1 341 ? 8.184 35.376 22.741 1.00 45.38 341 GLU A O 1
ATOM 2604 N N . GLU A 1 342 ? 7.537 34.759 20.722 1.00 44.78 342 GLU A N 1
ATOM 2605 C CA . GLU A 1 342 ? 7.181 36.091 20.275 1.00 44.78 342 GLU A CA 1
ATOM 2606 C C . GLU A 1 342 ? 5.731 36.296 20.710 1.00 44.78 342 GLU A C 1
ATOM 2608 O O . GLU A 1 342 ? 4.786 35.963 19.990 1.00 44.78 342 GLU A O 1
ATOM 2613 N N . GLU A 1 343 ? 5.566 36.774 21.946 1.00 44.06 343 GLU A N 1
ATOM 2614 C CA . GLU A 1 343 ? 4.307 37.292 22.472 1.00 44.06 343 GLU A CA 1
ATOM 2615 C C . GLU A 1 343 ? 3.758 38.350 21.497 1.00 44.06 343 GLU A C 1
ATOM 2617 O O . GLU A 1 343 ? 4.087 39.534 21.571 1.00 44.06 343 GLU A O 1
ATOM 2622 N N . GLU A 1 344 ? 2.926 37.942 20.538 1.00 49.31 344 GLU A N 1
ATOM 2623 C CA . GLU A 1 344 ? 2.099 38.895 19.810 1.00 49.31 344 GLU A CA 1
ATOM 2624 C C . GLU A 1 344 ? 1.103 39.506 20.802 1.00 49.31 344 GLU A C 1
ATOM 2626 O O . GLU A 1 344 ? 0.331 38.802 21.454 1.00 49.31 344 GLU A O 1
ATOM 2631 N N . GLU A 1 345 ? 1.142 40.835 20.899 1.00 54.16 345 GLU A N 1
ATOM 2632 C CA . GLU A 1 345 ? 0.457 41.726 21.851 1.00 54.16 345 GLU A CA 1
ATOM 2633 C C . GLU A 1 345 ? -1.090 41.730 21.753 1.00 54.16 345 GLU A C 1
ATOM 2635 O O . GLU A 1 345 ? -1.753 42.690 22.133 1.00 54.16 345 GLU A O 1
ATOM 2640 N N . ASP A 1 346 ? -1.703 40.663 21.250 1.00 48.81 346 ASP A N 1
ATOM 2641 C CA . ASP A 1 346 ? -3.146 40.493 21.131 1.00 48.81 346 ASP A CA 1
ATOM 2642 C C . ASP A 1 346 ? -3.457 39.004 21.299 1.00 48.81 346 ASP A C 1
ATOM 2644 O O . ASP A 1 346 ? -3.097 38.219 20.431 1.00 48.81 346 ASP A O 1
ATOM 2648 N N . GLY A 1 347 ? -4.142 38.608 22.382 1.00 55.09 347 GLY A N 1
ATOM 2649 C CA . GLY A 1 347 ? -4.432 37.219 22.796 1.00 55.09 347 GLY A CA 1
ATOM 2650 C C . GLY A 1 347 ? -5.253 36.340 21.829 1.00 55.09 347 GLY A C 1
ATOM 2651 O O . GLY A 1 347 ? -6.232 35.708 22.227 1.00 55.09 347 GLY A O 1
ATOM 2652 N N . LYS A 1 348 ? -4.873 36.284 20.552 1.00 51.34 348 LYS A N 1
ATOM 2653 C CA . LYS A 1 348 ? -5.321 35.341 19.533 1.00 51.34 348 LYS A CA 1
ATOM 2654 C C . LYS A 1 348 ? -4.258 34.258 19.414 1.00 51.34 348 LYS A C 1
ATOM 2656 O O . LYS A 1 348 ? -3.184 34.493 18.876 1.00 51.34 348 LYS A O 1
ATOM 2661 N N . VAL A 1 349 ? -4.588 33.059 19.884 1.00 58.44 349 VAL A N 1
ATOM 2662 C CA . VAL A 1 349 ? -3.775 31.855 19.675 1.00 58.44 349 VAL A CA 1
ATOM 2663 C C . VAL A 1 349 ? -3.513 31.700 18.171 1.00 58.44 349 VAL A C 1
ATOM 2665 O O . VAL A 1 349 ? -4.463 31.554 17.393 1.00 58.44 349 VAL A O 1
ATOM 2668 N N . ARG A 1 350 ? -2.242 31.784 17.747 1.00 61.66 350 ARG A N 1
ATOM 2669 C CA . ARG A 1 350 ? -1.857 31.535 16.350 1.00 61.66 350 ARG A CA 1
ATOM 2670 C C . ARG A 1 350 ? -2.289 30.109 15.974 1.00 61.66 350 ARG A C 1
ATOM 2672 O O . ARG A 1 350 ? -2.081 29.187 16.764 1.00 61.66 350 ARG A O 1
ATOM 2679 N N . PRO A 1 351 ? -2.910 29.899 14.798 1.00 68.69 351 PRO A N 1
ATOM 2680 C CA . PRO A 1 351 ? -3.215 28.549 14.348 1.00 68.69 351 PRO A CA 1
ATOM 2681 C C . PRO A 1 351 ? -1.910 27.749 14.209 1.00 68.69 351 PRO A C 1
ATOM 2683 O O . PRO A 1 351 ? -0.884 28.335 13.847 1.00 68.69 351 PRO A O 1
ATOM 2686 N N . PRO A 1 352 ? -1.932 26.430 14.470 1.00 73.00 352 PRO A N 1
ATOM 2687 C CA . PRO A 1 352 ? -0.737 25.605 14.361 1.00 73.00 352 PRO A CA 1
ATOM 2688 C C . PRO A 1 352 ? -0.150 25.692 12.942 1.00 73.00 352 PRO A C 1
ATOM 2690 O O . PRO A 1 352 ? -0.913 25.777 11.968 1.00 73.00 352 PRO A O 1
ATOM 2693 N N . PRO A 1 353 ? 1.188 25.679 12.801 1.00 77.06 353 PRO A N 1
ATOM 2694 C CA . PRO A 1 353 ? 1.832 25.804 11.503 1.00 77.06 353 PRO A CA 1
ATOM 2695 C C . PRO A 1 353 ? 1.436 24.637 10.595 1.00 77.06 353 PRO A C 1
ATOM 2697 O O . PRO A 1 353 ? 1.457 23.473 10.986 1.00 77.06 353 PRO A O 1
ATOM 2700 N N . THR A 1 354 ? 1.088 24.947 9.346 1.00 80.50 354 THR A N 1
ATOM 2701 C CA . THR A 1 354 ? 0.707 23.939 8.342 1.00 80.50 354 THR A CA 1
ATOM 2702 C C . THR A 1 354 ? 1.905 23.201 7.748 1.00 80.50 354 THR A C 1
ATOM 2704 O O . THR A 1 354 ? 1.727 22.176 7.095 1.00 80.50 354 THR A O 1
ATOM 2707 N N . SER A 1 355 ? 3.115 23.732 7.938 1.00 85.06 355 SER A N 1
ATOM 2708 C CA . SER A 1 355 ? 4.365 23.174 7.426 1.00 85.06 355 SER A CA 1
ATOM 2709 C C . SER A 1 355 ? 5.488 23.353 8.441 1.00 85.06 355 SER A C 1
ATOM 2711 O O . SER A 1 355 ? 5.668 24.455 8.960 1.00 85.06 355 SER A O 1
ATOM 2713 N N . VAL A 1 356 ? 6.258 22.295 8.666 1.00 85.88 356 VAL A N 1
ATOM 2714 C CA . VAL A 1 356 ? 7.385 22.218 9.605 1.00 85.88 356 VAL A CA 1
ATOM 2715 C C . VAL A 1 356 ? 8.636 21.783 8.828 1.00 85.88 356 VAL A C 1
ATOM 2717 O O . VAL A 1 356 ? 8.498 21.047 7.847 1.00 85.88 356 VAL A O 1
ATOM 2720 N N . PRO A 1 357 ? 9.851 22.228 9.197 1.00 85.94 357 PRO A N 1
ATOM 2721 C CA . PRO A 1 357 ? 11.078 21.684 8.619 1.00 85.94 357 PRO A CA 1
ATOM 2722 C C . PRO A 1 357 ? 11.162 20.161 8.787 1.00 85.94 357 PRO A C 1
ATOM 2724 O O . PRO A 1 357 ? 10.669 19.607 9.767 1.00 85.94 357 PRO A O 1
ATOM 2727 N N . ALA A 1 358 ? 11.790 19.472 7.836 1.00 85.44 358 ALA A N 1
ATOM 2728 C CA . ALA A 1 358 ? 11.988 18.030 7.909 1.00 85.44 358 ALA A CA 1
ATOM 2729 C C . ALA A 1 358 ? 12.664 17.602 9.225 1.00 85.44 358 ALA A C 1
ATOM 2731 O O . ALA A 1 358 ? 13.637 18.211 9.670 1.00 85.44 358 ALA A O 1
ATOM 2732 N N . TYR A 1 359 ? 12.150 16.534 9.835 1.00 84.88 359 TYR A N 1
ATOM 2733 C CA . TYR A 1 359 ? 12.636 16.062 11.127 1.00 84.88 359 TYR A CA 1
ATOM 2734 C C . TYR A 1 359 ? 14.023 15.408 11.020 1.00 84.88 359 TYR A C 1
ATOM 2736 O O . TYR A 1 359 ? 14.297 14.636 10.096 1.00 84.88 359 TYR A O 1
ATOM 2744 N N . ALA A 1 360 ? 14.880 15.655 12.014 1.00 83.88 360 ALA A N 1
ATOM 2745 C CA . ALA A 1 360 ? 16.133 14.914 12.186 1.00 83.88 360 ALA A CA 1
ATOM 2746 C C . ALA A 1 360 ? 15.880 13.487 12.710 1.00 83.88 360 ALA A C 1
ATOM 2748 O O . ALA A 1 360 ? 16.506 12.534 12.253 1.00 83.88 360 ALA A O 1
ATOM 2749 N N . ALA A 1 361 ? 14.910 13.334 13.616 1.00 84.25 361 ALA A N 1
ATOM 2750 C CA . ALA A 1 361 ? 14.424 12.057 14.129 1.00 84.25 361 ALA A CA 1
ATOM 2751 C C . ALA A 1 361 ? 12.894 12.027 14.057 1.00 84.25 361 ALA A C 1
ATOM 2753 O O . ALA A 1 361 ? 12.244 13.039 14.307 1.00 84.25 361 ALA A O 1
ATOM 2754 N N . VAL A 1 362 ? 12.315 10.881 13.690 1.00 84.19 362 VAL A N 1
ATOM 2755 C CA . VAL A 1 362 ? 10.857 10.742 13.563 1.00 84.19 362 VAL A CA 1
ATOM 2756 C C . VAL A 1 362 ? 10.214 10.872 14.947 1.00 84.19 362 VAL A C 1
ATOM 2758 O O . VAL A 1 362 ? 10.569 10.085 15.826 1.00 84.19 362 VAL A O 1
ATOM 2761 N N . PRO A 1 363 ? 9.270 11.812 15.153 1.00 84.75 363 PRO A N 1
ATOM 2762 C CA . PRO A 1 363 ? 8.545 11.914 16.414 1.00 84.75 363 PRO A CA 1
ATOM 2763 C C . PRO A 1 363 ? 7.820 10.600 16.748 1.00 84.75 363 PRO A C 1
ATOM 2765 O O . PRO A 1 363 ? 7.210 10.002 15.851 1.00 84.75 363 PRO A O 1
ATOM 2768 N N . PRO A 1 364 ? 7.861 10.128 18.007 1.00 84.44 364 PRO A N 1
ATOM 2769 C CA . PRO A 1 364 ? 7.189 8.896 18.390 1.00 84.44 364 PRO A CA 1
ATOM 2770 C C . PRO A 1 364 ? 5.669 9.058 18.291 1.00 84.44 364 PRO A C 1
ATOM 2772 O O . PRO A 1 364 ? 5.098 10.070 18.699 1.00 84.44 364 PRO A O 1
ATOM 2775 N N . LEU A 1 365 ? 5.012 8.035 17.745 1.00 85.62 365 LEU A N 1
ATOM 2776 C CA . LEU A 1 365 ? 3.558 7.944 17.688 1.00 85.62 365 LEU A CA 1
ATOM 2777 C C . LEU A 1 365 ? 3.061 7.211 18.939 1.00 85.62 365 LEU A C 1
ATOM 2779 O O . LEU A 1 365 ? 3.243 5.998 19.049 1.00 85.62 365 LEU A O 1
ATOM 2783 N N . ILE A 1 366 ? 2.436 7.934 19.865 1.00 86.19 366 ILE A N 1
ATOM 2784 C CA . ILE A 1 366 ? 1.965 7.389 21.142 1.00 86.19 366 ILE A CA 1
ATOM 2785 C C . ILE A 1 366 ? 0.463 7.084 21.017 1.00 86.19 366 ILE A C 1
ATOM 2787 O O . ILE A 1 366 ? -0.314 7.981 20.678 1.00 86.19 366 ILE A O 1
ATOM 2791 N N . PRO A 1 367 ? 0.020 5.826 21.215 1.00 84.88 367 PRO A N 1
ATOM 2792 C CA . PRO A 1 367 ? -1.402 5.497 21.276 1.00 84.88 367 PRO A CA 1
ATOM 2793 C C . PRO A 1 367 ? -2.097 6.261 22.401 1.00 84.88 367 PRO A C 1
ATOM 2795 O O . PRO A 1 367 ? -1.583 6.338 23.513 1.00 84.88 367 PRO A O 1
ATOM 2798 N N . GLN A 1 368 ? -3.279 6.799 22.117 1.00 81.56 368 GLN A N 1
ATOM 2799 C CA . GLN A 1 368 ? -4.049 7.531 23.112 1.00 81.56 368 GLN A CA 1
ATOM 2800 C C . GLN A 1 368 ? -4.549 6.597 24.225 1.00 81.56 368 GLN A C 1
ATOM 2802 O O . GLN A 1 368 ? -5.269 5.631 23.959 1.00 81.56 368 GLN A O 1
ATOM 2807 N N . GLU A 1 369 ? -4.208 6.917 25.472 1.00 80.75 369 GLU A N 1
ATOM 2808 C CA . GLU A 1 369 ? -4.768 6.264 26.657 1.00 80.75 369 GLU A CA 1
ATOM 2809 C C . GLU A 1 369 ? -6.099 6.909 27.061 1.00 80.75 369 GLU A C 1
ATOM 2811 O O . GLU A 1 369 ? -6.370 8.070 26.730 1.00 80.75 369 GLU A O 1
ATOM 2816 N N . GLN A 1 370 ? -6.947 6.145 27.760 1.00 77.88 370 GLN A N 1
ATOM 2817 C CA . GLN A 1 370 ? -8.227 6.656 28.242 1.00 77.88 370 GLN A CA 1
ATOM 2818 C C . GLN A 1 370 ? -7.975 7.730 29.311 1.00 77.88 370 GLN A C 1
ATOM 2820 O O . GLN A 1 370 ? -7.422 7.385 30.353 1.00 77.88 370 GLN A O 1
ATOM 2825 N N . PRO A 1 371 ? -8.359 9.002 29.071 1.00 78.38 371 PRO A N 1
ATOM 2826 C CA . PRO A 1 371 ? -8.186 10.053 30.061 1.00 78.38 371 PRO A CA 1
ATOM 2827 C C . PRO A 1 371 ? -9.075 9.785 31.276 1.00 78.38 371 PRO A C 1
ATOM 2829 O O . PRO A 1 371 ? -10.146 9.184 31.147 1.00 78.38 371 PRO A O 1
ATOM 2832 N N . ASP A 1 372 ? -8.638 10.262 32.440 1.00 78.94 372 ASP A N 1
ATOM 2833 C CA . ASP A 1 372 ? -9.433 10.205 33.662 1.00 78.94 372 ASP A CA 1
ATOM 2834 C C . ASP A 1 372 ? -10.717 11.032 33.499 1.00 78.94 372 ASP A C 1
ATOM 2836 O O . ASP A 1 372 ? -10.675 12.204 33.126 1.00 78.94 372 ASP A O 1
ATOM 2840 N N . ASP A 1 373 ? -11.869 10.440 33.828 1.00 76.12 373 ASP A N 1
ATOM 2841 C CA . ASP A 1 373 ? -13.190 11.074 33.678 1.00 76.12 373 ASP A CA 1
ATOM 2842 C C . ASP A 1 373 ? -13.326 12.404 34.459 1.00 76.12 373 ASP A C 1
ATOM 2844 O O . ASP A 1 373 ? -14.212 13.214 34.166 1.00 76.12 373 ASP A O 1
ATOM 2848 N N . GLU A 1 374 ? -12.479 12.623 35.471 1.00 79.12 374 GLU A N 1
ATOM 2849 C CA . GLU A 1 374 ? -12.454 13.826 36.313 1.00 79.12 374 GLU A CA 1
ATOM 2850 C C . GLU A 1 374 ? -11.637 14.981 35.699 1.00 79.12 374 GLU A C 1
ATOM 2852 O O . GLU A 1 374 ? -11.851 16.139 36.070 1.00 79.12 374 GLU A O 1
ATOM 2857 N N . ASP A 1 375 ? -10.751 14.698 34.737 1.00 83.31 375 ASP A N 1
ATOM 2858 C CA . ASP A 1 375 ? -9.936 15.702 34.052 1.00 83.31 375 ASP A CA 1
ATOM 2859 C C . ASP A 1 375 ? -10.651 16.217 32.793 1.00 83.31 375 ASP A C 1
ATOM 2861 O O . ASP A 1 375 ? -10.570 15.667 31.691 1.00 83.31 375 ASP A O 1
ATOM 2865 N N . ALA A 1 376 ? -11.380 17.320 32.963 1.00 79.94 376 ALA A N 1
ATOM 2866 C CA . ALA A 1 376 ? -12.133 17.940 31.880 1.00 79.94 376 ALA A CA 1
ATOM 2867 C C . ALA A 1 376 ? -11.247 18.456 30.729 1.00 79.94 376 ALA A C 1
ATOM 2869 O O . ALA A 1 376 ? -11.735 18.551 29.602 1.00 79.94 376 ALA A O 1
ATOM 2870 N N . GLU A 1 377 ? -9.980 18.793 30.988 1.00 80.44 377 GLU A N 1
ATOM 2871 C CA . GLU A 1 377 ? -9.051 19.291 29.969 1.00 80.44 377 GLU A CA 1
ATOM 2872 C C . GLU A 1 377 ? -8.527 18.136 29.113 1.00 80.44 377 GLU A C 1
ATOM 2874 O O . GLU A 1 377 ? -8.606 18.194 27.880 1.00 80.44 377 GLU A O 1
ATOM 2879 N N . ALA A 1 378 ? -8.121 17.039 29.756 1.00 75.50 378 ALA A N 1
ATOM 2880 C CA . ALA A 1 378 ? -7.726 15.816 29.066 1.00 75.50 378 ALA A CA 1
ATOM 2881 C C . ALA A 1 378 ? -8.886 15.229 28.244 1.00 75.50 378 ALA A C 1
ATOM 2883 O O . ALA A 1 378 ? -8.705 14.849 27.088 1.00 75.50 378 ALA A O 1
ATOM 2884 N N . VAL A 1 379 ? -10.112 15.222 28.779 1.00 78.88 379 VAL A N 1
ATOM 2885 C CA . VAL A 1 379 ? -11.297 14.758 28.038 1.00 78.88 379 VAL A CA 1
ATOM 2886 C C . VAL A 1 379 ? -11.627 15.675 26.854 1.00 78.88 379 VAL A C 1
ATOM 2888 O O . VAL A 1 379 ? -12.029 15.180 25.801 1.00 78.88 379 VAL A O 1
ATOM 2891 N N . ALA A 1 380 ? -11.456 16.995 26.984 1.00 76.88 380 ALA A N 1
ATOM 2892 C CA . ALA A 1 380 ? -11.731 17.940 25.899 1.00 76.88 380 ALA A CA 1
ATOM 2893 C C . ALA A 1 380 ? -10.753 17.785 24.722 1.00 76.88 380 ALA A C 1
ATOM 2895 O O . ALA A 1 380 ? -11.171 17.861 23.564 1.00 76.88 380 ALA A O 1
ATOM 2896 N N . ALA A 1 381 ? -9.473 17.511 24.996 1.00 75.75 381 ALA A N 1
ATOM 2897 C CA . ALA A 1 381 ? -8.464 17.287 23.960 1.00 75.75 381 ALA A CA 1
ATOM 2898 C C . ALA A 1 381 ? -8.789 16.077 23.066 1.00 75.75 381 ALA A C 1
ATOM 2900 O O . ALA A 1 381 ? -8.464 16.069 21.874 1.00 75.75 381 ALA A O 1
ATOM 2901 N N . VAL A 1 382 ? -9.475 15.078 23.630 1.00 80.06 382 VAL A N 1
ATOM 2902 C CA . VAL A 1 382 ? -9.726 13.778 23.000 1.00 80.06 382 VAL A CA 1
ATOM 2903 C C . VAL A 1 382 ? -11.224 13.454 22.905 1.00 80.06 382 VAL A C 1
ATOM 2905 O O . VAL A 1 382 ? -11.620 12.291 22.859 1.00 80.06 382 VAL A O 1
ATOM 2908 N N . GLU A 1 383 ? -12.084 14.476 22.883 1.00 77.81 383 GLU A N 1
ATOM 2909 C CA . GLU A 1 383 ? -13.530 14.304 23.074 1.00 77.81 383 GLU A CA 1
ATOM 2910 C C . GLU A 1 383 ? -14.181 13.342 22.064 1.00 77.81 383 GLU A C 1
ATOM 2912 O O . GLU A 1 383 ? -15.004 12.509 22.453 1.00 77.81 383 GLU A O 1
ATOM 2917 N N . GLY A 1 384 ? -13.804 13.423 20.783 1.00 75.12 384 GLY A N 1
ATOM 2918 C CA . GLY A 1 384 ? -14.348 12.574 19.718 1.00 75.12 384 GLY A CA 1
ATOM 2919 C C . GLY A 1 384 ? -13.924 11.115 19.862 1.00 75.12 384 GLY A C 1
ATOM 2920 O O . GLY A 1 384 ? -14.731 10.206 19.668 1.00 75.12 384 GLY A O 1
ATOM 2921 N N . TRP A 1 385 ? -12.686 10.876 20.291 1.00 83.62 385 TRP A N 1
ATOM 2922 C CA . TRP A 1 385 ? -12.236 9.539 20.660 1.00 83.62 385 TRP A CA 1
ATOM 2923 C C . TRP A 1 385 ? -12.950 9.044 21.917 1.00 83.62 385 TRP A C 1
ATOM 2925 O O . TRP A 1 385 ? -13.484 7.947 21.884 1.00 83.62 385 TRP A O 1
ATOM 2935 N N . PHE A 1 386 ? -13.013 9.836 22.993 1.00 80.00 386 PHE A N 1
ATOM 2936 C CA . PHE A 1 386 ? -13.499 9.414 24.312 1.00 80.00 386 PHE A CA 1
ATOM 2937 C C . PHE A 1 386 ? -15.013 9.169 24.342 1.00 80.00 386 PHE A C 1
ATOM 2939 O O . PHE A 1 386 ? -15.479 8.141 24.834 1.00 80.00 386 PHE A O 1
ATOM 2946 N N . ARG A 1 387 ? -15.802 10.090 23.775 1.00 76.81 387 ARG A N 1
ATOM 2947 C CA . ARG A 1 387 ? -17.271 9.966 23.699 1.00 76.81 387 ARG A CA 1
ATOM 2948 C C . ARG A 1 387 ? -17.734 9.088 22.529 1.00 76.81 387 ARG A C 1
ATOM 2950 O O . ARG A 1 387 ? -18.902 8.689 22.486 1.00 76.81 387 ARG A O 1
ATOM 2957 N N . GLY A 1 388 ? -16.818 8.763 21.619 1.00 79.38 388 GLY A N 1
ATOM 2958 C CA . GLY A 1 388 ? -17.073 8.077 20.362 1.00 79.38 388 GLY A CA 1
ATOM 2959 C C . GLY A 1 388 ? -17.488 9.051 19.257 1.00 79.38 388 GLY A C 1
ATOM 2960 O O . GLY A 1 388 ? -18.310 9.944 19.468 1.00 79.38 388 GLY A O 1
ATOM 2961 N N . TYR A 1 389 ? -16.940 8.838 18.058 1.00 83.75 389 TYR A N 1
ATOM 2962 C CA . TYR A 1 389 ? -17.159 9.716 16.909 1.00 83.75 389 TYR A CA 1
ATOM 2963 C C . TYR A 1 389 ? -18.645 9.889 16.584 1.00 83.75 389 TYR A C 1
ATOM 2965 O O . TYR A 1 389 ? -19.411 8.915 16.503 1.00 83.75 389 TYR A O 1
ATOM 2973 N N . ALA A 1 390 ? -19.045 11.131 16.324 1.00 81.06 390 ALA A N 1
ATOM 2974 C CA . ALA A 1 390 ? -20.410 11.464 15.962 1.00 81.06 390 ALA A CA 1
ATOM 2975 C C . ALA A 1 390 ? -20.805 10.835 14.612 1.00 81.06 390 ALA A C 1
ATOM 2977 O O . ALA A 1 390 ? -19.980 10.521 13.743 1.00 81.06 390 ALA A O 1
ATOM 2978 N N . LYS A 1 391 ? -22.117 10.654 14.401 1.00 77.38 391 LYS A N 1
ATOM 2979 C CA . LYS A 1 391 ? -22.647 10.165 13.119 1.00 77.38 391 LYS A CA 1
ATOM 2980 C C . LYS A 1 391 ? -22.183 11.119 12.007 1.00 77.38 391 LYS A C 1
ATOM 2982 O O . LYS A 1 391 ? -22.422 12.313 12.099 1.00 77.38 391 LYS A O 1
ATOM 2987 N N . GLU A 1 392 ? -21.548 10.573 10.967 1.00 83.50 392 GLU A N 1
ATOM 2988 C CA . GLU A 1 392 ? -21.011 11.311 9.804 1.00 83.50 392 GLU A CA 1
ATOM 2989 C C . GLU A 1 392 ? -19.766 12.178 10.049 1.00 83.50 392 GLU A C 1
ATOM 2991 O O . GLU A 1 392 ? -19.270 12.785 9.104 1.00 83.50 392 GLU A O 1
ATOM 2996 N N . GLU A 1 393 ? -19.178 12.175 11.244 1.00 86.44 393 GLU A N 1
ATOM 2997 C CA . GLU A 1 393 ? -17.923 12.897 11.500 1.00 86.44 393 GLU A CA 1
ATOM 2998 C C . GLU A 1 393 ? -16.787 12.399 10.590 1.00 86.44 393 GLU A C 1
ATOM 3000 O O . GLU A 1 393 ? -16.160 13.174 9.868 1.00 86.44 393 GLU A O 1
ATOM 3005 N N . LEU A 1 394 ? -16.627 11.075 10.498 1.00 88.88 394 LEU A N 1
ATOM 3006 C CA . LEU A 1 394 ? -15.632 10.422 9.638 1.00 88.88 394 LEU A CA 1
ATOM 3007 C C . LEU A 1 394 ? -15.975 10.453 8.135 1.00 88.88 394 LEU A C 1
ATOM 3009 O O . LEU A 1 394 ? -15.212 9.934 7.318 1.00 88.88 394 LEU A O 1
ATOM 3013 N N . MET A 1 395 ? -17.100 11.064 7.740 1.00 90.88 395 MET A N 1
ATOM 3014 C CA . MET A 1 395 ? -17.359 11.399 6.330 1.00 90.88 395 MET A CA 1
ATOM 3015 C C . MET A 1 395 ? -16.601 12.655 5.890 1.00 90.88 395 MET A C 1
ATOM 3017 O O . MET A 1 395 ? -16.519 12.936 4.692 1.00 90.88 395 MET A O 1
ATOM 3021 N N . GLN A 1 396 ? -16.072 13.424 6.840 1.00 91.62 396 GLN A N 1
ATOM 3022 C CA . GLN A 1 396 ? -15.320 14.640 6.581 1.00 91.62 396 GLN A CA 1
ATOM 3023 C C . GLN A 1 396 ? -13.820 14.351 6.600 1.00 91.62 396 GLN A C 1
ATOM 3025 O O . GLN A 1 396 ? -13.333 13.575 7.417 1.00 91.62 396 GLN A O 1
ATOM 3030 N N . ALA A 1 397 ? -13.063 15.054 5.754 1.00 90.31 397 ALA A N 1
ATOM 3031 C CA . ALA A 1 397 ? -11.605 14.919 5.705 1.00 90.31 397 ALA A CA 1
ATOM 3032 C C . ALA A 1 397 ? -10.912 15.294 7.023 1.00 90.31 397 ALA A C 1
ATOM 3034 O O . ALA A 1 397 ? -9.843 14.776 7.313 1.00 90.31 397 ALA A O 1
ATOM 3035 N N . LYS A 1 398 ? -11.538 16.166 7.825 1.00 91.44 398 LYS A N 1
ATOM 3036 C CA . LYS A 1 398 ? -11.025 16.582 9.135 1.00 91.44 398 LYS A CA 1
ATOM 3037 C C . LYS A 1 398 ? -11.052 15.475 10.185 1.00 91.44 398 LYS A C 1
ATOM 3039 O O . LYS A 1 398 ? -10.331 15.599 11.157 1.00 91.44 398 LYS A O 1
ATOM 3044 N N . GLY A 1 399 ? -11.861 14.430 9.999 1.00 90.69 399 GLY A N 1
ATOM 3045 C CA . GLY A 1 399 ? -11.918 13.287 10.91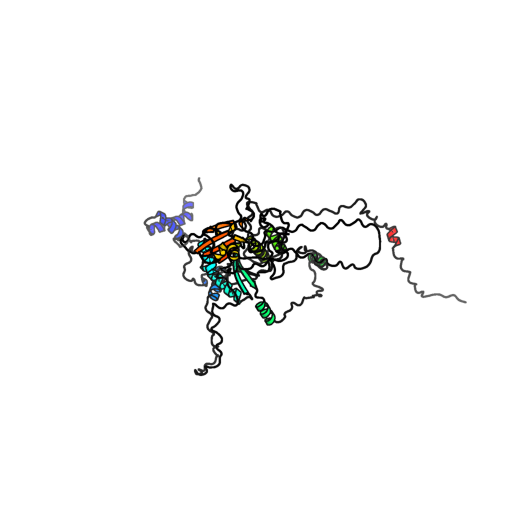4 1.00 90.69 399 GLY A CA 1
ATOM 3046 C C . GLY A 1 399 ? -10.780 12.281 10.719 1.00 90.69 399 GLY A C 1
ATOM 3047 O O . GLY A 1 399 ? -10.786 11.233 11.357 1.00 90.69 399 GLY A O 1
ATOM 3048 N N . TRP A 1 400 ? -9.823 12.563 9.826 1.00 94.25 400 TRP A N 1
ATOM 3049 C CA . TRP A 1 400 ? -8.710 11.675 9.498 1.00 94.25 400 TRP A CA 1
ATOM 3050 C C . TRP A 1 400 ? -7.373 12.416 9.572 1.00 94.25 400 TRP A C 1
ATOM 3052 O O . TRP A 1 400 ? -7.260 13.548 9.097 1.00 94.25 400 TRP A O 1
ATOM 3062 N N . ALA A 1 401 ? -6.354 11.749 10.110 1.00 92.94 401 ALA A N 1
ATOM 3063 C CA . ALA A 1 401 ? -4.991 12.259 10.236 1.00 92.94 401 ALA A CA 1
ATOM 3064 C C . ALA A 1 401 ? -3.965 11.262 9.675 1.00 92.94 401 ALA A C 1
ATOM 3066 O O . ALA A 1 401 ? -4.172 10.045 9.729 1.00 92.94 401 ALA A O 1
ATOM 3067 N N . HIS A 1 402 ? -2.856 11.771 9.135 1.00 93.19 402 HIS A N 1
ATOM 3068 C CA . HIS A 1 402 ? -1.733 10.947 8.668 1.00 93.19 402 HIS A CA 1
ATOM 3069 C C . HIS A 1 402 ? -0.907 10.422 9.843 1.00 93.19 402 HIS A C 1
ATOM 3071 O O . HIS A 1 402 ? -0.493 11.194 10.703 1.00 93.19 402 HIS A O 1
ATOM 3077 N N . ILE A 1 403 ? -0.642 9.113 9.854 1.00 92.25 403 ILE A N 1
ATOM 3078 C CA . ILE A 1 403 ? 0.123 8.438 10.921 1.00 92.25 403 ILE A CA 1
ATOM 3079 C C . ILE A 1 403 ? 1.480 7.905 10.453 1.00 92.25 403 ILE A C 1
ATOM 3081 O O . ILE A 1 403 ? 2.255 7.404 11.260 1.00 92.25 403 ILE A O 1
ATOM 3085 N N . ALA A 1 404 ? 1.765 7.962 9.151 1.00 90.94 404 ALA A N 1
ATOM 3086 C CA . ALA A 1 404 ? 3.079 7.626 8.617 1.00 90.94 404 ALA A CA 1
ATOM 3087 C C . ALA A 1 404 ? 3.907 8.892 8.366 1.00 90.94 404 ALA A C 1
ATOM 3089 O O . ALA A 1 404 ? 3.346 9.941 8.042 1.00 90.94 404 ALA A O 1
ATOM 3090 N N . PRO A 1 405 ? 5.240 8.808 8.501 1.00 88.44 405 PRO A N 1
ATOM 3091 C CA . PRO A 1 405 ? 6.107 9.932 8.207 1.00 88.44 405 PRO A CA 1
ATOM 3092 C C . PRO A 1 405 ? 6.139 10.238 6.704 1.00 88.44 405 PRO A C 1
ATOM 3094 O O . PRO A 1 405 ? 6.020 9.346 5.858 1.00 88.44 405 PRO A O 1
ATOM 3097 N N . THR A 1 406 ? 6.346 11.512 6.369 1.00 90.12 406 THR A N 1
ATOM 3098 C CA . THR A 1 406 ? 6.452 11.969 4.978 1.00 90.12 406 THR A CA 1
ATOM 3099 C C . THR A 1 406 ? 7.817 11.601 4.395 1.00 90.12 406 THR A C 1
ATOM 3101 O O . THR A 1 406 ? 8.849 11.846 5.009 1.00 90.12 406 THR A O 1
ATOM 3104 N N . VAL A 1 407 ? 7.837 11.039 3.183 1.00 92.00 407 VAL A N 1
ATOM 3105 C CA . VAL A 1 407 ? 9.086 10.744 2.459 1.00 92.00 407 VAL A CA 1
ATOM 3106 C C . VAL A 1 407 ? 9.584 12.005 1.755 1.00 92.00 407 VAL A C 1
ATOM 3108 O O . VAL A 1 407 ? 8.921 12.498 0.838 1.00 92.00 407 VAL A O 1
ATOM 3111 N N . LEU A 1 408 ? 10.789 12.446 2.103 1.00 91.38 408 LEU A N 1
ATOM 3112 C CA . LEU A 1 408 ? 11.480 13.615 1.553 1.00 91.38 408 LEU A CA 1
ATOM 3113 C C . LEU A 1 408 ? 11.890 13.425 0.090 1.00 91.38 408 LEU A C 1
ATOM 3115 O O . LEU A 1 408 ? 11.934 12.299 -0.428 1.00 91.38 408 LEU A O 1
ATOM 3119 N N . ASN A 1 409 ? 12.247 14.504 -0.603 1.00 87.56 409 ASN A N 1
ATOM 3120 C CA . ASN A 1 409 ? 12.713 14.453 -1.993 1.00 87.56 409 ASN A CA 1
ATOM 3121 C C . ASN A 1 409 ? 13.986 13.616 -2.167 1.00 87.56 409 ASN A C 1
ATOM 3123 O O . ASN A 1 409 ? 14.119 12.917 -3.175 1.00 87.56 409 ASN A O 1
ATOM 3127 N N . CYS A 1 410 ? 14.844 13.588 -1.147 1.00 84.19 410 CYS A N 1
ATOM 3128 C CA . CYS A 1 410 ? 16.042 12.753 -1.095 1.00 84.19 410 CYS A CA 1
ATOM 3129 C C . CYS A 1 410 ? 15.753 11.240 -1.006 1.00 84.19 410 CYS A C 1
ATOM 3131 O O . CYS A 1 410 ? 16.648 10.441 -1.253 1.00 84.19 410 CYS A O 1
ATOM 3133 N N . GLY A 1 411 ? 14.513 10.833 -0.707 1.00 85.00 411 GLY A N 1
ATOM 3134 C CA . GLY A 1 411 ? 14.114 9.424 -0.609 1.00 85.00 411 GLY A CA 1
ATOM 3135 C C . GLY A 1 411 ? 14.262 8.816 0.789 1.00 85.00 411 GLY A C 1
ATOM 3136 O O . GLY A 1 411 ? 14.112 7.605 0.922 1.00 85.00 411 GLY A O 1
ATOM 3137 N N . ARG A 1 412 ? 14.527 9.649 1.801 1.00 89.56 412 ARG A N 1
ATOM 3138 C CA . ARG A 1 412 ? 14.551 9.313 3.233 1.00 89.56 412 ARG A CA 1
ATOM 3139 C C . ARG A 1 412 ? 13.337 9.892 3.956 1.00 89.56 412 ARG A C 1
ATOM 3141 O O . ARG A 1 412 ? 12.598 10.691 3.378 1.00 89.56 412 ARG A O 1
ATOM 3148 N N . VAL A 1 413 ? 13.128 9.488 5.202 1.00 86.94 413 VAL A N 1
ATOM 3149 C CA . VAL A 1 413 ? 12.166 10.131 6.113 1.00 86.94 413 VAL A CA 1
ATOM 3150 C C . VAL A 1 413 ? 12.845 11.200 6.959 1.00 86.94 413 VAL A C 1
ATOM 3152 O O . VAL A 1 413 ? 12.247 12.240 7.226 1.00 86.94 413 VAL A O 1
ATOM 3155 N N . THR A 1 414 ? 14.089 10.954 7.362 1.00 87.25 414 THR A N 1
ATOM 3156 C CA . THR A 1 414 ? 14.880 11.907 8.139 1.00 87.25 414 THR A CA 1
ATOM 3157 C C . THR A 1 414 ? 15.804 12.723 7.251 1.00 87.25 414 THR A C 1
ATOM 3159 O O . THR A 1 414 ? 16.206 12.286 6.164 1.00 87.25 414 THR A O 1
ATOM 3162 N N . VAL A 1 415 ? 16.150 13.920 7.727 1.00 85.38 415 VAL A N 1
ATOM 3163 C CA . VAL A 1 415 ? 17.208 14.734 7.120 1.00 85.38 415 VAL A CA 1
ATOM 3164 C C . VAL A 1 415 ? 18.487 13.886 7.046 1.00 85.38 415 VAL A C 1
ATOM 3166 O O . VAL A 1 415 ? 18.835 13.231 8.033 1.00 85.38 415 VAL A O 1
ATOM 3169 N N . PRO A 1 416 ? 19.164 13.822 5.882 1.00 80.06 416 PRO A N 1
ATOM 3170 C CA . PRO A 1 416 ? 20.394 13.055 5.766 1.00 80.06 416 PRO A CA 1
ATOM 3171 C C . PRO A 1 416 ? 21.438 13.592 6.756 1.00 80.06 416 PRO A C 1
ATOM 3173 O O . PRO A 1 416 ? 21.526 14.812 6.924 1.00 80.06 416 PRO A O 1
ATOM 3176 N N . PRO A 1 417 ? 22.228 12.711 7.397 1.00 76.50 417 PRO A N 1
ATOM 3177 C CA . PRO A 1 417 ? 23.350 13.163 8.201 1.00 76.50 417 PRO A CA 1
ATOM 3178 C C . PRO A 1 417 ? 24.293 13.988 7.312 1.00 76.50 417 PRO A C 1
ATOM 3180 O O . PRO A 1 417 ? 24.387 13.707 6.107 1.00 76.50 417 PRO A O 1
ATOM 3183 N N . PRO A 1 418 ? 24.947 15.024 7.866 1.00 73.62 418 PRO A N 1
ATOM 3184 C CA . PRO A 1 418 ? 25.951 15.769 7.122 1.00 73.62 418 PRO A CA 1
ATOM 3185 C C . PRO A 1 418 ? 26.999 14.784 6.583 1.00 73.62 418 PRO A C 1
ATOM 3187 O O . PRO A 1 418 ? 27.306 13.808 7.272 1.00 73.62 418 PRO A O 1
ATOM 3190 N N . PRO A 1 419 ? 27.496 14.978 5.348 1.00 66.81 419 PRO A N 1
ATOM 3191 C CA . PRO A 1 419 ? 28.554 14.128 4.830 1.00 66.81 419 PRO A CA 1
ATOM 3192 C C . PRO A 1 419 ? 29.727 14.184 5.808 1.00 66.81 419 PRO A C 1
ATOM 3194 O O . PRO A 1 419 ? 30.144 15.273 6.197 1.00 66.81 419 PRO A O 1
ATOM 3197 N N . GLU A 1 420 ? 30.222 13.019 6.222 1.00 59.19 420 GLU A N 1
ATOM 3198 C CA . GLU A 1 420 ? 31.520 12.936 6.879 1.00 59.19 420 GLU A CA 1
ATOM 3199 C C . GLU A 1 420 ? 32.522 13.523 5.884 1.00 59.19 420 GLU A C 1
ATOM 3201 O O . GLU A 1 420 ? 32.682 13.001 4.777 1.00 59.19 420 GLU A O 1
ATOM 3206 N N . GLU A 1 421 ? 33.093 14.682 6.209 1.00 50.91 421 GLU A N 1
ATOM 3207 C CA . GLU A 1 421 ? 34.239 15.201 5.477 1.00 50.91 421 GLU A CA 1
ATOM 3208 C C . GLU A 1 421 ? 35.317 14.121 5.626 1.00 50.91 421 GLU A C 1
ATOM 3210 O O . GLU A 1 421 ? 35.842 13.925 6.720 1.00 50.91 421 GLU A O 1
ATOM 3215 N N . GLU A 1 422 ? 35.559 13.332 4.567 1.00 44.12 422 GLU A N 1
ATOM 3216 C CA . GLU A 1 422 ? 36.756 12.494 4.484 1.00 44.12 422 GLU A CA 1
ATOM 3217 C C . GLU A 1 422 ? 37.903 13.485 4.729 1.00 44.12 422 GLU A C 1
ATOM 3219 O O . GLU A 1 422 ? 38.121 14.352 3.885 1.00 44.12 422 GLU A O 1
ATOM 3224 N N . GLU A 1 423 ? 38.535 13.448 5.914 1.00 36.66 423 GLU A N 1
ATOM 3225 C CA . GLU A 1 423 ? 39.723 14.247 6.208 1.00 36.66 423 GLU A CA 1
ATOM 3226 C C . GLU A 1 423 ? 40.673 14.006 5.040 1.00 36.66 423 GLU A C 1
ATOM 3228 O O . GLU A 1 423 ? 41.192 12.897 4.874 1.00 36.66 423 GLU A O 1
ATOM 3233 N N . ASP A 1 424 ? 40.818 15.011 4.173 1.00 35.59 424 ASP A N 1
ATOM 3234 C CA . ASP A 1 424 ? 41.792 14.982 3.102 1.00 35.59 424 ASP A CA 1
ATOM 3235 C C . ASP A 1 424 ? 43.123 14.702 3.789 1.00 35.59 424 ASP A C 1
ATOM 3237 O O . ASP A 1 424 ? 43.672 15.555 4.491 1.00 35.59 424 ASP A O 1
ATOM 3241 N N . VAL A 1 425 ? 43.616 13.472 3.636 1.00 34.16 425 VAL A N 1
ATOM 3242 C CA . VAL A 1 425 ? 44.974 13.103 4.000 1.00 34.16 425 VAL A CA 1
ATOM 3243 C C . VAL A 1 425 ? 45.860 13.984 3.128 1.00 34.16 425 VAL A C 1
ATOM 3245 O O . VAL A 1 425 ? 46.174 13.642 1.988 1.00 34.16 425 VAL A O 1
ATOM 3248 N N . GLN A 1 426 ? 46.202 15.163 3.651 1.00 36.78 426 GLN A N 1
ATOM 3249 C CA . GLN A 1 426 ? 47.298 15.993 3.186 1.00 36.78 426 GLN A CA 1
ATOM 3250 C C . GLN A 1 426 ? 48.554 15.145 3.339 1.00 36.78 426 GLN A C 1
ATOM 3252 O O . GLN A 1 426 ? 49.198 15.117 4.385 1.00 36.78 426 GLN A O 1
ATOM 3257 N N . GLY A 1 427 ? 48.858 14.394 2.284 1.00 35.22 427 GLY A N 1
ATOM 3258 C CA . GLY A 1 427 ? 50.207 13.949 2.013 1.00 35.22 427 GLY A CA 1
ATOM 3259 C C . GLY A 1 427 ? 51.056 15.192 1.797 1.00 35.22 427 GLY A C 1
ATOM 3260 O O . GLY A 1 427 ? 50.789 15.983 0.894 1.00 35.22 427 GLY A O 1
ATOM 3261 N N . GLU A 1 428 ? 52.022 15.364 2.689 1.00 40.88 428 GLU A N 1
ATOM 3262 C CA . GLU A 1 428 ? 53.148 16.276 2.558 1.00 40.88 428 GLU A CA 1
ATOM 3263 C C . GLU A 1 428 ? 53.789 16.154 1.165 1.00 40.88 428 GLU A C 1
ATOM 3265 O O . GLU A 1 428 ? 54.032 15.047 0.689 1.00 40.88 428 GLU A O 1
ATOM 3270 N N . ASP A 1 429 ? 54.024 17.309 0.535 1.00 37.56 429 ASP A N 1
ATOM 3271 C CA . ASP A 1 429 ? 55.230 17.703 -0.215 1.00 37.56 429 ASP A CA 1
ATOM 3272 C C . ASP A 1 429 ? 54.892 18.523 -1.469 1.00 37.56 429 ASP A C 1
ATOM 3274 O O . ASP A 1 429 ? 54.256 18.042 -2.407 1.00 37.56 429 ASP A O 1
ATOM 3278 N N . GLY A 1 430 ? 55.389 19.765 -1.506 1.00 32.31 430 GLY A N 1
ATOM 3279 C CA . GLY A 1 430 ? 55.435 20.577 -2.723 1.00 32.31 430 GLY A CA 1
ATOM 3280 C C . GLY A 1 430 ? 55.250 22.072 -2.497 1.00 32.31 430 GLY A C 1
ATOM 3281 O O . GLY A 1 430 ? 54.195 22.616 -2.799 1.00 32.31 430 GLY A O 1
ATOM 3282 N N . ASP A 1 431 ? 56.289 22.713 -1.963 1.00 40.84 431 ASP A N 1
ATOM 3283 C CA . ASP A 1 431 ? 56.586 24.139 -2.139 1.00 40.84 431 ASP A CA 1
ATOM 3284 C C . ASP A 1 431 ? 56.442 24.534 -3.619 1.00 40.84 431 ASP A C 1
ATOM 3286 O O . ASP A 1 431 ? 56.982 23.836 -4.472 1.00 40.84 431 ASP A O 1
ATOM 3290 N N . ASP A 1 432 ? 55.659 25.578 -3.907 1.00 36.44 432 ASP A N 1
ATOM 3291 C CA . ASP A 1 432 ? 55.984 26.663 -4.846 1.00 36.44 432 ASP A CA 1
ATOM 3292 C C . ASP A 1 432 ? 54.794 27.637 -4.944 1.00 36.44 432 ASP A C 1
ATOM 3294 O O . ASP A 1 432 ? 53.627 27.258 -5.051 1.00 36.44 432 ASP A O 1
ATOM 3298 N N . GLY A 1 433 ? 55.101 28.926 -4.813 1.00 37.81 433 GLY A N 1
ATOM 3299 C CA . GLY A 1 433 ? 54.131 29.986 -4.574 1.00 37.81 433 GLY A CA 1
ATOM 3300 C C . GLY A 1 433 ? 53.432 30.596 -5.795 1.00 37.81 433 GLY A C 1
ATOM 3301 O O . GLY A 1 433 ? 53.691 30.279 -6.948 1.00 37.81 433 GLY A O 1
ATOM 3302 N N . GLU A 1 434 ? 52.620 31.596 -5.435 1.00 38.66 434 GLU A N 1
ATOM 3303 C CA . GLU A 1 434 ? 51.932 32.617 -6.239 1.00 38.66 434 GLU A CA 1
ATOM 3304 C C . GLU A 1 434 ? 50.491 32.324 -6.707 1.00 38.66 434 GLU A C 1
ATOM 3306 O O . GLU A 1 434 ? 50.226 31.515 -7.585 1.00 38.66 434 GLU A O 1
ATOM 3311 N N . GLY A 1 435 ? 49.553 33.125 -6.169 1.00 37.56 435 GLY A N 1
ATOM 3312 C CA . GLY A 1 435 ? 48.323 33.494 -6.879 1.00 37.56 435 GLY A CA 1
ATOM 3313 C C . GLY A 1 435 ? 47.010 32.845 -6.435 1.00 37.56 435 GLY A C 1
ATOM 3314 O O . GLY A 1 435 ? 46.206 32.489 -7.287 1.00 37.56 435 GLY A O 1
ATOM 3315 N N . GLY A 1 436 ? 46.739 32.722 -5.131 1.00 36.12 436 GLY A N 1
ATOM 3316 C CA . GLY A 1 436 ? 45.423 32.286 -4.644 1.00 36.12 436 GLY A CA 1
ATOM 3317 C C . GLY A 1 436 ? 44.316 33.307 -4.940 1.00 36.12 436 GLY A C 1
ATOM 3318 O O . GLY A 1 436 ? 44.081 34.218 -4.144 1.00 36.12 436 GLY A O 1
ATOM 3319 N N . GLU A 1 437 ? 43.616 33.156 -6.068 1.00 40.81 437 GLU A N 1
ATOM 3320 C CA . GLU A 1 437 ? 42.260 33.690 -6.220 1.00 40.81 437 GLU A CA 1
ATOM 3321 C C . GLU A 1 437 ? 41.408 33.108 -5.086 1.00 40.81 437 GLU A C 1
ATOM 3323 O O . GLU A 1 437 ? 41.348 31.893 -4.900 1.00 40.81 437 GLU A O 1
ATOM 3328 N N . ALA A 1 438 ? 40.792 33.981 -4.285 1.00 42.84 438 ALA A N 1
ATOM 3329 C CA . ALA A 1 438 ? 39.899 33.579 -3.210 1.00 42.84 438 ALA A CA 1
ATOM 3330 C C . ALA A 1 438 ? 38.826 32.639 -3.776 1.00 42.84 438 ALA A C 1
ATOM 3332 O O . ALA A 1 438 ? 37.961 33.076 -4.539 1.00 42.84 438 ALA A O 1
ATOM 3333 N N . ALA A 1 439 ? 38.905 31.355 -3.411 1.00 48.62 439 ALA A N 1
ATOM 3334 C CA . ALA A 1 439 ? 37.865 30.383 -3.694 1.00 48.62 439 ALA A CA 1
ATOM 3335 C C . ALA A 1 439 ? 36.525 30.998 -3.276 1.00 48.62 439 ALA A C 1
ATOM 3337 O O . ALA A 1 439 ? 36.390 31.518 -2.162 1.00 48.62 439 ALA A O 1
ATOM 3338 N N . ALA A 1 440 ? 35.569 31.018 -4.207 1.00 47.88 440 ALA A N 1
ATOM 3339 C CA . ALA A 1 440 ? 34.238 31.542 -3.948 1.00 47.88 440 ALA A CA 1
ATOM 3340 C C . ALA A 1 440 ? 33.699 30.920 -2.646 1.00 47.88 440 ALA A C 1
ATOM 3342 O O . ALA A 1 440 ? 33.915 29.725 -2.425 1.00 47.88 440 ALA A O 1
ATOM 3343 N N . PRO A 1 441 ? 33.031 31.701 -1.773 1.00 50.53 441 PRO A N 1
ATOM 3344 C CA . PRO A 1 441 ? 32.477 31.154 -0.542 1.00 50.53 441 PRO A CA 1
ATOM 3345 C C . PRO A 1 441 ? 31.601 29.943 -0.887 1.00 50.53 441 PRO A C 1
ATOM 3347 O O . PRO A 1 441 ? 30.888 29.998 -1.899 1.00 50.53 441 PRO A O 1
ATOM 3350 N N . PRO A 1 442 ? 31.658 28.854 -0.094 1.00 64.00 442 PRO A N 1
ATOM 3351 C CA . PRO A 1 442 ? 30.826 27.689 -0.346 1.00 64.00 442 PRO A CA 1
ATOM 3352 C C . PRO A 1 442 ? 29.365 28.142 -0.474 1.00 64.00 442 PRO A C 1
ATOM 3354 O O . PRO A 1 442 ? 28.939 29.042 0.264 1.00 64.00 442 PRO A O 1
ATOM 3357 N N . PRO A 1 443 ? 28.602 27.592 -1.437 1.00 55.72 443 PRO A N 1
ATOM 3358 C CA . PRO A 1 443 ? 27.210 27.972 -1.612 1.00 55.72 443 PRO A CA 1
ATOM 3359 C C . PRO A 1 443 ? 26.464 27.797 -0.280 1.00 55.72 443 PRO A C 1
ATOM 3361 O O . PRO A 1 443 ? 26.743 26.839 0.446 1.00 55.72 443 PRO A O 1
ATOM 3364 N N . PRO A 1 444 ? 25.535 28.709 0.067 1.00 64.50 444 PRO A N 1
ATOM 3365 C CA . PRO A 1 444 ? 24.769 28.585 1.300 1.00 64.50 444 PRO A CA 1
ATOM 3366 C C . PRO A 1 444 ? 24.072 27.217 1.336 1.00 64.50 444 PRO A C 1
ATOM 3368 O O . PRO A 1 444 ? 23.625 26.744 0.281 1.00 64.50 444 PRO A O 1
ATOM 3371 N N . PRO A 1 445 ? 23.973 26.574 2.515 1.00 67.88 445 PRO A N 1
ATOM 3372 C CA . PRO A 1 445 ? 23.315 25.282 2.626 1.00 67.88 445 PRO A CA 1
ATOM 3373 C C . PRO A 1 445 ? 21.890 25.381 2.062 1.00 67.88 445 PRO A C 1
ATOM 3375 O O . PRO A 1 445 ? 21.227 26.410 2.246 1.00 67.88 445 PRO A O 1
ATOM 3378 N N . PRO A 1 446 ? 21.412 24.348 1.343 1.00 70.75 446 PRO A N 1
ATOM 3379 C CA . PRO A 1 446 ? 20.064 24.362 0.797 1.00 70.75 446 PRO A CA 1
ATOM 3380 C C . PRO A 1 446 ? 19.054 24.563 1.929 1.00 70.75 446 PRO A C 1
ATOM 3382 O O . PRO A 1 446 ? 19.192 23.982 3.006 1.00 70.75 446 PRO A O 1
ATOM 3385 N N . ALA A 1 447 ? 18.036 25.394 1.684 1.00 76.88 447 ALA A N 1
ATOM 3386 C CA . ALA A 1 447 ? 16.961 25.597 2.648 1.00 76.88 447 ALA A CA 1
ATOM 3387 C C . ALA A 1 447 ? 16.327 24.242 3.028 1.00 76.88 447 ALA A C 1
ATOM 3389 O O . ALA A 1 447 ? 16.168 23.387 2.148 1.00 76.88 447 ALA A O 1
ATOM 3390 N N . PRO A 1 448 ? 15.966 24.033 4.308 1.00 80.88 448 PRO A N 1
ATOM 3391 C CA . PRO A 1 448 ? 15.400 22.768 4.753 1.00 80.88 448 PRO A CA 1
ATOM 3392 C C . PRO A 1 448 ? 14.094 22.471 4.011 1.00 80.88 448 PRO A C 1
ATOM 3394 O O . PRO A 1 448 ? 13.271 23.358 3.772 1.00 80.88 448 PRO A O 1
ATOM 3397 N N . GLU A 1 449 ? 13.903 21.206 3.638 1.00 86.81 449 GLU A N 1
ATOM 3398 C CA . GLU A 1 449 ? 12.659 20.756 3.019 1.00 86.81 449 GLU A CA 1
ATOM 3399 C C . GLU A 1 449 ? 11.512 20.896 4.029 1.00 86.81 449 GLU A C 1
ATOM 3401 O O . GLU A 1 449 ? 11.599 20.400 5.152 1.00 86.81 449 GLU A O 1
ATOM 3406 N N . MET A 1 450 ? 10.441 21.588 3.636 1.00 89.12 450 MET A N 1
ATOM 3407 C CA . MET A 1 450 ? 9.261 21.794 4.475 1.00 89.12 450 MET A CA 1
ATOM 3408 C C . MET A 1 450 ? 8.253 20.668 4.238 1.00 89.12 450 MET A C 1
ATOM 3410 O O . MET A 1 450 ? 7.857 20.413 3.099 1.00 89.12 450 MET A O 1
ATOM 3414 N N . ILE A 1 451 ? 7.807 20.026 5.313 1.00 89.00 451 ILE A N 1
ATOM 3415 C CA . ILE A 1 451 ? 6.857 18.910 5.299 1.00 89.00 451 ILE A CA 1
ATOM 3416 C C . ILE A 1 451 ? 5.595 19.250 6.092 1.00 89.00 451 ILE A C 1
ATOM 3418 O O . ILE A 1 451 ? 5.585 20.163 6.916 1.00 89.00 451 ILE A O 1
ATOM 3422 N N . ALA A 1 452 ? 4.510 18.514 5.847 1.00 86.81 452 ALA A N 1
ATOM 3423 C CA . ALA A 1 452 ? 3.343 18.584 6.718 1.00 86.81 452 ALA A CA 1
ATOM 3424 C C . ALA A 1 452 ? 3.699 17.983 8.090 1.00 86.81 452 ALA A C 1
ATOM 3426 O O . ALA A 1 452 ? 4.384 16.953 8.129 1.00 86.81 452 ALA A O 1
ATOM 3427 N N . PRO A 1 453 ? 3.245 18.588 9.202 1.00 85.81 453 PRO A N 1
ATOM 3428 C CA . PRO A 1 453 ? 3.514 18.050 10.525 1.00 85.81 453 PRO A CA 1
ATOM 3429 C C . PRO A 1 453 ? 2.914 16.650 10.681 1.00 85.81 453 PRO A C 1
ATOM 3431 O O . PRO A 1 453 ? 1.924 16.286 10.028 1.00 85.81 453 PRO A O 1
ATOM 3434 N N . PHE A 1 454 ? 3.518 15.859 11.562 1.00 85.50 454 PHE A N 1
ATOM 3435 C CA . PHE A 1 454 ? 2.982 14.558 11.946 1.00 85.50 454 PHE A CA 1
ATOM 3436 C C . PHE A 1 454 ? 1.571 14.719 12.549 1.00 85.50 454 PHE A C 1
ATOM 3438 O O . PHE A 1 454 ? 1.272 15.751 13.147 1.00 85.50 454 PHE A O 1
ATOM 3445 N N . LEU A 1 455 ? 0.672 13.753 12.319 1.00 86.56 455 LEU A N 1
ATOM 3446 C CA . LEU A 1 455 ? -0.766 13.865 12.633 1.00 86.56 455 LEU A CA 1
ATOM 3447 C C . LEU A 1 455 ? -1.507 15.023 11.938 1.00 86.56 455 LEU A C 1
ATOM 3449 O O . LEU A 1 455 ? -2.600 15.414 12.354 1.00 86.56 455 LEU A O 1
ATOM 3453 N N . SER A 1 456 ? -0.967 15.548 10.834 1.00 88.31 456 SER A N 1
ATOM 3454 C CA . SER A 1 456 ? -1.689 16.513 10.004 1.00 88.31 456 SER A CA 1
ATOM 3455 C C . SER A 1 456 ? -3.003 15.936 9.470 1.00 88.31 456 SER A C 1
ATOM 3457 O O . SER A 1 456 ? -3.103 14.773 9.066 1.00 88.31 456 SER A O 1
ATOM 3459 N N . SER A 1 457 ? -4.031 16.787 9.463 1.00 90.31 457 SER A N 1
ATOM 3460 C CA . SER A 1 457 ? -5.341 16.448 8.912 1.00 90.31 457 SER A CA 1
ATOM 3461 C C . SER A 1 457 ? -5.247 16.205 7.411 1.00 90.31 457 SER A C 1
ATOM 3463 O O . SER A 1 457 ? -4.719 17.034 6.666 1.00 90.31 457 SER A O 1
ATOM 3465 N N . VAL A 1 458 ? -5.903 15.143 6.954 1.00 92.38 458 VAL A N 1
ATOM 3466 C CA . VAL A 1 458 ? -6.023 14.777 5.535 1.00 92.38 458 VAL A CA 1
ATOM 3467 C C . VAL A 1 458 ? -6.694 15.885 4.704 1.00 92.38 458 VAL A C 1
ATOM 3469 O O . VAL A 1 458 ? -6.543 15.958 3.485 1.00 92.38 458 VAL A O 1
ATOM 3472 N N . SER A 1 459 ? -7.425 16.802 5.346 1.00 91.00 459 SER A N 1
ATOM 3473 C CA . SER A 1 459 ? -8.000 17.975 4.678 1.00 91.00 459 SER A CA 1
ATOM 3474 C C . SER A 1 459 ? -6.965 18.961 4.125 1.00 91.00 459 SER A C 1
ATOM 3476 O O . SER A 1 459 ? -7.334 19.793 3.299 1.00 91.00 459 SER A O 1
ATOM 3478 N N . LEU A 1 460 ? -5.725 18.926 4.621 1.00 89.56 460 LEU A N 1
ATOM 3479 C CA . LEU A 1 460 ? -4.633 19.805 4.187 1.00 89.56 460 LEU A CA 1
ATOM 3480 C C . LEU A 1 460 ? -3.880 19.252 2.966 1.00 89.56 460 LEU A C 1
ATOM 3482 O O . LEU A 1 460 ? -3.038 19.952 2.406 1.00 89.56 460 LEU A O 1
ATOM 3486 N N . ASP A 1 461 ? -4.199 18.032 2.525 1.00 91.62 461 ASP A N 1
ATOM 3487 C CA . ASP A 1 461 ? -3.567 17.415 1.363 1.00 91.62 461 ASP A CA 1
ATOM 3488 C C . ASP A 1 461 ? -3.838 18.209 0.078 1.00 91.62 461 ASP A C 1
ATOM 3490 O O . ASP A 1 461 ? -4.953 18.671 -0.190 1.00 91.62 461 ASP A O 1
ATOM 3494 N N . ALA A 1 462 ? -2.814 18.304 -0.772 1.00 90.06 462 ALA A N 1
ATOM 3495 C CA . ALA A 1 462 ? -2.916 18.979 -2.058 1.00 90.06 462 ALA A CA 1
ATOM 3496 C C . ALA A 1 462 ? -4.003 18.341 -2.945 1.00 90.06 462 ALA A C 1
ATOM 3498 O O . ALA A 1 462 ? -3.973 17.144 -3.246 1.00 90.06 462 ALA A O 1
ATOM 3499 N N . ALA A 1 463 ? -4.953 19.158 -3.406 1.00 90.12 463 ALA A N 1
ATOM 3500 C CA . ALA A 1 463 ? -6.004 18.717 -4.316 1.00 90.12 463 ALA A CA 1
ATOM 3501 C C . ALA A 1 463 ? -5.433 18.283 -5.679 1.00 90.12 463 ALA A C 1
ATOM 3503 O O . ALA A 1 463 ? -4.496 18.879 -6.214 1.00 90.12 463 ALA A O 1
ATOM 3504 N N . LEU A 1 464 ? -6.045 17.261 -6.274 1.00 89.56 464 LEU A N 1
ATOM 3505 C CA . LEU A 1 464 ? -5.728 16.797 -7.620 1.00 89.56 464 LEU A CA 1
ATOM 3506 C C . LEU A 1 464 ? -6.239 17.813 -8.640 1.00 89.56 464 LEU A C 1
ATOM 3508 O O . LEU A 1 464 ? -7.413 18.191 -8.599 1.00 89.56 464 LEU A O 1
ATOM 3512 N N . THR A 1 465 ? -5.368 18.240 -9.555 1.00 88.62 465 THR A N 1
ATOM 3513 C CA . THR A 1 465 ? -5.707 19.252 -10.560 1.00 88.62 465 THR A CA 1
ATOM 3514 C C . THR A 1 465 ? -5.804 18.625 -11.944 1.00 88.62 465 THR A C 1
ATOM 3516 O O . THR A 1 465 ? -4.796 18.199 -12.490 1.00 88.62 465 THR A O 1
ATOM 3519 N N . TYR A 1 466 ? -7.005 18.600 -12.525 1.00 86.69 466 TYR A N 1
ATOM 3520 C CA . TYR A 1 466 ? -7.258 18.020 -13.847 1.00 86.69 466 TYR A CA 1
ATOM 3521 C C . TYR A 1 466 ? -7.516 19.127 -14.880 1.00 86.69 466 TYR A C 1
ATOM 3523 O O . TYR A 1 466 ? -8.654 19.606 -14.995 1.00 86.69 466 TYR A O 1
ATOM 3531 N N . PRO A 1 467 ? -6.496 19.553 -15.650 1.00 78.38 467 PRO A N 1
ATOM 3532 C CA . PRO A 1 467 ? -6.686 20.547 -16.698 1.00 78.38 467 PRO A CA 1
ATOM 3533 C C . PRO A 1 467 ? -7.633 19.987 -17.770 1.00 78.38 467 PRO A C 1
ATOM 3535 O O . PRO A 1 467 ? -7.342 18.986 -18.419 1.00 78.38 467 PRO A O 1
ATOM 3538 N N . GLY A 1 468 ? -8.797 20.620 -17.938 1.00 73.44 468 GLY A N 1
ATOM 3539 C CA . GLY A 1 468 ? -9.811 20.216 -18.921 1.00 73.44 468 GLY A CA 1
ATOM 3540 C C . GLY A 1 468 ? -10.979 19.388 -18.374 1.00 73.44 468 GLY A C 1
ATOM 3541 O O . GLY A 1 468 ? -11.862 19.018 -19.146 1.00 73.44 468 GLY A O 1
ATOM 3542 N N . HIS A 1 469 ? -11.040 19.125 -17.064 1.00 80.56 469 HIS A N 1
ATOM 3543 C CA . HIS A 1 469 ? -12.223 18.531 -16.438 1.00 80.56 469 HIS A CA 1
ATOM 3544 C C . HIS A 1 469 ? -13.191 19.605 -15.909 1.00 80.56 469 HIS A C 1
ATOM 3546 O O . HIS A 1 469 ? -12.773 20.690 -15.511 1.00 80.56 469 HIS A O 1
ATOM 3552 N N . SER A 1 470 ? -14.499 19.310 -15.864 1.00 82.06 470 SER A N 1
ATOM 3553 C CA . SER A 1 470 ? -15.520 20.256 -15.369 1.00 82.06 470 SER A CA 1
ATOM 3554 C C . SER A 1 470 ? -15.324 20.630 -13.896 1.00 82.06 470 SER A C 1
ATOM 3556 O O . SER A 1 470 ? -15.744 21.697 -13.459 1.00 82.06 470 SER A O 1
ATOM 3558 N N . ARG A 1 471 ? -14.680 19.745 -13.128 1.00 80.38 471 ARG A N 1
ATOM 3559 C CA . ARG A 1 471 ? -14.124 20.034 -11.805 1.00 80.38 471 ARG A CA 1
ATOM 3560 C C . ARG A 1 471 ? -12.607 20.057 -11.918 1.00 80.38 471 ARG A C 1
ATOM 3562 O O . ARG A 1 471 ? -11.987 19.000 -11.956 1.00 80.38 471 ARG A O 1
ATOM 3569 N N . ALA A 1 472 ? -12.039 21.260 -11.978 1.00 80.75 472 ALA A N 1
ATOM 3570 C CA . ALA A 1 472 ? -10.598 21.449 -12.118 1.00 80.75 472 ALA A CA 1
ATOM 3571 C C . ALA A 1 472 ? -9.818 20.948 -10.894 1.00 80.75 472 ALA A C 1
ATOM 3573 O O . ALA A 1 472 ? -8.728 20.417 -11.059 1.00 80.75 472 ALA A O 1
ATOM 3574 N N . HIS A 1 473 ? -10.397 21.065 -9.695 1.00 88.44 473 HIS A N 1
ATOM 3575 C CA . HIS A 1 473 ? -9.797 20.596 -8.448 1.00 88.44 473 HIS A CA 1
ATOM 3576 C C . HIS A 1 473 ? -10.691 19.546 -7.794 1.00 88.44 473 HIS A C 1
ATOM 3578 O O . HIS A 1 473 ? -11.883 19.776 -7.569 1.00 88.44 473 HIS A O 1
ATOM 3584 N N . ILE A 1 474 ? -10.108 18.390 -7.494 1.00 89.94 474 ILE A N 1
ATOM 3585 C CA . ILE A 1 474 ? -10.760 17.284 -6.793 1.00 89.94 474 ILE A CA 1
ATOM 3586 C C . ILE A 1 474 ? -9.948 17.012 -5.521 1.00 89.94 474 ILE A C 1
ATOM 3588 O O . ILE A 1 474 ? -8.722 16.947 -5.604 1.00 89.94 474 ILE A O 1
ATOM 3592 N N . PRO A 1 475 ? -10.578 16.872 -4.340 1.00 91.38 475 PRO A N 1
ATOM 3593 C CA . PRO A 1 475 ? -9.843 16.533 -3.122 1.00 91.38 475 PRO A CA 1
ATOM 3594 C C . PRO A 1 475 ? -9.079 15.216 -3.299 1.00 91.38 475 PRO A C 1
ATOM 3596 O O . PRO A 1 475 ? -9.551 14.318 -3.991 1.00 91.38 475 PRO A O 1
ATOM 3599 N N . ALA A 1 476 ? -7.921 15.075 -2.652 1.00 92.19 476 ALA A N 1
ATOM 3600 C CA . ALA A 1 476 ? -7.101 13.864 -2.759 1.00 92.19 476 ALA A CA 1
ATOM 3601 C C . ALA A 1 476 ? -7.777 12.605 -2.181 1.00 92.19 476 ALA A C 1
ATOM 3603 O O . ALA A 1 476 ? -7.355 11.489 -2.486 1.00 92.19 476 ALA A O 1
ATOM 3604 N N . TRP A 1 477 ? -8.842 12.776 -1.392 1.00 95.19 477 TRP A N 1
ATOM 3605 C CA . TRP A 1 477 ? -9.525 11.713 -0.664 1.00 95.19 477 TRP A CA 1
ATOM 3606 C C . TRP A 1 477 ? -11.035 11.737 -0.874 1.00 95.19 477 TRP A C 1
ATOM 3608 O O . TRP A 1 477 ? -11.652 12.788 -1.055 1.00 95.19 477 TRP A O 1
ATOM 3618 N N . THR A 1 478 ? -11.640 10.552 -0.816 1.00 94.19 478 THR A N 1
ATOM 3619 C CA . THR A 1 478 ? -13.096 10.372 -0.853 1.00 94.19 478 THR A CA 1
ATOM 3620 C C . THR A 1 478 ? -13.552 9.488 0.295 1.00 94.19 478 THR A C 1
ATOM 3622 O O . THR A 1 478 ? -12.915 8.481 0.593 1.00 94.19 478 THR A O 1
ATOM 3625 N N . PHE A 1 479 ? -14.679 9.842 0.908 1.00 94.19 479 PHE A N 1
ATOM 3626 C CA . PHE A 1 479 ? -15.207 9.153 2.084 1.00 94.19 479 PHE A CA 1
ATOM 3627 C C . PHE A 1 479 ? -16.549 8.504 1.765 1.00 94.19 479 PHE A C 1
ATOM 3629 O O . PHE A 1 479 ? -17.365 9.053 1.018 1.00 94.19 479 PHE A O 1
ATOM 3636 N N . ARG A 1 480 ? -16.770 7.304 2.298 1.00 91.31 480 ARG A N 1
ATOM 3637 C CA . ARG A 1 480 ? -18.020 6.550 2.157 1.00 91.31 480 ARG A CA 1
ATOM 3638 C C . ARG A 1 480 ? -18.388 5.899 3.480 1.00 91.31 480 ARG A C 1
ATOM 3640 O O . ARG A 1 480 ? -17.511 5.503 4.237 1.00 91.31 480 ARG A O 1
ATOM 3647 N N . LYS A 1 481 ? -19.686 5.723 3.705 1.00 88.94 481 LYS A N 1
ATOM 3648 C CA . LYS A 1 481 ? -20.238 4.956 4.822 1.00 88.94 481 LYS A CA 1
ATOM 3649 C C . LYS A 1 481 ? -20.876 3.673 4.292 1.00 88.94 481 LYS A C 1
ATOM 3651 O O . LYS A 1 481 ? -21.543 3.709 3.259 1.00 88.94 481 LYS A O 1
ATOM 3656 N N . ALA A 1 482 ? -20.684 2.555 4.986 1.00 85.56 482 ALA A N 1
ATOM 3657 C CA . ALA A 1 482 ? -21.430 1.329 4.730 1.00 85.56 482 ALA A CA 1
ATOM 3658 C C . ALA A 1 482 ? -22.875 1.496 5.223 1.00 85.56 482 ALA A C 1
ATOM 3660 O O . ALA A 1 482 ? -23.113 1.852 6.380 1.00 85.56 482 ALA A O 1
ATOM 3661 N N . TYR A 1 483 ? -23.855 1.228 4.362 1.00 71.38 483 TYR A N 1
ATOM 3662 C CA . TYR A 1 483 ? -25.275 1.330 4.704 1.00 71.38 483 TYR A CA 1
ATOM 3663 C C . TYR A 1 483 ? -25.847 -0.062 5.000 1.00 71.38 483 TYR A C 1
ATOM 3665 O O . TYR A 1 483 ? -26.640 -0.580 4.221 1.00 71.38 483 TYR A O 1
ATOM 3673 N N . LEU A 1 484 ? -25.426 -0.698 6.101 1.00 63.47 484 LEU A N 1
ATOM 3674 C CA . LEU A 1 484 ? -26.010 -1.983 6.524 1.00 63.47 484 LEU A CA 1
ATOM 3675 C C . LEU A 1 484 ? -27.277 -1.788 7.383 1.00 63.47 484 LEU A C 1
ATOM 3677 O O . LEU A 1 484 ? -28.200 -2.594 7.329 1.00 63.47 484 LEU A O 1
ATOM 3681 N N . GLY A 1 485 ? -27.357 -0.684 8.135 1.00 66.69 485 GLY A N 1
ATOM 3682 C CA . GLY A 1 485 ? -28.535 -0.306 8.916 1.00 66.69 485 GLY A CA 1
ATOM 3683 C C . GLY A 1 485 ? -28.349 1.047 9.598 1.00 66.69 485 GLY A C 1
ATOM 3684 O O . GLY A 1 485 ? -27.397 1.243 10.346 1.00 66.69 485 GLY A O 1
ATOM 3685 N N . GLU A 1 486 ? -29.251 1.997 9.351 1.00 70.94 486 GLU A N 1
ATOM 3686 C CA . GLU A 1 486 ? -29.123 3.365 9.878 1.00 70.94 486 GLU A CA 1
ATOM 3687 C C . GLU A 1 486 ? -29.277 3.453 11.409 1.00 70.94 486 GLU A C 1
ATOM 3689 O O . GLU A 1 486 ? -28.758 4.384 12.023 1.00 70.94 486 GLU A O 1
ATOM 3694 N N . GLY A 1 487 ? -29.945 2.465 12.015 1.00 70.94 487 GLY A N 1
ATOM 3695 C CA . GLY A 1 487 ? -30.106 2.321 13.465 1.00 70.94 487 GLY A CA 1
ATOM 3696 C C . GLY A 1 487 ? -29.071 1.417 14.144 1.00 70.94 487 GLY A C 1
ATOM 3697 O O . GLY A 1 487 ? -29.243 1.103 15.318 1.00 70.94 487 GLY A O 1
ATOM 3698 N N . SER A 1 488 ? -28.036 0.957 13.428 1.00 80.44 488 SER A N 1
ATOM 3699 C CA . SER A 1 488 ? -26.950 0.197 14.054 1.00 80.44 488 SER A CA 1
ATOM 3700 C C . SER A 1 488 ? -26.130 1.104 14.971 1.00 80.44 488 SER A C 1
ATOM 3702 O O . SER A 1 488 ? -25.840 2.250 14.627 1.00 80.44 488 SER A O 1
ATOM 3704 N N . THR A 1 489 ? -25.722 0.579 16.124 1.00 83.88 489 THR A N 1
ATOM 3705 C CA . THR A 1 489 ? -24.761 1.247 17.014 1.00 83.88 489 THR A CA 1
ATOM 3706 C C . THR A 1 489 ? -23.354 1.256 16.425 1.00 83.88 489 THR A C 1
ATOM 3708 O O . THR A 1 489 ? -22.546 2.102 16.799 1.00 83.88 489 THR A O 1
ATOM 3711 N N . THR A 1 490 ? -23.064 0.341 15.498 1.00 86.81 490 THR A N 1
ATOM 3712 C CA . THR A 1 490 ? -21.801 0.277 14.767 1.00 86.81 490 THR A CA 1
ATOM 3713 C C . THR A 1 490 ? -21.938 0.919 13.393 1.00 86.81 490 THR A C 1
ATOM 3715 O O . THR A 1 490 ? -22.887 0.650 12.650 1.00 86.81 490 THR A O 1
ATOM 3718 N N . ALA A 1 491 ? -20.976 1.763 13.037 1.00 87.62 491 ALA A N 1
ATOM 3719 C CA . ALA A 1 491 ? -20.884 2.383 11.724 1.00 87.62 491 ALA A CA 1
ATOM 3720 C C . ALA A 1 491 ? -19.510 2.106 11.115 1.00 87.62 491 ALA A C 1
ATOM 3722 O O . ALA A 1 491 ? -18.490 2.270 11.778 1.00 87.62 491 ALA A O 1
ATOM 3723 N N . VAL A 1 492 ? -19.495 1.712 9.841 1.00 90.62 492 VAL A N 1
ATOM 3724 C CA . VAL A 1 492 ? -18.260 1.481 9.084 1.00 90.62 492 VAL A CA 1
ATOM 3725 C C . VAL A 1 492 ? -18.089 2.598 8.067 1.00 90.62 492 VAL A C 1
ATOM 3727 O O . VAL A 1 492 ? -18.954 2.820 7.214 1.00 90.62 492 VAL A O 1
ATOM 3730 N N . TYR A 1 493 ? -16.973 3.303 8.164 1.00 92.38 49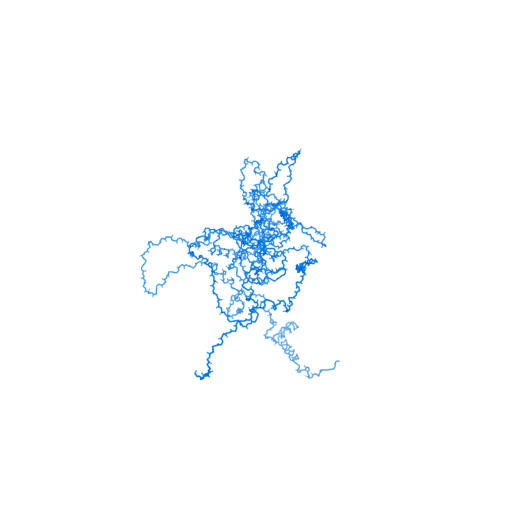3 TYR A N 1
ATOM 3731 C CA . TYR A 1 493 ? -16.548 4.348 7.244 1.00 92.38 493 TYR A CA 1
ATOM 3732 C C . TYR A 1 493 ? -15.338 3.867 6.458 1.00 92.38 493 TYR A C 1
ATOM 3734 O O . TYR A 1 493 ? -14.555 3.061 6.948 1.00 92.38 493 TYR A O 1
ATOM 3742 N N . VAL A 1 494 ? -15.179 4.363 5.236 1.00 94.25 494 VAL A N 1
ATOM 3743 C CA . VAL A 1 494 ? -14.005 4.106 4.407 1.00 94.25 494 VAL A CA 1
ATOM 3744 C C . VAL A 1 494 ? -13.527 5.400 3.775 1.00 94.25 494 VAL A C 1
ATOM 3746 O O . VAL A 1 494 ? -14.292 6.080 3.087 1.00 94.25 494 VAL A O 1
ATOM 3749 N N . ALA A 1 495 ? -12.244 5.680 3.954 1.00 95.44 495 ALA A N 1
ATOM 3750 C CA . ALA A 1 495 ? -11.499 6.708 3.251 1.00 95.44 495 ALA A CA 1
ATOM 3751 C C . ALA A 1 495 ? -10.720 6.064 2.095 1.00 95.44 495 ALA A C 1
ATOM 3753 O O . ALA A 1 495 ? -9.988 5.100 2.302 1.00 95.44 495 ALA A O 1
ATOM 3754 N N . LYS A 1 496 ? -10.882 6.571 0.869 1.00 95.31 496 LYS A N 1
ATOM 3755 C CA . LYS A 1 496 ? -10.149 6.109 -0.322 1.00 95.31 496 LYS A CA 1
ATOM 3756 C C . LYS A 1 496 ? -9.273 7.226 -0.865 1.00 95.31 496 LYS A C 1
ATOM 3758 O O . LYS A 1 496 ? -9.778 8.331 -1.090 1.00 95.31 496 LYS A O 1
ATOM 3763 N N . SER A 1 497 ? -8.011 6.913 -1.142 1.00 95.25 497 SER A N 1
ATOM 3764 C CA . SER A 1 497 ? -7.107 7.838 -1.823 1.00 95.25 497 SER A CA 1
ATOM 3765 C C . SER A 1 497 ? -7.413 7.865 -3.319 1.00 95.25 497 SER A C 1
ATOM 3767 O O . SER A 1 497 ? -7.570 6.824 -3.960 1.00 95.25 497 SER A O 1
ATOM 3769 N N . LEU A 1 498 ? -7.487 9.066 -3.884 1.00 93.12 498 LEU A N 1
ATOM 3770 C CA . LEU A 1 498 ? -7.534 9.280 -5.328 1.00 93.12 498 LEU A CA 1
ATOM 3771 C C . LEU A 1 498 ? -6.129 9.441 -5.922 1.00 93.12 498 LEU A C 1
ATOM 3773 O O . LEU A 1 498 ? -5.917 9.080 -7.076 1.00 93.12 498 LEU A O 1
ATOM 3777 N N . LEU A 1 499 ? -5.162 9.931 -5.135 1.00 93.06 499 LEU A N 1
ATOM 3778 C CA . LEU A 1 499 ? -3.766 10.064 -5.566 1.00 93.06 499 LEU A CA 1
ATOM 3779 C C . LEU A 1 499 ? -3.102 8.698 -5.772 1.00 93.06 499 LEU A C 1
ATOM 3781 O O . LEU A 1 499 ? -2.325 8.512 -6.711 1.00 93.06 499 LEU A O 1
ATOM 3785 N N . TRP A 1 500 ? -3.426 7.747 -4.897 1.00 95.00 500 TRP A N 1
ATOM 3786 C CA . TRP A 1 500 ? -3.021 6.351 -5.000 1.00 95.00 500 TRP A CA 1
ATOM 3787 C C . TRP A 1 500 ? -4.259 5.466 -5.144 1.00 95.00 500 TRP A C 1
ATOM 3789 O O . TRP A 1 500 ? -4.755 4.926 -4.150 1.00 95.00 500 TRP A O 1
ATOM 3799 N N . PRO A 1 501 ? -4.765 5.296 -6.381 1.00 93.88 501 PRO A N 1
ATOM 3800 C CA . PRO A 1 501 ? -5.905 4.433 -6.635 1.00 93.88 501 PRO A CA 1
ATOM 3801 C C . PRO A 1 501 ? -5.639 3.023 -6.102 1.00 93.88 501 PRO A C 1
ATOM 3803 O O . PRO A 1 501 ? -4.641 2.385 -6.452 1.00 93.88 501 PRO A O 1
ATOM 3806 N N . GLY A 1 502 ? -6.536 2.563 -5.233 1.00 92.50 502 GLY A N 1
ATOM 3807 C CA . GLY A 1 502 ? -6.432 1.272 -4.555 1.00 92.50 502 GLY A CA 1
ATOM 3808 C C . GLY A 1 502 ? -6.109 1.362 -3.065 1.00 92.50 502 GLY A C 1
ATOM 3809 O O . GLY A 1 502 ? -6.375 0.401 -2.352 1.00 92.50 502 GLY A O 1
ATOM 3810 N N . ALA A 1 503 ? -5.601 2.494 -2.565 1.00 95.88 503 ALA A N 1
ATOM 3811 C CA . ALA A 1 503 ? -5.423 2.688 -1.128 1.00 95.88 503 ALA A CA 1
ATOM 3812 C C . ALA A 1 503 ? -6.765 3.026 -0.465 1.00 95.88 503 ALA A C 1
ATOM 3814 O O . ALA A 1 503 ? -7.428 4.002 -0.841 1.00 95.88 503 ALA A O 1
ATOM 3815 N N . ALA A 1 504 ? -7.159 2.228 0.524 1.00 95.50 504 ALA A N 1
ATOM 3816 C CA . ALA A 1 504 ? -8.359 2.456 1.309 1.00 95.50 504 ALA A CA 1
ATOM 3817 C C . ALA A 1 504 ? -8.129 2.126 2.786 1.00 95.50 504 ALA A C 1
ATOM 3819 O O . ALA A 1 504 ? -7.509 1.120 3.118 1.00 95.50 504 ALA A O 1
ATOM 3820 N N . THR A 1 505 ? -8.697 2.942 3.665 1.00 95.75 505 THR A N 1
ATOM 3821 C CA . THR A 1 505 ? -8.689 2.718 5.112 1.00 95.75 505 THR A CA 1
ATOM 3822 C C . THR A 1 505 ? -10.123 2.622 5.589 1.00 95.75 505 THR A C 1
ATOM 3824 O O . THR A 1 505 ? -10.910 3.528 5.309 1.00 95.75 505 THR A O 1
ATOM 3827 N N . TYR A 1 506 ? -10.483 1.540 6.281 1.00 94.50 506 TYR A N 1
ATOM 3828 C CA . TYR A 1 506 ? -11.765 1.478 6.981 1.00 94.50 506 TYR A CA 1
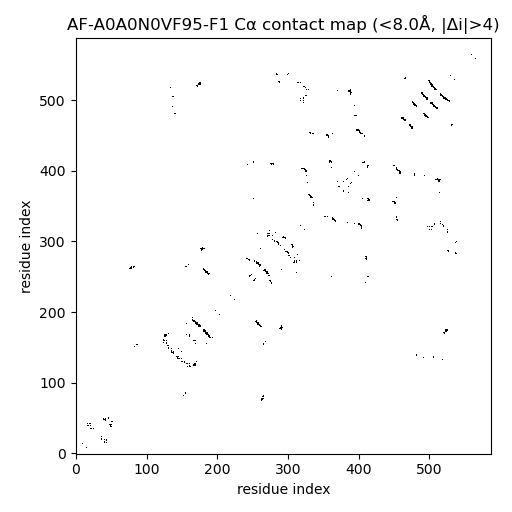ATOM 3829 C C . TYR A 1 506 ? -11.618 2.004 8.408 1.00 94.50 506 TYR A C 1
ATOM 3831 O O . TYR A 1 506 ? -10.546 1.898 8.992 1.00 94.50 506 TYR A O 1
ATOM 3839 N N . ALA A 1 507 ? -12.705 2.513 8.978 1.00 93.31 507 ALA A N 1
ATOM 3840 C CA . ALA A 1 507 ? -12.852 2.770 10.404 1.00 93.31 507 ALA A CA 1
ATOM 3841 C C . ALA A 1 507 ? -14.238 2.308 10.867 1.00 93.31 507 ALA A C 1
ATOM 3843 O O . ALA A 1 507 ? -15.260 2.728 10.323 1.00 93.31 507 ALA A O 1
ATOM 3844 N N . VAL A 1 508 ? -14.264 1.434 11.865 1.00 91.62 508 VAL A N 1
ATOM 3845 C CA . VAL A 1 508 ? -15.458 0.941 12.543 1.00 91.62 508 VAL A CA 1
ATOM 3846 C C . VAL A 1 508 ? -15.581 1.688 13.859 1.00 91.62 508 VAL A C 1
ATOM 3848 O O . VAL A 1 508 ? -14.753 1.527 14.757 1.00 91.62 508 VAL A O 1
ATOM 3851 N N . THR A 1 509 ? -16.629 2.493 13.977 1.00 88.62 509 THR A N 1
ATOM 3852 C CA . THR A 1 509 ? -16.963 3.198 15.214 1.00 88.62 509 THR A CA 1
ATOM 3853 C C . THR A 1 509 ? -18.142 2.510 15.882 1.00 88.62 509 THR A C 1
ATOM 3855 O O . THR A 1 509 ? -19.057 2.027 15.210 1.00 88.62 509 THR A O 1
ATOM 3858 N N . THR A 1 510 ? -18.122 2.445 17.211 1.00 86.81 510 THR A N 1
ATOM 3859 C CA . THR A 1 510 ? -19.255 1.966 18.011 1.00 86.81 510 THR A CA 1
ATOM 3860 C C . THR A 1 510 ? -19.734 3.117 18.878 1.00 86.81 510 THR A C 1
ATOM 3862 O O . THR A 1 510 ? -18.957 3.662 19.654 1.00 86.81 510 THR A O 1
ATOM 3865 N N . ALA A 1 511 ? -21.004 3.495 18.750 1.00 81.25 511 ALA A N 1
ATOM 3866 C CA . ALA A 1 511 ? -21.579 4.593 19.516 1.00 81.25 511 ALA A CA 1
ATOM 3867 C C . ALA A 1 511 ? -21.403 4.363 21.029 1.00 81.25 511 ALA A C 1
ATOM 3869 O O . ALA A 1 511 ? -21.795 3.313 21.547 1.00 81.25 511 ALA A O 1
ATOM 3870 N N . GLY A 1 512 ? -20.821 5.345 21.724 1.00 77.25 512 GLY A N 1
ATOM 3871 C CA . GLY A 1 512 ? -20.593 5.306 23.171 1.00 77.25 512 GLY A CA 1
ATOM 3872 C C . GLY A 1 512 ? -19.430 4.422 23.631 1.00 77.25 512 GLY A C 1
ATOM 3873 O O . GLY A 1 512 ? -19.330 4.157 24.826 1.00 77.25 512 GLY A O 1
ATOM 3874 N N . ARG A 1 513 ? -18.573 3.939 22.720 1.00 82.62 513 ARG A N 1
ATOM 3875 C CA . ARG A 1 513 ? -17.277 3.345 23.079 1.00 82.62 513 ARG A CA 1
ATOM 3876 C C . ARG A 1 513 ? -16.139 4.252 22.625 1.00 82.62 513 ARG A C 1
ATOM 3878 O O . ARG A 1 513 ? -16.255 4.817 21.535 1.00 82.62 513 ARG A O 1
ATOM 3885 N N . PRO A 1 514 ? -15.054 4.341 23.413 1.00 81.88 514 PRO A N 1
ATOM 3886 C CA . PRO A 1 514 ? -13.915 5.130 23.017 1.00 81.88 514 PRO A CA 1
ATOM 3887 C C . PRO A 1 514 ? -13.185 4.499 21.827 1.00 81.88 514 PRO A C 1
ATOM 3889 O O . PRO A 1 514 ? -13.040 3.275 21.738 1.00 81.88 514 PRO A O 1
ATOM 3892 N N . GLY A 1 515 ? -12.731 5.353 20.916 1.00 81.69 515 GLY A N 1
ATOM 3893 C CA . GLY A 1 515 ? -11.919 4.991 19.762 1.00 81.69 515 GLY A CA 1
ATOM 3894 C C . GLY A 1 515 ? -12.660 4.320 18.604 1.00 81.69 515 GLY A C 1
ATOM 3895 O O . GLY A 1 515 ? -13.890 4.237 18.528 1.00 81.69 515 GLY A O 1
ATOM 3896 N N . ALA A 1 516 ? -11.868 3.863 17.639 1.00 86.94 516 ALA A N 1
ATOM 3897 C CA . ALA A 1 516 ? -12.336 3.173 16.446 1.00 86.94 516 ALA A CA 1
ATOM 3898 C C . ALA A 1 516 ? -11.378 2.038 16.082 1.00 86.94 516 ALA A C 1
ATOM 3900 O O . ALA A 1 516 ? -10.162 2.188 16.181 1.00 86.94 516 ALA A O 1
ATOM 3901 N N . SER A 1 517 ? -11.918 0.920 15.597 1.00 90.75 517 SER A N 1
ATOM 3902 C CA . SER A 1 517 ? -11.095 -0.093 14.931 1.00 90.75 517 SER A CA 1
ATOM 3903 C C . SER A 1 517 ? -10.885 0.347 13.490 1.00 90.75 517 SER A C 1
ATOM 3905 O O . SER A 1 517 ? -11.855 0.522 12.757 1.00 90.75 517 SER A O 1
ATOM 3907 N N . TYR A 1 518 ? -9.645 0.547 13.067 1.00 92.81 518 TYR A N 1
ATOM 3908 C CA . TYR A 1 518 ? -9.337 0.965 11.705 1.00 92.81 518 TYR A CA 1
ATOM 3909 C C . TYR A 1 518 ? -8.180 0.151 11.152 1.00 92.81 518 TYR A C 1
ATOM 3911 O O . TYR A 1 518 ? -7.358 -0.381 11.893 1.00 92.81 518 TYR A O 1
ATOM 3919 N N . GLN A 1 519 ? -8.130 0.068 9.829 1.00 93.00 519 GLN A N 1
ATOM 3920 C CA . GLN A 1 519 ? -7.039 -0.585 9.130 1.00 93.00 519 GLN A CA 1
ATOM 3921 C C . GLN A 1 519 ? -6.932 -0.043 7.715 1.00 93.00 519 GLN A C 1
ATOM 3923 O O . GLN A 1 519 ? -7.939 0.180 7.038 1.00 93.00 519 GLN A O 1
ATOM 3928 N N . MET A 1 520 ? -5.695 0.127 7.260 1.00 94.19 520 MET A N 1
ATOM 3929 C CA . MET A 1 520 ? -5.380 0.460 5.875 1.00 94.19 520 MET A CA 1
ATOM 3930 C C . MET A 1 520 ? -5.111 -0.818 5.075 1.00 94.19 520 MET A C 1
ATOM 3932 O O . MET A 1 520 ? -4.397 -1.706 5.535 1.00 94.19 520 MET A O 1
ATOM 3936 N N . MET A 1 521 ? -5.626 -0.877 3.854 1.00 94.56 521 MET A N 1
ATOM 3937 C CA . MET A 1 521 ? -5.260 -1.874 2.857 1.00 94.56 521 MET A CA 1
ATOM 3938 C C . MET A 1 521 ? -4.991 -1.180 1.524 1.00 94.56 521 MET A C 1
ATOM 3940 O O . MET A 1 521 ? -5.704 -0.255 1.125 1.00 94.56 521 MET A O 1
ATOM 3944 N N . TYR A 1 522 ? -3.980 -1.656 0.804 1.00 96.25 522 TYR A N 1
ATOM 3945 C CA . TYR A 1 522 ? -3.793 -1.313 -0.600 1.00 96.25 522 TYR A CA 1
ATOM 3946 C C . TYR A 1 522 ? -4.288 -2.447 -1.504 1.00 96.25 522 TYR A C 1
ATOM 3948 O O . TYR A 1 522 ? -3.957 -3.604 -1.282 1.00 96.25 522 TYR A O 1
ATOM 3956 N N . CYS A 1 523 ? -5.068 -2.148 -2.538 1.00 95.00 523 CYS A N 1
ATOM 3957 C CA . CYS A 1 523 ? -5.426 -3.114 -3.576 1.00 95.00 523 CYS A CA 1
ATOM 3958 C C . CYS A 1 523 ? -5.436 -2.426 -4.941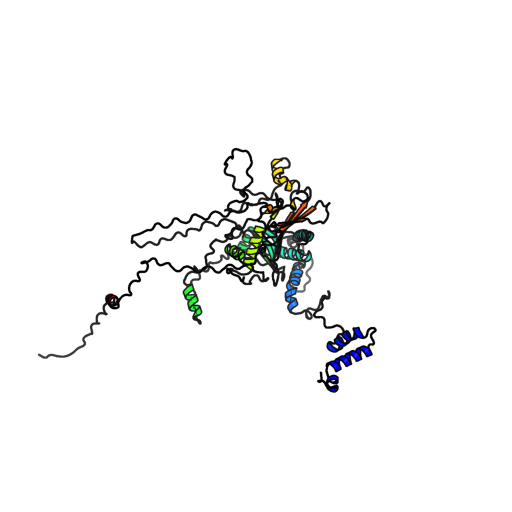 1.00 95.00 523 CYS A C 1
ATOM 3960 O O . CYS A 1 523 ? -6.388 -1.720 -5.283 1.00 95.00 523 CYS A O 1
ATOM 3962 N N . GLY A 1 524 ? -4.376 -2.602 -5.731 1.00 94.25 524 GLY A N 1
ATOM 3963 C CA . GLY A 1 524 ? -4.270 -1.933 -7.028 1.00 94.25 524 GLY A CA 1
ATOM 3964 C C . GLY A 1 524 ? -2.954 -2.166 -7.760 1.00 94.25 524 GLY A C 1
ATOM 3965 O O . GLY A 1 524 ? -2.168 -3.036 -7.409 1.00 94.25 524 GLY A O 1
ATOM 3966 N N . THR A 1 525 ? -2.693 -1.365 -8.793 1.00 93.19 525 THR A N 1
ATOM 3967 C CA . THR A 1 525 ? -1.548 -1.562 -9.703 1.00 93.19 525 THR A CA 1
ATOM 3968 C C . THR A 1 525 ? -0.218 -1.012 -9.181 1.00 93.19 525 THR A C 1
ATOM 3970 O O . THR A 1 525 ? 0.780 -1.070 -9.892 1.00 93.19 525 THR A O 1
ATOM 3973 N N . GLY A 1 526 ? -0.204 -0.377 -8.008 1.00 92.69 526 GLY A N 1
ATOM 3974 C CA . GLY A 1 526 ? 0.960 0.313 -7.448 1.00 92.69 526 GLY A CA 1
ATOM 3975 C C . GLY A 1 526 ? 1.378 1.564 -8.228 1.00 92.69 526 GLY A C 1
ATOM 3976 O O . GLY A 1 526 ? 2.531 1.975 -8.146 1.00 92.69 526 GLY A O 1
ATOM 3977 N N . LEU A 1 527 ? 0.476 2.168 -9.013 1.00 92.56 527 LEU A N 1
ATOM 3978 C CA . LEU A 1 527 ? 0.770 3.350 -9.829 1.00 92.56 527 LEU A CA 1
ATOM 3979 C C . LEU A 1 527 ? 0.096 4.592 -9.247 1.00 92.56 527 LEU A C 1
ATOM 3981 O O . LEU A 1 527 ? -1.102 4.581 -8.973 1.00 92.56 527 LEU A O 1
ATOM 3985 N N . LYS A 1 528 ? 0.864 5.677 -9.136 1.00 92.44 528 LYS A N 1
ATOM 3986 C CA . LYS A 1 528 ? 0.356 6.993 -8.739 1.00 92.44 528 LYS A CA 1
ATOM 3987 C C . LYS A 1 528 ? -0.512 7.584 -9.855 1.00 92.44 528 LYS A C 1
ATOM 3989 O O . LYS A 1 528 ? -0.194 7.407 -11.043 1.00 92.44 528 LYS A O 1
ATOM 3994 N N . ASP A 1 529 ? -1.587 8.276 -9.483 1.00 90.06 529 ASP A N 1
ATOM 3995 C CA . ASP A 1 529 ? -2.382 9.045 -10.436 1.00 90.06 529 ASP A CA 1
ATOM 3996 C C . ASP A 1 529 ? -1.588 10.251 -10.955 1.00 90.06 529 ASP A C 1
ATOM 3998 O O . ASP A 1 529 ? -0.847 10.902 -10.216 1.00 90.06 529 ASP A O 1
ATOM 4002 N N . LEU A 1 530 ? -1.735 10.527 -12.249 1.00 85.12 530 LEU A N 1
ATOM 4003 C CA . LEU A 1 530 ? -1.025 11.599 -12.949 1.00 85.12 530 LEU A CA 1
ATOM 4004 C C . LEU A 1 530 ? -1.873 12.863 -13.094 1.00 85.12 530 LEU A C 1
ATOM 4006 O O . LEU A 1 530 ? -1.473 13.774 -13.810 1.00 85.12 530 LEU A O 1
ATOM 4010 N N . GLN A 1 531 ? -3.046 12.927 -12.456 1.00 86.00 531 GLN A N 1
ATOM 4011 C CA . GLN A 1 531 ? -3.913 14.109 -12.485 1.00 86.00 531 GLN A CA 1
ATOM 4012 C C . GLN A 1 531 ? -4.296 14.528 -13.921 1.00 86.00 531 GLN A C 1
ATOM 4014 O O . GLN A 1 531 ? -4.415 15.702 -14.256 1.00 86.00 531 GLN A O 1
ATOM 4019 N N . GLY A 1 532 ? -4.460 13.546 -14.812 1.00 73.81 532 GLY A N 1
ATOM 4020 C CA . GLY A 1 532 ? -4.762 13.780 -16.228 1.00 73.81 532 GLY A CA 1
ATOM 4021 C C . GLY A 1 532 ? -3.556 14.144 -17.102 1.00 73.81 532 GLY A C 1
ATOM 4022 O O . GLY A 1 532 ? -3.720 14.272 -18.313 1.00 73.81 532 GLY A O 1
ATOM 4023 N N . ALA A 1 533 ? -2.350 14.260 -16.538 1.00 80.44 533 ALA A N 1
ATOM 4024 C CA . ALA A 1 533 ? -1.126 14.375 -17.321 1.00 80.44 533 ALA A CA 1
ATOM 4025 C C . ALA A 1 533 ? -0.721 13.019 -17.922 1.00 80.44 533 ALA A C 1
ATOM 4027 O O . ALA A 1 533 ? -0.896 11.957 -17.318 1.00 80.44 533 ALA A O 1
ATOM 4028 N N . TYR A 1 534 ? -0.137 13.054 -19.118 1.00 82.69 534 TYR A N 1
ATOM 4029 C CA . TYR A 1 534 ? 0.511 11.879 -19.686 1.00 82.69 534 TYR A CA 1
ATOM 4030 C C . TYR A 1 534 ? 1.868 11.674 -19.029 1.00 82.69 534 TYR A C 1
ATOM 4032 O O . TYR A 1 534 ? 2.596 12.627 -18.755 1.00 82.69 534 TYR A O 1
ATOM 4040 N N . TYR A 1 535 ? 2.220 10.412 -18.802 1.00 85.06 535 TYR A N 1
ATOM 4041 C CA . TYR A 1 535 ? 3.573 10.079 -18.394 1.00 85.06 535 TYR A CA 1
ATOM 4042 C C . TYR A 1 535 ? 4.535 10.416 -19.534 1.00 85.06 535 TYR A C 1
ATOM 4044 O O . TYR A 1 535 ? 4.455 9.811 -20.603 1.00 85.06 535 TYR A O 1
ATOM 4052 N N . ALA A 1 536 ? 5.434 11.364 -19.288 1.00 85.38 536 ALA A N 1
ATOM 4053 C CA . ALA A 1 536 ? 6.571 11.642 -20.145 1.00 85.38 536 ALA A CA 1
ATOM 4054 C C . ALA A 1 536 ? 7.833 11.170 -19.409 1.00 85.38 536 ALA A C 1
ATOM 4056 O O . ALA A 1 536 ? 8.065 11.626 -18.285 1.00 85.38 536 ALA A O 1
ATOM 4057 N N . PRO A 1 537 ? 8.623 10.245 -19.983 1.00 83.69 537 PRO A N 1
ATOM 4058 C CA . PRO A 1 537 ? 9.904 9.893 -19.391 1.00 83.69 537 PRO A CA 1
ATOM 4059 C C . PRO A 1 537 ? 10.795 11.145 -19.330 1.00 83.69 537 PRO A C 1
ATOM 4061 O O . PRO A 1 537 ? 10.693 12.001 -20.217 1.00 83.69 537 PRO A O 1
ATOM 4064 N N . PRO A 1 538 ? 11.649 11.277 -18.300 1.00 85.12 538 PRO A N 1
ATOM 4065 C CA . PRO A 1 538 ? 12.579 12.391 -18.214 1.00 85.12 538 PRO A CA 1
ATOM 4066 C C . PRO A 1 538 ? 13.463 12.445 -19.459 1.00 85.12 538 PRO A C 1
ATOM 4068 O O . PRO A 1 538 ? 13.770 11.422 -20.076 1.00 85.12 538 PRO A O 1
ATOM 4071 N N . LEU A 1 539 ? 13.838 13.661 -19.843 1.00 86.50 539 LEU A N 1
ATOM 4072 C CA . LEU A 1 539 ? 14.774 13.858 -20.939 1.00 86.50 539 LEU A CA 1
ATOM 4073 C C . LEU A 1 539 ? 16.163 13.360 -20.515 1.00 86.50 539 LEU A C 1
ATOM 4075 O O . LEU A 1 539 ? 16.493 13.433 -19.327 1.00 86.50 539 LEU A O 1
ATOM 4079 N N . PRO A 1 540 ? 16.978 12.872 -21.467 1.00 82.31 540 PRO A N 1
ATOM 4080 C CA . PRO A 1 540 ? 18.371 12.572 -21.178 1.00 82.31 540 PRO A CA 1
ATOM 4081 C C . PRO A 1 540 ? 19.069 13.819 -20.610 1.00 82.31 540 PRO A C 1
ATOM 4083 O O . PRO A 1 540 ? 18.678 14.942 -20.953 1.00 82.31 540 PRO A O 1
ATOM 4086 N N . PRO A 1 541 ? 20.083 13.640 -19.742 1.00 81.75 541 PRO A N 1
ATOM 4087 C CA . PRO A 1 541 ? 20.826 14.764 -19.192 1.00 81.75 541 PRO A CA 1
ATOM 4088 C C . PRO A 1 541 ? 21.410 15.616 -20.329 1.00 81.75 541 PRO A C 1
ATOM 4090 O O . PRO A 1 541 ? 21.748 15.067 -21.385 1.00 81.75 541 PRO A O 1
ATOM 4093 N N . PRO A 1 542 ? 21.509 16.944 -20.140 1.00 86.44 542 PRO A N 1
ATOM 4094 C CA . PRO A 1 542 ? 22.126 17.810 -21.134 1.00 86.44 542 PRO A CA 1
ATOM 4095 C C . PRO A 1 542 ? 23.566 17.360 -21.398 1.00 86.44 542 PRO A C 1
ATOM 4097 O O . PRO A 1 542 ? 24.226 16.810 -20.512 1.00 86.44 542 PRO A O 1
ATOM 4100 N N . CYS A 1 543 ? 24.048 17.589 -22.621 1.00 88.00 543 CYS A N 1
ATOM 4101 C CA . CYS A 1 543 ? 25.460 17.399 -22.927 1.00 88.00 543 CYS A CA 1
ATOM 4102 C C . CYS A 1 543 ? 26.292 18.256 -21.968 1.00 88.00 543 CYS A C 1
ATOM 4104 O O . CYS A 1 543 ? 25.944 19.410 -21.726 1.00 88.00 543 CYS A O 1
ATOM 4106 N N . CYS A 1 544 ? 27.359 17.683 -21.413 1.00 86.56 544 CYS A N 1
ATOM 4107 C CA . CYS A 1 544 ? 28.306 18.458 -20.626 1.00 86.56 544 CYS A CA 1
ATOM 4108 C C . CYS A 1 544 ? 28.959 19.505 -21.527 1.00 86.56 544 CYS A C 1
ATOM 4110 O O . CYS A 1 544 ? 29.314 19.194 -22.667 1.00 86.56 544 CYS A O 1
ATOM 4112 N N . ASP A 1 545 ? 29.112 20.718 -21.007 1.00 86.69 545 ASP A N 1
ATOM 4113 C CA . ASP A 1 545 ? 29.888 21.743 -21.686 1.00 86.69 545 ASP A CA 1
ATOM 4114 C C . ASP A 1 545 ? 31.358 21.312 -21.726 1.00 86.69 545 ASP A C 1
ATOM 4116 O O . ASP A 1 545 ? 31.889 20.744 -20.765 1.00 86.69 545 ASP A O 1
ATOM 4120 N N . GLU A 1 546 ? 32.002 21.547 -22.866 1.00 84.75 546 GLU A N 1
ATOM 4121 C CA . GLU A 1 546 ? 33.446 21.373 -22.987 1.00 84.75 546 GLU A CA 1
ATOM 4122 C C . GLU A 1 546 ? 34.164 22.386 -22.088 1.00 84.75 546 GLU A C 1
ATOM 4124 O O . GLU A 1 546 ? 33.616 23.436 -21.736 1.00 84.75 546 GLU A O 1
ATOM 4129 N N . TYR A 1 547 ? 35.399 22.065 -21.699 1.00 82.31 547 TYR A N 1
ATOM 4130 C CA . TYR A 1 547 ? 36.212 22.980 -20.908 1.00 82.31 547 TYR A CA 1
ATOM 4131 C C . TYR A 1 547 ? 36.384 24.303 -21.663 1.00 82.31 547 TYR A C 1
ATOM 4133 O O . TYR A 1 547 ? 36.884 24.326 -22.787 1.00 82.31 547 TYR A O 1
ATOM 4141 N N . ALA A 1 548 ? 35.953 25.407 -21.055 1.00 81.56 548 ALA A N 1
ATOM 4142 C CA . ALA A 1 548 ? 36.142 26.729 -21.629 1.00 81.56 548 ALA A CA 1
ATOM 4143 C C . ALA A 1 548 ? 37.578 27.190 -21.350 1.00 81.56 548 ALA A C 1
ATOM 4145 O O . ALA A 1 548 ? 37.844 27.779 -20.304 1.00 81.56 548 ALA A O 1
ATOM 4146 N N . GLU A 1 549 ? 38.490 26.912 -22.283 1.00 76.69 549 GLU A N 1
ATOM 4147 C CA . GLU A 1 549 ? 39.876 27.382 -22.208 1.00 76.69 549 GLU A CA 1
ATOM 4148 C C . GLU A 1 549 ? 39.910 28.912 -22.088 1.00 76.69 549 GLU A C 1
ATOM 4150 O O . GLU A 1 549 ? 39.389 29.637 -22.949 1.00 76.69 549 GLU A O 1
ATOM 4155 N N . LYS A 1 550 ? 40.527 29.434 -21.020 1.00 80.12 550 LYS A N 1
ATOM 4156 C CA . LYS A 1 550 ? 40.795 30.871 -20.939 1.00 80.12 550 LYS A CA 1
ATOM 4157 C C . LYS A 1 550 ? 41.869 31.223 -21.983 1.00 80.12 550 LYS A C 1
ATOM 4159 O O . LYS A 1 550 ? 42.822 30.465 -22.162 1.00 80.12 550 LYS A O 1
ATOM 4164 N N . PRO A 1 551 ? 41.769 32.377 -22.672 1.00 70.12 551 PRO A N 1
ATOM 4165 C CA . PRO A 1 551 ? 42.814 32.813 -23.596 1.00 70.12 551 PRO A CA 1
ATOM 4166 C C . PRO A 1 551 ? 44.184 32.870 -22.893 1.00 70.12 551 PRO A C 1
ATOM 4168 O O . PRO A 1 551 ? 44.357 33.678 -21.982 1.00 70.12 551 PRO A O 1
ATOM 4171 N N . GLY A 1 552 ? 45.133 32.028 -23.319 1.00 67.50 552 GLY A N 1
ATOM 4172 C CA . GLY A 1 552 ? 46.489 31.926 -22.749 1.00 67.50 552 GLY A CA 1
ATOM 4173 C C . GLY A 1 552 ? 46.685 30.861 -21.658 1.00 67.50 552 GLY A C 1
ATOM 4174 O O . GLY A 1 552 ? 47.752 30.797 -21.064 1.00 67.50 552 GLY A O 1
ATOM 4175 N N . GLU A 1 553 ? 45.671 30.044 -21.353 1.00 66.38 553 GLU A N 1
ATOM 4176 C CA . GLU A 1 553 ? 45.785 28.941 -20.380 1.00 66.38 553 GLU A CA 1
ATOM 4177 C C . GLU A 1 553 ? 46.421 27.684 -20.990 1.00 66.38 553 GLU A C 1
ATOM 4179 O O . GLU A 1 553 ? 47.141 26.954 -20.315 1.00 66.38 553 GLU A O 1
ATOM 4184 N N . PHE A 1 554 ? 46.199 27.468 -22.289 1.00 58.53 554 PHE A N 1
ATOM 4185 C CA . PHE A 1 554 ? 46.872 26.442 -23.076 1.00 58.53 554 PHE A CA 1
ATOM 4186 C C . PHE A 1 554 ? 47.773 27.107 -24.120 1.00 58.53 554 PHE A C 1
ATOM 4188 O O . PHE A 1 554 ? 47.497 27.116 -25.321 1.00 58.53 554 PHE A O 1
ATOM 4195 N N . ASP A 1 555 ? 48.876 27.685 -23.654 1.00 61.53 555 ASP A N 1
ATOM 4196 C CA . ASP A 1 555 ? 50.013 27.973 -24.519 1.00 61.53 555 ASP A CA 1
ATOM 4197 C C . ASP A 1 555 ? 50.694 26.631 -24.778 1.00 61.53 555 ASP A C 1
ATOM 4199 O O . ASP A 1 555 ? 51.629 26.274 -24.071 1.00 61.53 555 ASP A O 1
ATOM 4203 N N . GLY A 1 556 ? 50.157 25.840 -25.717 1.00 61.03 556 GLY A N 1
ATOM 4204 C CA . GLY A 1 556 ? 50.718 24.537 -26.067 1.00 61.03 556 GLY A CA 1
ATOM 4205 C C . GLY A 1 556 ? 52.229 24.672 -26.222 1.00 61.03 556 GLY A C 1
ATOM 4206 O O . GLY A 1 556 ? 52.693 25.350 -27.146 1.00 61.03 556 GLY A O 1
ATOM 4207 N N . GLU A 1 557 ? 52.981 24.109 -25.270 1.00 64.81 557 GLU A N 1
ATOM 4208 C CA . GLU A 1 557 ? 54.435 24.133 -25.319 1.00 64.81 557 GLU A CA 1
ATOM 4209 C C . GLU A 1 557 ? 54.819 23.584 -26.689 1.00 64.81 557 GLU A C 1
ATOM 4211 O O . GLU A 1 557 ? 54.320 22.539 -27.113 1.00 64.81 557 GLU A O 1
ATOM 4216 N N . ARG A 1 558 ? 55.614 24.350 -27.447 1.00 65.69 558 ARG A N 1
ATOM 4217 C CA . ARG A 1 558 ? 56.094 23.886 -28.749 1.00 65.69 558 ARG A CA 1
ATOM 4218 C C . ARG A 1 558 ? 56.692 22.501 -28.546 1.00 65.69 558 ARG A C 1
ATOM 4220 O O . ARG A 1 558 ? 57.588 22.375 -27.715 1.00 65.69 558 ARG A O 1
ATOM 4227 N N . ASP A 1 559 ? 56.238 21.526 -29.336 1.00 70.31 559 ASP A N 1
ATOM 4228 C CA . ASP A 1 559 ? 56.887 20.218 -29.425 1.00 70.31 559 ASP A CA 1
ATOM 4229 C C . ASP A 1 559 ? 58.408 20.418 -29.449 1.00 70.31 559 ASP A C 1
ATOM 4231 O O . ASP A 1 559 ? 58.919 21.254 -30.213 1.00 70.31 559 ASP A O 1
ATOM 4235 N N . CYS A 1 560 ? 59.120 19.696 -28.579 1.00 66.44 560 CYS A N 1
ATOM 4236 C CA . CYS A 1 560 ? 60.567 19.794 -28.477 1.00 66.44 560 CYS A CA 1
ATOM 4237 C C . CYS A 1 560 ? 61.193 19.580 -29.854 1.00 66.44 560 CYS A C 1
ATOM 4239 O O . CYS A 1 560 ? 60.859 18.650 -30.592 1.00 66.44 560 CYS A O 1
ATOM 4241 N N . THR A 1 561 ? 62.096 20.476 -30.243 1.00 76.00 561 THR A N 1
ATOM 4242 C CA . THR A 1 561 ? 62.777 20.314 -31.526 1.00 76.00 561 THR A CA 1
ATOM 4243 C C . THR A 1 561 ? 63.744 19.130 -31.444 1.00 76.00 561 THR A C 1
ATOM 4245 O O . THR A 1 561 ? 64.318 18.860 -30.391 1.00 76.00 561 THR A O 1
ATOM 4248 N N . VAL A 1 562 ? 63.975 18.432 -32.563 1.00 71.38 562 VAL A N 1
ATOM 4249 C CA . VAL A 1 562 ? 64.917 17.290 -32.635 1.00 71.38 562 VAL A CA 1
ATOM 4250 C C . VAL A 1 562 ? 66.300 17.652 -32.062 1.00 71.38 562 VAL A C 1
ATOM 4252 O O . VAL A 1 562 ? 66.956 16.830 -31.426 1.00 71.38 562 VAL A O 1
ATOM 4255 N N . ASP A 1 563 ? 66.728 18.906 -32.232 1.00 69.94 563 ASP A N 1
ATOM 4256 C CA . ASP A 1 563 ? 67.996 19.419 -31.703 1.00 69.94 563 ASP A CA 1
ATOM 4257 C C . ASP A 1 563 ? 68.005 19.583 -30.170 1.00 69.94 563 ASP A C 1
ATOM 4259 O O . ASP A 1 563 ? 69.067 19.509 -29.549 1.00 69.94 563 ASP A O 1
ATOM 4263 N N . GLU A 1 564 ? 66.850 19.815 -29.545 1.00 71.81 564 GLU A N 1
ATOM 4264 C CA . GLU A 1 564 ? 66.695 19.898 -28.088 1.00 71.81 564 GLU A CA 1
ATOM 4265 C C . GLU A 1 564 ? 66.620 18.507 -27.457 1.00 71.81 564 GLU A C 1
ATOM 4267 O O . GLU A 1 564 ? 67.274 18.280 -26.438 1.00 71.81 564 GLU A O 1
ATOM 4272 N N . GLU A 1 565 ? 65.951 17.546 -28.101 1.00 72.38 565 GLU A N 1
ATOM 4273 C CA . GLU A 1 565 ? 65.982 16.136 -27.683 1.00 72.38 565 GLU A CA 1
ATOM 4274 C C . GLU A 1 565 ? 67.412 15.569 -27.711 1.00 72.38 565 GLU A C 1
ATOM 4276 O O . GLU A 1 565 ? 67.844 14.886 -26.779 1.00 72.38 565 GLU A O 1
ATOM 4281 N N . LEU A 1 566 ? 68.203 15.923 -28.731 1.00 70.25 566 LEU A N 1
ATOM 4282 C CA . LEU A 1 566 ? 69.604 15.504 -28.866 1.00 70.25 566 LEU A CA 1
ATOM 4283 C C . LEU A 1 566 ? 70.529 16.056 -27.768 1.00 70.25 566 LEU A C 1
ATOM 4285 O O . LEU A 1 566 ? 71.584 15.472 -27.524 1.00 70.25 566 LEU A O 1
ATOM 4289 N N . ARG A 1 567 ? 70.161 17.148 -27.080 1.00 70.88 567 ARG A N 1
ATOM 4290 C CA . ARG A 1 567 ? 70.938 17.674 -25.936 1.00 70.88 567 ARG A CA 1
ATOM 4291 C C . ARG A 1 567 ? 70.749 16.857 -24.665 1.00 70.88 567 ARG A C 1
ATOM 4293 O O . ARG A 1 567 ? 71.643 16.856 -23.822 1.00 70.88 567 ARG A O 1
ATOM 4300 N N . TYR A 1 568 ? 69.613 16.179 -24.539 1.00 69.00 568 TYR A N 1
ATOM 4301 C CA . TYR A 1 568 ? 69.305 15.286 -23.423 1.00 69.00 568 TYR A CA 1
ATOM 4302 C C . TYR A 1 568 ? 69.574 13.814 -23.755 1.00 69.00 568 TYR A C 1
ATOM 4304 O O . TYR A 1 568 ? 69.440 12.956 -22.881 1.00 69.00 568 TYR A O 1
ATOM 4312 N N . ALA A 1 569 ? 70.006 13.512 -24.985 1.00 70.06 569 ALA A N 1
ATOM 4313 C CA . ALA A 1 569 ? 70.469 12.183 -25.347 1.00 70.06 569 ALA A CA 1
ATOM 4314 C C . ALA A 1 569 ? 71.665 11.791 -24.453 1.00 70.06 569 ALA A C 1
ATOM 4316 O O . ALA A 1 569 ? 72.643 12.543 -24.364 1.00 70.06 569 ALA A O 1
ATOM 4317 N N . PRO A 1 570 ? 71.614 10.630 -23.771 1.00 73.88 570 PRO A N 1
ATOM 4318 C CA . PRO A 1 570 ? 72.709 10.193 -22.919 1.00 73.88 570 PRO A CA 1
ATOM 4319 C C . PRO A 1 570 ? 73.995 10.076 -23.752 1.00 73.88 570 PRO A C 1
ATOM 4321 O O . PRO A 1 570 ? 73.941 9.610 -24.896 1.00 73.88 570 PRO A O 1
ATOM 4324 N N . PRO A 1 571 ? 75.160 10.493 -23.218 1.00 71.56 571 PRO A N 1
ATOM 4325 C CA . PRO A 1 571 ? 76.407 10.413 -23.964 1.00 71.56 571 PRO A CA 1
ATOM 4326 C C . PRO A 1 571 ? 76.668 8.956 -24.372 1.00 71.56 571 PRO A C 1
ATOM 4328 O O . PRO A 1 571 ? 76.390 8.047 -23.580 1.00 71.56 571 PRO A O 1
ATOM 4331 N N . PRO A 1 572 ? 77.194 8.709 -25.587 1.00 69.88 572 PRO A N 1
ATOM 4332 C CA . PRO A 1 572 ? 77.404 7.352 -26.066 1.00 69.88 572 PRO A CA 1
ATOM 4333 C C . PRO A 1 572 ? 78.300 6.578 -25.088 1.00 69.88 572 PRO A C 1
ATOM 4335 O O . PRO A 1 572 ? 79.228 7.162 -24.508 1.00 69.88 572 PRO A O 1
ATOM 4338 N N . PRO A 1 573 ? 78.033 5.276 -24.878 1.00 67.00 573 PRO A N 1
ATOM 4339 C CA . PRO A 1 573 ? 78.818 4.464 -23.961 1.00 67.00 573 PRO A CA 1
ATOM 4340 C C . PRO A 1 573 ? 80.293 4.525 -24.363 1.00 67.00 573 PRO A C 1
ATOM 4342 O O . PRO A 1 573 ? 80.630 4.432 -25.546 1.00 67.00 573 PRO A O 1
ATOM 4345 N N . ARG A 1 574 ? 81.180 4.724 -23.377 1.00 59.22 574 ARG A N 1
ATOM 4346 C CA . ARG A 1 574 ? 82.625 4.783 -23.638 1.00 59.22 574 ARG A CA 1
ATOM 4347 C C . ARG A 1 574 ? 83.054 3.490 -24.337 1.00 59.22 574 ARG A C 1
ATOM 4349 O O . ARG A 1 574 ? 82.621 2.423 -23.896 1.00 59.22 574 ARG A O 1
ATOM 4356 N N . PRO A 1 575 ? 83.898 3.569 -25.381 1.00 59.00 575 PRO A N 1
ATOM 4357 C CA . PRO A 1 575 ? 84.350 2.380 -26.082 1.00 59.00 575 PRO A CA 1
ATOM 4358 C C . PRO A 1 575 ? 85.020 1.435 -25.083 1.00 59.00 575 PRO A C 1
ATOM 4360 O O . PRO A 1 575 ? 85.845 1.862 -24.266 1.00 59.00 575 PRO A O 1
ATOM 4363 N N . ALA A 1 576 ? 84.622 0.163 -25.122 1.00 56.78 576 ALA A N 1
ATOM 4364 C CA . ALA A 1 576 ? 85.325 -0.891 -24.413 1.00 56.78 576 ALA A CA 1
ATOM 4365 C C . ALA A 1 576 ? 86.779 -0.866 -24.893 1.00 56.78 576 ALA A C 1
ATOM 4367 O O . ALA A 1 576 ? 87.022 -0.852 -26.097 1.00 56.78 576 ALA A O 1
ATOM 4368 N N . LYS A 1 577 ? 87.737 -0.796 -23.961 1.00 53.22 577 LYS A N 1
ATOM 4369 C CA . LYS A 1 577 ? 89.146 -0.998 -24.299 1.00 53.22 577 LYS A CA 1
ATOM 4370 C C . LYS A 1 577 ? 89.253 -2.362 -24.974 1.00 53.22 577 LYS A C 1
ATOM 4372 O O . LYS A 1 577 ? 89.000 -3.371 -24.318 1.00 53.22 577 LYS A O 1
ATOM 4377 N N . GLU A 1 578 ? 89.579 -2.366 -26.261 1.00 45.41 578 GLU A N 1
ATOM 4378 C CA . GLU A 1 578 ? 90.036 -3.567 -26.944 1.00 45.41 578 GLU A CA 1
ATOM 4379 C C . GLU A 1 578 ? 91.283 -4.059 -26.204 1.00 45.41 578 GLU A C 1
ATOM 4381 O O . GLU A 1 578 ? 92.171 -3.278 -25.853 1.00 45.41 578 GLU A O 1
ATOM 4386 N N . ALA A 1 579 ? 91.266 -5.339 -25.846 1.00 45.19 579 ALA A N 1
ATOM 4387 C CA . ALA A 1 579 ? 92.442 -6.032 -25.368 1.00 45.19 579 ALA A CA 1
ATOM 4388 C C . ALA A 1 579 ? 93.412 -6.134 -26.551 1.00 45.19 579 ALA A C 1
ATOM 4390 O O . ALA A 1 579 ? 93.083 -6.768 -27.550 1.00 45.19 579 ALA A O 1
ATOM 4391 N N . ASP A 1 580 ? 94.562 -5.472 -26.440 1.00 42.66 580 ASP A N 1
ATOM 4392 C CA . ASP A 1 580 ? 95.710 -5.708 -27.310 1.00 42.66 580 ASP A CA 1
ATOM 4393 C C . ASP A 1 580 ? 96.227 -7.139 -27.056 1.00 42.66 580 ASP A C 1
ATOM 4395 O O . ASP A 1 580 ? 96.761 -7.420 -25.982 1.00 42.66 580 ASP A O 1
ATOM 4399 N N . GLU A 1 581 ? 96.062 -8.027 -28.037 1.00 39.56 581 GLU A N 1
ATOM 4400 C CA . GLU A 1 581 ? 96.929 -9.191 -28.283 1.00 39.56 581 GLU A CA 1
ATOM 4401 C C . GLU A 1 581 ? 97.626 -8.901 -29.624 1.00 39.56 581 GLU A C 1
ATOM 4403 O O . GLU A 1 581 ? 96.968 -8.821 -30.659 1.00 39.56 581 GLU A O 1
ATOM 4408 N N . GLU A 1 582 ? 98.839 -8.343 -29.543 1.00 42.56 582 GLU A N 1
ATOM 4409 C CA . GLU A 1 582 ? 100.117 -8.980 -29.928 1.00 42.56 582 GLU A CA 1
ATOM 4410 C C . GLU A 1 582 ? 100.406 -8.874 -31.439 1.00 42.56 582 GLU A C 1
ATOM 4412 O O . GLU A 1 582 ? 99.647 -9.374 -32.261 1.00 42.56 582 GLU A O 1
ATOM 4417 N N . ASP A 1 583 ? 101.490 -8.185 -31.830 1.00 36.91 583 ASP A N 1
ATOM 4418 C CA . ASP A 1 583 ? 102.761 -8.868 -32.131 1.00 36.91 583 ASP A CA 1
ATOM 4419 C C . ASP A 1 583 ? 103.822 -7.987 -32.832 1.00 36.91 583 ASP A C 1
ATOM 4421 O O . ASP A 1 583 ? 103.521 -6.967 -33.451 1.00 36.91 583 ASP A O 1
ATOM 4425 N N . GLU A 1 584 ? 105.056 -8.499 -32.737 1.00 35.41 584 GLU A N 1
ATOM 4426 C CA . GLU A 1 584 ? 106.240 -8.294 -33.593 1.00 35.41 584 GLU A CA 1
ATOM 4427 C C . GLU A 1 584 ? 107.336 -7.305 -33.135 1.00 35.41 584 GLU A C 1
ATOM 4429 O O . GLU A 1 584 ? 107.278 -6.091 -33.310 1.00 35.41 584 GLU A O 1
ATOM 4434 N N . GLU A 1 585 ? 108.362 -7.917 -32.525 1.00 38.66 585 GLU A N 1
ATOM 4435 C CA . GLU A 1 585 ? 109.760 -7.920 -32.992 1.00 38.66 585 GLU A CA 1
ATOM 4436 C C . GLU A 1 585 ? 110.373 -6.598 -33.497 1.00 38.66 585 GLU A C 1
ATOM 4438 O O . GLU A 1 585 ? 110.108 -6.153 -34.606 1.00 38.66 585 GLU A O 1
ATOM 4443 N N . ASP A 1 586 ? 111.355 -6.090 -32.742 1.00 38.22 586 ASP A N 1
ATOM 4444 C CA . ASP A 1 586 ? 112.528 -5.419 -33.311 1.00 38.22 586 ASP A CA 1
ATOM 4445 C C . ASP A 1 586 ? 113.802 -5.925 -32.604 1.00 38.22 586 ASP A C 1
ATOM 4447 O O . ASP A 1 586 ? 113.904 -5.945 -31.372 1.00 38.22 586 ASP A O 1
ATOM 4451 N N . GLU A 1 587 ? 114.746 -6.381 -33.430 1.00 40.84 587 GLU A N 1
ATOM 4452 C CA . GLU A 1 587 ? 116.110 -6.814 -33.119 1.00 40.84 587 GLU A CA 1
ATOM 4453 C C . GLU A 1 587 ? 117.010 -5.616 -32.735 1.00 40.84 587 GLU A C 1
ATOM 4455 O O . GLU A 1 587 ? 117.002 -4.609 -33.438 1.00 40.84 587 GLU A O 1
ATOM 4460 N N . GLU A 1 588 ? 117.782 -5.732 -31.641 1.00 35.19 588 GLU A N 1
ATOM 4461 C CA . GLU A 1 588 ? 119.265 -5.595 -31.504 1.00 35.19 588 GLU A CA 1
ATOM 4462 C C . GLU A 1 588 ? 119.700 -5.306 -30.051 1.00 35.19 588 GLU A C 1
ATOM 4464 O O . GLU A 1 588 ? 119.222 -4.322 -29.437 1.00 35.19 588 GLU A O 1
#

Foldseek 3Di:
DDDADPVNVCPDVVVVLQVQLVVVLVVVVDPDSVVQSQLSSCCVVPVGSDHPPPDDPDDDPDDDDPVPDDPVVCLLCVQVVVLVVLPDDPDPDDDPPDPDDDDDDPDDPDDDPPPDDPQPLPDFPAAEDQQLVQQVLCVLVPQHDDNVVSVSLSSLQSLVRRVAQFRYKYWFAWADADAWIKTKIKTAGDPVVVVVVDVVVPDPPVPPPPPPDDPDDDDDDP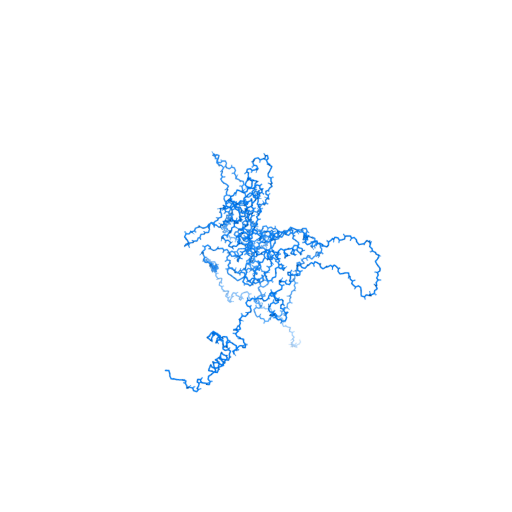VVVVVVVCVVPDPPPDPPLPFFADDQCAFLNVIWMWIDIRSHSNDIDTFDGAGLVLLLVLVQDDDFHHRDQQDADDAPPHHPGGNSRSVSSLSSQCLQVFAKFFPLQWDWDPLAPDPPPPPPVDPDDDDGDQKDFQAQGDIDTGGDDADDPPPPPSCVVRVCQNQPHDVCNQQDLQRMFGAGAHQDSSRGSHDGDDPDPPPPPPDDDDDDDDDDDPDDPDPPPPDGDIDGGHRDGLQSDAFQAAVPDPPRTHRQKGKDWSPPDPPAQKTKMKIAGPQQHQWIKIWIIGRRHGHTDMDIYGYYRSGTDPSNDDSDRDDDDDDDDDDDDDVPNCPPDPDDDPVRVVVVPDDPPDDDPDDDDDDDDDDD

InterPro domains:
  IPR006802 Radial spokehead-like protein [PF04712] (8-565)
  IPR006802 Radial spokehead-like protein [PTHR13159] (11-587)

Organism: Leptomonas pyrrhocoris (NCBI:txid157538)

Radius of gyration: 38.92 Å; Cα contacts (8 Å, |Δi|>4): 742; chains: 1; bounding box: 159×101×103 Å

Secondary structure (DSSP, 8-state):
-----HHHHHTSHHHHHHHHHHHHHHHH--SSHHHHHHHHHHHHHHSSSS---SS-SS--SSPPPGGGS-TTHHHHTHHHHHHHHHHSPPPPP-----SS-----S---S-S----SS--TT--SSEE--HHHHHHHHHHTT-SPPHHHHHHHHHHHHHHHHHS-EEEEEEEEEE--SS-PEEEEEEEE-HHHHHHHHHHH---------------PPP-SHHHHHHHTTTTS-S--S---SSPPPPTTSGGGSSEEEEEETTEEEEEEEPPPPPHHHHHHHHH------S-TT-B---SSPPSSBHHHHHHHHHHHHHHHH-EEETTSEE-SSSSPPPP----SS--PPPPPS-EEPPSSPPP-EEPP---TT-HHHHHHTHHHHH-PPTTGGGSGGGEEE-SPPPPTTS-SSPPPPP-------------------PPPPPPPPPPPEEPPTT-BGGGSPPEE-TTSSSSEE-SEEEEE--S-TT-SEEEEEEEESSSTTEEEEEEEETTSSSEEEEEEEEE-S----TTPPP-PPPPPPPPPPP---TTT--------HHHHHHHSPPPPPPP------------

Sequence (588 aa):
MAGVSADEIRHSPLWGHMTQVLAQVVRERPADALEAMEAASNQILTGSAVPPMKGVMYADPRPTARTAAPADSFSNARWAANTNTALAPPKPPRRPRRADGEEEEEEDMADMEEGQPGADLADHPGTLSDVTTEQRHFNEVGLGLPPSDAYRLLVGLRQLIRAEPLASVRFWGVVTGSKADYYVAECQVDAERVQEIAALNGDEEEEEDDGDGDEHAPVSQVADVLCTSAAHRRPRRGPRPSTPAEEAGTGLNSLCYYVSTSADPMTWTRLPDVAPHHVAVARQLRCRFSGNLDAPVHGHPRFLGCERHYLRAQIARITSACRIAPTQMYTTEGAIPEPEEEEEEDGKVRPPPTSVPAYAAVPPLIPQEQPDDEDAEAVAAVEGWFRGYAKEELMQAKGWAHIAPTVLNCGRVTVPPPPEEEEDVQGEDGDDGEGGEAAAPPPPPPAPEMIAPFLSSVSLDAALTYPGHSRAHIPAWTFRKAYLGEGSTTAVYVAKSLLWPGAATYAVTTAGRPGASYQMMYCGTGLKDLQGAYYAPPLPPPCCDEYAEKPGEFDGERDCTVDEELRYAPPPPRPAKEADEEDEEDEE

pLDDT: mean 76.1, std 18.99, range [27.66, 97.0]

Nearest PDB structures (foldseek):
  8j07-assembly1_G  TM=7.013E-01  e=6.058E-30  Homo sapiens
  7jrj-assembly1_D  TM=7.766E-01  e=6.036E-28  Chlamydomonas reinhardtii
  7jr9-assembly1_D  TM=7.984E-01  e=8.979E-25  Chlamydomonas reinhardtii
  7jrj-assembly1_C  TM=7.145E-01  e=5.014E-21  Chlamydomonas reinhardtii
  7jr9-assembly1_C  TM=8.070E-01  e=1.254E-18  Chlamydomonas reinhardtii